Protein AF-0000000084854834 (afdb_homodimer)

Foldseek 3Di:
DVVVVVVVVVVVLQQLLLQLLVLLQVVLVVLQVLLVCLLPPCCVQQQHDQQVVLCVVLVADRDDCVVPVPVSNVVSVVSNVLSVLSNVLSVDSDLLSSLQNLLVLQVLLVVLVVCCVVPRHPRHGSSSNVSSVVSVVSSVSSCVSNVHDPCVSNCVVVVVVVVVVVVVVVVVVVVVVVVVVVVVVVVVVVVVVVVVVD/DVVVVVVVVVVVLQQLLLQLLVLLQVVLVVLQVLLVCLLPPCCVQQQHDQQVVLCVVLVADRDDCVVPVPVSNVVSVVSNVLSVLSNVLSVDSDLLSSLQNLLVLQVLLVVLVVCCVVPRHPRHGSSSNVSSVVSVVSSVSSCVSNVHDPCVSNCVVVVVVVVVVVVVVVVVVVVVVVVVVVVVVVVVVVVVVVVVVD

pLDDT: mean 89.97, std 7.84, range [55.97, 98.62]

Nearest PDB structures (foldseek):
  3ja6-assembly1_I  TM=2.153E-01  e=4.135E+00  Escherichia coli
  3zx6-assembly1_A  TM=1.805E-01  e=6.443E+00  Archaeoglobus fulgidus DSM 4304
  8a1g-assembly2_B  TM=1.766E-01  e=7.848E+00  Homo sapiens
  3ja6-assembly1_I  TM=2.153E-01  e=4.135E+00  Escherichia coli
  3zx6-assembly1_A  TM=1.808E-01  e=6.443E+00  Archaeoglobus fulgidus DSM 4304

Radius of gyration: 28.44 Å; Cα contacts (8 Å, |Δi|>4): 591; chains: 2; bounding box: 117×79×68 Å

Secondary structure (DSSP, 8-state):
-HHHHHHHHHHHHHHHHHHHHHHHHHHHHHHHHHHHHHHH-HHHHTSSHHHHHHHHHH-PBPP-GGG-HHHHHHHHHHHHHHHHHHHHHHT---HHHHHHHHHHHHHHHHHHHHHHHH-TTTT-BHHHHHHHHHHHHHHHHHHHHHT--HHHHTTHHHHHHHHHHHHHHHHHHHHHHHHHHHHHHHHHHHHHHHHTT-/-HHHHHHHHHHHHHHHHHHHHHHHHHHHHHHHHHHHHHHH-HHHHTSSHHHHHHHHHH-PBPP-GGG-HHHHHHHHHHHHHHHHHHHHHHT---HHHHHHHHHHHHHHHHHHHHHHHH-TTTT-BHHHHHHHHHHHHHHHHHHHHHT--HHHHTTHHHHHHHHHHHHHHHHHHHHHHHHHHHHHHHHHHHHHHHHTT-

Structure (mmCIF, N/CA/C/O backbone):
data_AF-0000000084854834-model_v1
#
loop_
_entity.id
_entity.type
_entity.pdbx_description
1 polymer 'Uncharacterized protein'
#
loop_
_atom_site.group_PDB
_atom_site.id
_atom_site.type_symbol
_atom_site.label_atom_id
_atom_site.label_alt_id
_atom_site.label_comp_id
_atom_site.label_asym_id
_atom_site.label_entity_id
_atom_site.label_seq_id
_atom_site.pdbx_PDB_ins_code
_atom_site.Cartn_x
_atom_site.Cartn_y
_atom_site.Cartn_z
_atom_site.occupancy
_atom_site.B_iso_or_equiv
_atom_site.auth_seq_id
_atom_site.auth_comp_id
_atom_site.auth_asym_id
_atom_site.auth_atom_id
_atom_site.pdbx_PDB_model_num
ATOM 1 N N . MET A 1 1 ? 2.871 26.812 34.469 1 68.31 1 MET A N 1
ATOM 2 C CA . MET A 1 1 ? 2.582 25.391 34.562 1 68.31 1 MET A CA 1
ATOM 3 C C . MET A 1 1 ? 1.937 24.859 33.281 1 68.31 1 MET A C 1
ATOM 5 O O . MET A 1 1 ? 2.352 23.844 32.75 1 68.31 1 MET A O 1
ATOM 9 N N . SER A 1 2 ? 1.144 25.641 32.625 1 79.25 2 SER A N 1
ATOM 10 C CA . SER A 1 2 ? 0.414 25.25 31.422 1 79.25 2 SER A CA 1
ATOM 11 C C . SER A 1 2 ? 1.342 25.172 30.219 1 79.25 2 SER A C 1
ATOM 13 O O . SER A 1 2 ? 1.257 24.234 29.422 1 79.25 2 SER A O 1
ATOM 15 N N . ARG A 1 3 ? 2.316 26.078 30.234 1 85.5 3 ARG A N 1
ATOM 16 C CA . ARG A 1 3 ? 3.209 26.078 29.078 1 85.5 3 ARG A CA 1
ATOM 17 C C . ARG A 1 3 ? 4.176 24.906 29.125 1 85.5 3 ARG A C 1
ATOM 19 O O . ARG A 1 3 ? 4.504 24.328 28.078 1 85.5 3 ARG A O 1
ATOM 26 N N . GLN A 1 4 ? 4.621 24.531 30.297 1 83.25 4 GLN A N 1
ATOM 27 C CA . GLN A 1 4 ? 5.531 23.406 30.453 1 83.25 4 GLN A CA 1
ATOM 28 C C . GLN A 1 4 ? 4.844 22.094 30.109 1 83.25 4 GLN A C 1
ATOM 30 O O . GLN A 1 4 ? 5.438 21.219 29.453 1 83.25 4 GLN A O 1
ATOM 35 N N . VAL A 1 5 ? 3.572 21.906 30.531 1 80.25 5 VAL A N 1
ATOM 36 C CA . VAL A 1 5 ? 2.795 20.719 30.219 1 80.25 5 VAL A CA 1
ATOM 37 C C . VAL A 1 5 ? 2.57 20.609 28.719 1 80.25 5 VAL A C 1
ATOM 39 O O . VAL A 1 5 ? 2.697 19.531 28.141 1 80.25 5 VAL A O 1
ATOM 42 N N . SER A 1 6 ? 2.32 21.672 28.109 1 79.62 6 SER A N 1
ATOM 43 C CA . SER A 1 6 ? 2.119 21.703 26.656 1 79.62 6 SER A CA 1
ATOM 44 C C . SER A 1 6 ? 3.395 21.312 25.922 1 79.62 6 SER A C 1
ATOM 46 O O . SER A 1 6 ? 3.346 20.562 24.938 1 79.62 6 SER A O 1
ATOM 48 N N . ARG A 1 7 ? 4.469 21.781 26.391 1 81.69 7 ARG A N 1
ATOM 49 C CA . ARG A 1 7 ? 5.746 21.438 25.781 1 81.69 7 ARG A CA 1
ATOM 50 C C . ARG A 1 7 ? 6.086 19.969 25.984 1 81.69 7 ARG A C 1
ATOM 52 O O . ARG A 1 7 ? 6.625 19.312 25.078 1 81.69 7 ARG A O 1
ATOM 59 N N . MET A 1 8 ? 5.758 19.516 27.109 1 76.56 8 MET A N 1
ATOM 60 C CA . MET A 1 8 ? 5.988 18.109 27.406 1 76.56 8 MET A CA 1
ATOM 61 C C . MET A 1 8 ? 5.125 17.219 26.516 1 76.56 8 MET A C 1
ATOM 63 O O . MET A 1 8 ? 5.594 16.203 26 1 76.56 8 MET A O 1
ATOM 67 N N . PHE A 1 9 ? 3.908 17.594 26.266 1 73.12 9 PHE A N 1
ATOM 68 C CA . PHE A 1 9 ? 2.996 16.859 25.406 1 73.12 9 PHE A CA 1
ATOM 69 C C . PHE A 1 9 ? 3.459 16.906 23.953 1 73.12 9 PHE A C 1
ATOM 71 O O . PHE A 1 9 ? 3.396 15.906 23.25 1 73.12 9 PHE A O 1
ATOM 78 N N . GLU A 1 10 ? 3.928 17.969 23.594 1 75.88 10 GLU A N 1
ATOM 79 C CA . GLU A 1 10 ? 4.434 18.141 22.234 1 75.88 10 GLU A CA 1
ATOM 80 C C . GLU A 1 10 ? 5.691 17.312 22 1 75.88 10 GLU A C 1
ATOM 82 O O . GLU A 1 10 ? 5.844 16.688 20.953 1 75.88 10 GLU A O 1
ATOM 87 N N . ASN A 1 11 ? 6.473 17.328 22.969 1 78.81 11 ASN A N 1
ATOM 88 C CA . ASN A 1 11 ? 7.699 16.547 22.891 1 78.81 11 ASN A CA 1
ATOM 89 C C . ASN A 1 11 ? 7.406 15.047 22.828 1 78.81 11 ASN A C 1
ATOM 91 O O . ASN A 1 11 ? 8.055 14.305 22.078 1 78.81 11 ASN A O 1
ATOM 95 N N . ASN A 1 12 ? 6.453 14.711 23.625 1 79.25 12 ASN A N 1
ATOM 96 C CA . ASN A 1 12 ? 6.055 13.305 23.609 1 79.25 12 ASN A CA 1
ATOM 97 C C . ASN A 1 12 ? 5.441 12.906 22.281 1 79.25 12 ASN A C 1
ATOM 99 O O . ASN A 1 12 ? 5.699 11.812 21.766 1 79.25 12 ASN A O 1
ATOM 103 N N . ASN A 1 13 ? 4.734 13.742 21.734 1 80.5 13 ASN A N 1
ATOM 104 C CA . ASN A 1 13 ? 4.113 13.477 20.438 1 80.5 13 ASN A CA 1
ATOM 105 C C . ASN A 1 13 ? 5.156 13.406 19.328 1 80.5 13 ASN A C 1
ATOM 107 O O . ASN A 1 13 ? 5.055 12.57 18.438 1 80.5 13 ASN A O 1
ATOM 111 N N . GLU A 1 14 ? 6.047 14.219 19.453 1 82.69 14 GLU A N 1
ATOM 112 C CA . GLU A 1 14 ? 7.121 14.211 18.469 1 82.69 14 GLU A CA 1
ATOM 113 C C . GLU A 1 14 ? 7.934 12.922 18.547 1 82.69 14 GLU A C 1
ATOM 115 O O . GLU A 1 14 ? 8.305 12.344 17.516 1 82.69 14 GLU A O 1
ATOM 120 N N . LYS A 1 15 ? 8.172 12.547 19.734 1 84.44 15 LYS A N 1
ATOM 121 C CA . LYS A 1 15 ? 8.898 11.297 19.938 1 84.44 15 LYS A CA 1
ATOM 122 C C . LYS A 1 15 ? 8.117 10.109 19.391 1 84.44 15 LYS A C 1
ATOM 124 O O . LYS A 1 15 ? 8.68 9.227 18.734 1 84.44 15 LYS A O 1
ATOM 129 N N . LYS A 1 16 ? 6.859 10.117 19.609 1 83.69 16 LYS A N 1
ATOM 130 C CA . LYS A 1 16 ? 6 9.055 19.109 1 83.69 16 LYS A CA 1
ATOM 131 C C . LYS A 1 16 ? 5.957 9.062 17.578 1 83.69 16 LYS A C 1
ATOM 133 O O . LYS A 1 16 ? 6.031 8.008 16.953 1 83.69 16 LYS A O 1
ATOM 138 N N . GLN A 1 17 ? 5.883 10.164 17.047 1 85.19 17 GLN A N 1
ATOM 139 C CA . GLN A 1 17 ? 5.852 10.289 15.594 1 85.19 17 GLN A CA 1
ATOM 140 C C . GLN A 1 17 ? 7.168 9.828 14.969 1 85.19 17 GLN A C 1
ATOM 142 O O . GLN A 1 17 ? 7.168 9.164 13.93 1 85.19 17 GLN A O 1
ATOM 147 N N . ASN A 1 18 ? 8.195 10.117 15.625 1 89.12 18 ASN A N 1
ATOM 148 C CA . ASN A 1 18 ? 9.5 9.695 15.141 1 89.12 18 ASN A CA 1
ATOM 149 C C . ASN A 1 18 ? 9.664 8.18 15.234 1 89.12 18 ASN A C 1
ATOM 151 O O . ASN A 1 18 ? 10.281 7.566 14.359 1 89.12 18 ASN A O 1
ATOM 155 N N . ARG A 1 19 ? 9.141 7.672 16.234 1 92.5 19 ARG A N 1
ATOM 156 C CA . ARG A 1 19 ? 9.188 6.223 16.391 1 92.5 19 ARG A CA 1
ATOM 157 C C . ARG A 1 19 ? 8.383 5.531 15.289 1 92.5 19 ARG A C 1
ATOM 159 O O . ARG A 1 19 ? 8.867 4.578 14.672 1 92.5 19 ARG A O 1
ATOM 166 N N . ALA A 1 20 ? 7.203 5.973 15.062 1 95.06 20 ALA A N 1
ATOM 167 C CA . ALA A 1 20 ? 6.387 5.41 13.992 1 95.06 20 ALA A CA 1
ATOM 168 C C . ALA A 1 20 ? 7.094 5.531 12.641 1 95.06 20 ALA A C 1
ATOM 170 O O . ALA A 1 20 ? 7.09 4.594 11.844 1 95.06 20 ALA A O 1
ATOM 171 N N . ARG A 1 21 ? 7.684 6.586 12.477 1 94.62 21 ARG A N 1
ATOM 172 C CA . ARG A 1 21 ? 8.422 6.848 11.242 1 94.62 21 ARG A CA 1
ATOM 173 C C . ARG A 1 21 ? 9.539 5.824 11.039 1 94.62 21 ARG A C 1
ATOM 175 O O . ARG A 1 21 ? 9.695 5.273 9.953 1 94.62 21 ARG A O 1
ATOM 182 N N . ARG A 1 22 ? 10.273 5.574 12.047 1 95.12 22 ARG A N 1
ATOM 183 C CA . ARG A 1 22 ? 11.383 4.625 11.977 1 95.12 22 ARG A CA 1
ATOM 184 C C . ARG A 1 22 ? 10.875 3.209 11.727 1 95.12 22 ARG A C 1
ATOM 186 O O . ARG A 1 22 ? 11.484 2.445 10.977 1 95.12 22 ARG A O 1
ATOM 193 N N . ILE A 1 23 ? 9.82 2.887 12.352 1 97.69 23 ILE A N 1
ATOM 194 C CA . ILE A 1 23 ? 9.234 1.562 12.18 1 97.69 23 ILE A CA 1
ATOM 195 C C . ILE A 1 23 ? 8.758 1.392 10.742 1 97.69 23 ILE A C 1
ATOM 197 O O . ILE A 1 23 ? 8.992 0.354 10.117 1 97.69 23 ILE A O 1
ATOM 201 N N . VAL A 1 24 ? 8.141 2.432 10.211 1 98 24 VAL A N 1
ATOM 202 C CA . VAL A 1 24 ? 7.625 2.389 8.852 1 98 24 VAL A CA 1
ATOM 203 C C . VAL A 1 24 ? 8.781 2.283 7.859 1 98 24 VAL A C 1
ATOM 205 O O . VAL A 1 24 ? 8.703 1.55 6.871 1 98 24 VAL A O 1
ATOM 208 N N . LEU A 1 25 ? 9.883 2.971 8.125 1 96.69 25 LEU A N 1
ATOM 209 C CA . LEU A 1 25 ? 11.07 2.855 7.285 1 96.69 25 LEU A CA 1
ATOM 210 C C . LEU A 1 25 ? 11.625 1.435 7.316 1 96.69 25 LEU A C 1
ATOM 212 O O . LEU A 1 25 ? 12 0.885 6.277 1 96.69 25 LEU A O 1
ATOM 216 N N . ALA A 1 26 ? 11.656 0.915 8.477 1 97.56 26 ALA A N 1
ATOM 217 C CA . ALA A 1 26 ? 12.133 -0.456 8.633 1 97.56 26 ALA A CA 1
ATOM 218 C C . ALA A 1 26 ? 11.234 -1.439 7.887 1 97.56 26 ALA A C 1
ATOM 220 O O . ALA A 1 26 ? 11.727 -2.379 7.254 1 97.56 26 ALA A O 1
ATOM 221 N N . LYS A 1 27 ? 9.984 -1.234 8.008 1 97.88 27 LYS A N 1
ATOM 222 C CA . LYS A 1 27 ? 9.023 -2.066 7.285 1 97.88 27 LYS A CA 1
ATOM 223 C C . LYS A 1 27 ? 9.258 -1.991 5.781 1 97.88 27 LYS A C 1
ATOM 225 O O . LYS A 1 27 ? 9.188 -3.008 5.086 1 97.88 27 LYS A O 1
ATOM 230 N N . GLY A 1 28 ? 9.422 -0.783 5.289 1 98.19 28 GLY A N 1
ATOM 231 C CA . GLY A 1 28 ? 9.711 -0.616 3.873 1 98.19 28 GLY A CA 1
ATOM 232 C C . GLY A 1 28 ? 10.961 -1.349 3.426 1 98.19 28 GLY A C 1
ATOM 233 O O . GLY A 1 28 ? 10.969 -1.994 2.375 1 98.19 28 GLY A O 1
ATOM 234 N N . ALA A 1 29 ? 11.992 -1.251 4.211 1 97.5 29 ALA A N 1
ATOM 235 C CA . ALA A 1 29 ? 13.227 -1.964 3.912 1 97.5 29 ALA A CA 1
ATOM 236 C C . ALA A 1 29 ? 13.008 -3.475 3.924 1 97.5 29 ALA A C 1
ATOM 238 O O . ALA A 1 29 ? 13.508 -4.188 3.053 1 97.5 29 ALA A O 1
ATOM 239 N N . PHE A 1 30 ? 12.32 -3.898 4.883 1 97 30 PHE A N 1
ATOM 240 C CA . PHE A 1 30 ? 12 -5.316 4.984 1 97 30 PHE A CA 1
ATOM 241 C C . PHE A 1 30 ? 11.25 -5.797 3.75 1 97 30 PHE A C 1
ATOM 243 O O . PHE A 1 30 ? 11.609 -6.82 3.16 1 97 30 PHE A O 1
ATOM 250 N N . ASP A 1 31 ? 10.188 -5.086 3.396 1 97.69 31 ASP A N 1
ATOM 251 C CA . ASP A 1 31 ? 9.383 -5.465 2.236 1 97.69 31 ASP A CA 1
ATOM 252 C C . ASP A 1 31 ? 10.219 -5.426 0.958 1 97.69 31 ASP A C 1
ATOM 254 O O . ASP A 1 31 ? 10.023 -6.242 0.057 1 97.69 31 ASP A O 1
ATOM 258 N N . PHE A 1 32 ? 11.07 -4.473 0.876 1 97.5 32 PHE A N 1
ATOM 259 C CA . PHE A 1 32 ? 11.953 -4.375 -0.279 1 97.5 32 PHE A CA 1
ATOM 260 C C . PHE A 1 32 ? 12.805 -5.629 -0.419 1 97.5 32 PHE A C 1
ATOM 262 O O . PHE A 1 32 ? 12.867 -6.227 -1.496 1 97.5 32 PHE A O 1
ATOM 269 N N . LEU A 1 33 ? 13.445 -6.023 0.657 1 95.88 33 LEU A N 1
ATOM 270 C CA . LEU A 1 33 ? 14.289 -7.211 0.654 1 95.88 33 LEU A CA 1
ATOM 271 C C . LEU A 1 33 ? 13.461 -8.469 0.415 1 95.88 33 LEU A C 1
ATOM 273 O O . LEU A 1 33 ? 13.898 -9.383 -0.289 1 95.88 33 LEU A O 1
ATOM 277 N N . PHE A 1 34 ? 12.312 -8.508 1.019 1 94.81 34 PHE A N 1
ATOM 278 C CA . PHE A 1 34 ? 11.422 -9.648 0.847 1 94.81 34 PHE A CA 1
ATOM 279 C C . PHE A 1 34 ? 11.008 -9.797 -0.612 1 94.81 34 PHE A C 1
ATOM 281 O O . PHE A 1 34 ? 11.055 -10.898 -1.167 1 94.81 34 PHE A O 1
ATOM 288 N N . ALA A 1 35 ? 10.617 -8.672 -1.228 1 96.25 35 ALA A N 1
ATOM 289 C CA . ALA A 1 35 ? 10.234 -8.695 -2.639 1 96.25 35 ALA A CA 1
ATOM 290 C C . ALA A 1 35 ? 11.398 -9.156 -3.512 1 96.25 35 ALA A C 1
ATOM 292 O O . ALA A 1 35 ? 11.219 -9.977 -4.414 1 96.25 35 ALA A O 1
ATOM 293 N N . LEU A 1 36 ? 12.547 -8.695 -3.234 1 95.12 36 LEU A N 1
ATOM 294 C CA . LEU A 1 36 ? 13.727 -9.102 -3.982 1 95.12 36 LEU A CA 1
ATOM 295 C C . LEU A 1 36 ? 13.977 -10.602 -3.83 1 95.12 36 LEU A C 1
ATOM 297 O O . LEU A 1 36 ? 14.352 -11.273 -4.793 1 95.12 36 LEU A O 1
ATOM 301 N N . SER A 1 37 ? 13.781 -11.031 -2.627 1 92.81 37 SER A N 1
ATOM 302 C CA . SER A 1 37 ? 13.984 -12.453 -2.363 1 92.81 37 SER A CA 1
ATOM 303 C C . SER A 1 37 ? 13 -13.312 -3.146 1 92.81 37 SER A C 1
ATOM 305 O O . SER A 1 37 ? 13.359 -14.383 -3.643 1 92.81 37 SER A O 1
ATOM 307 N N . ILE A 1 38 ? 11.805 -12.891 -3.258 1 90.94 38 ILE A N 1
ATOM 308 C CA . ILE A 1 38 ? 10.797 -13.625 -4.012 1 90.94 38 ILE A CA 1
ATOM 309 C C . ILE A 1 38 ? 11.148 -13.609 -5.496 1 90.94 38 ILE A C 1
ATOM 311 O O . ILE A 1 38 ? 10.984 -14.617 -6.191 1 90.94 38 ILE A O 1
ATOM 315 N N . MET A 1 39 ? 11.688 -12.523 -5.98 1 89.75 39 MET A N 1
ATOM 316 C CA . MET A 1 39 ? 12.008 -12.359 -7.395 1 89.75 39 MET A CA 1
ATOM 317 C C . MET A 1 39 ? 13.227 -13.195 -7.777 1 89.75 39 MET A C 1
ATOM 319 O O . MET A 1 39 ? 13.227 -13.867 -8.805 1 89.75 39 MET A O 1
ATOM 323 N N . PHE A 1 40 ? 14.172 -13.258 -6.879 1 89.12 40 PHE A N 1
ATOM 324 C CA . PHE A 1 40 ? 15.461 -13.773 -7.336 1 89.12 40 PHE A CA 1
ATOM 325 C C . PHE A 1 40 ? 15.891 -14.969 -6.496 1 89.12 40 PHE A C 1
ATOM 327 O O . PHE A 1 40 ? 16.734 -15.75 -6.914 1 89.12 40 PHE A O 1
ATOM 334 N N . LEU A 1 41 ? 15.367 -15.016 -5.309 1 88.38 41 LEU A N 1
ATOM 335 C CA . LEU A 1 41 ? 15.742 -16.109 -4.426 1 88.38 41 LEU A CA 1
ATOM 336 C C . LEU A 1 41 ? 14.508 -16.75 -3.803 1 88.38 41 LEU A C 1
ATOM 338 O O . LEU A 1 41 ? 14.398 -16.844 -2.576 1 88.38 41 LEU A O 1
ATOM 342 N N . PRO A 1 42 ? 13.711 -17.328 -4.641 1 82 42 PRO A N 1
ATOM 343 C CA . PRO A 1 42 ? 12.445 -17.828 -4.098 1 82 42 PRO A CA 1
ATOM 344 C C . PRO A 1 42 ? 12.633 -18.984 -3.125 1 82 42 PRO A C 1
ATOM 346 O O . PRO A 1 42 ? 11.812 -19.188 -2.225 1 82 42 PRO A O 1
ATOM 349 N N . LYS A 1 43 ? 13.602 -19.734 -3.15 1 83.62 43 LYS A N 1
ATOM 350 C CA . LYS A 1 43 ? 13.867 -20.875 -2.275 1 83.62 43 LYS A CA 1
ATOM 351 C C . LYS A 1 43 ? 14.148 -20.422 -0.847 1 83.62 43 LYS A C 1
ATOM 353 O O . LYS A 1 43 ? 14.117 -21.234 0.086 1 83.62 43 LYS A O 1
ATOM 358 N N . LEU A 1 44 ? 14.297 -19.188 -0.815 1 78.25 44 LEU A N 1
ATOM 359 C CA . LEU A 1 44 ? 14.547 -18.656 0.519 1 78.25 44 LEU A CA 1
ATOM 360 C C . LEU A 1 44 ? 13.25 -18.219 1.187 1 78.25 44 LEU A C 1
ATOM 362 O O . LEU A 1 44 ? 12.977 -18.594 2.328 1 78.25 44 LEU A O 1
ATOM 366 N N . ALA A 1 45 ? 12.445 -17.516 0.471 1 76.06 45 ALA A N 1
ATOM 367 C CA . ALA A 1 45 ? 11.359 -16.812 1.133 1 76.06 45 ALA A CA 1
ATOM 368 C C . ALA A 1 45 ? 10 -17.344 0.69 1 76.06 45 ALA A C 1
ATOM 370 O O . ALA A 1 45 ? 9.016 -17.25 1.421 1 76.06 45 ALA A O 1
ATOM 371 N N . TYR A 1 46 ? 9.938 -17.969 -0.354 1 82.94 46 TYR A N 1
ATOM 372 C CA . TYR A 1 46 ? 8.648 -18.328 -0.922 1 82.94 46 TYR A CA 1
ATOM 373 C C . TYR A 1 46 ? 8.445 -19.844 -0.91 1 82.94 46 TYR A C 1
ATOM 375 O O . TYR A 1 46 ? 7.457 -20.328 -0.359 1 82.94 46 TYR A O 1
ATOM 383 N N . ASP A 1 47 ? 9.312 -20.594 -1.4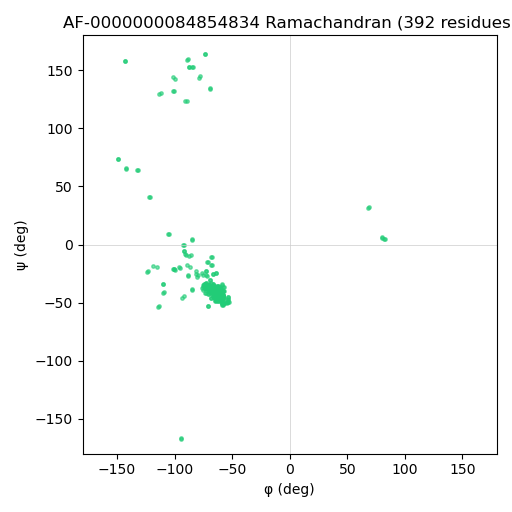2 1 84.12 47 ASP A N 1
ATOM 384 C CA . ASP A 1 47 ? 9.211 -22.047 -1.419 1 84.12 47 ASP A CA 1
ATOM 385 C C . ASP A 1 47 ? 10.414 -22.688 -0.728 1 84.12 47 ASP A C 1
ATOM 387 O O . ASP A 1 47 ? 10.961 -23.672 -1.212 1 84.12 47 ASP A O 1
ATOM 391 N N . GLY A 1 48 ? 10.773 -22.016 0.366 1 88.69 48 GLY A N 1
ATOM 392 C CA . GLY A 1 48 ? 11.922 -22.453 1.141 1 88.69 48 GLY A CA 1
ATOM 393 C C . GLY A 1 48 ? 11.547 -23.359 2.295 1 88.69 48 GLY A C 1
ATOM 394 O O . GLY A 1 48 ? 10.414 -23.859 2.369 1 88.69 48 GLY A O 1
ATOM 395 N N . ILE A 1 49 ? 12.578 -23.547 3.176 1 89.94 49 ILE A N 1
ATOM 396 C CA . ILE A 1 49 ? 12.469 -24.5 4.27 1 89.94 49 ILE A CA 1
ATOM 397 C C . ILE A 1 49 ? 11.43 -24.016 5.277 1 89.94 49 ILE A C 1
ATOM 399 O O . ILE A 1 49 ? 10.648 -24.828 5.805 1 89.94 49 ILE A O 1
ATOM 403 N N . VAL A 1 50 ? 11.367 -22.75 5.477 1 91.38 50 VAL A N 1
ATOM 404 C CA . VAL A 1 50 ? 10.484 -22.219 6.508 1 91.38 50 VAL A CA 1
ATOM 405 C C . VAL A 1 50 ? 9.023 -22.375 6.078 1 91.38 50 VAL A C 1
ATOM 407 O O . VAL A 1 50 ? 8.219 -22.953 6.801 1 91.38 50 VAL A O 1
ATOM 410 N N . PRO A 1 51 ? 8.727 -21.906 4.926 1 92.25 51 PRO A N 1
ATOM 411 C CA . PRO A 1 51 ? 7.355 -22.156 4.48 1 92.25 51 PRO A CA 1
ATOM 412 C C . PRO A 1 51 ? 7.02 -23.641 4.414 1 92.25 51 PRO A C 1
ATOM 414 O O . PRO A 1 51 ? 5.887 -24.047 4.703 1 92.25 51 PRO A O 1
ATOM 417 N N . ALA A 1 52 ? 7.945 -24.484 4.082 1 93.31 52 ALA A N 1
ATOM 418 C CA . ALA A 1 52 ? 7.711 -25.938 4.012 1 93.31 52 ALA A CA 1
ATOM 419 C C . ALA A 1 52 ? 7.379 -26.5 5.391 1 93.31 52 ALA A C 1
ATOM 421 O O . ALA A 1 52 ? 6.465 -27.312 5.527 1 93.31 52 ALA A O 1
ATOM 422 N N . LEU A 1 53 ? 8.094 -26.094 6.359 1 94.12 53 LEU A N 1
ATOM 423 C CA . LEU A 1 53 ? 7.852 -26.531 7.727 1 94.12 53 LEU A CA 1
ATOM 424 C C . LEU A 1 53 ? 6.48 -26.078 8.211 1 94.12 53 LEU A C 1
ATOM 426 O O . LEU A 1 53 ? 5.754 -26.844 8.852 1 94.12 53 LEU A O 1
ATOM 430 N N . VAL A 1 54 ? 6.152 -24.859 7.902 1 94.06 54 VAL A N 1
ATOM 431 C CA . VAL A 1 54 ? 4.863 -24.312 8.312 1 94.06 54 VAL A CA 1
ATOM 432 C C . VAL A 1 54 ? 3.736 -25.078 7.629 1 94.06 54 VAL A C 1
ATOM 434 O O . VAL A 1 54 ? 2.713 -25.375 8.25 1 94.06 54 VAL A O 1
ATOM 437 N N . ALA A 1 55 ? 3.959 -25.328 6.379 1 93.38 55 ALA A N 1
ATOM 438 C CA . ALA A 1 55 ? 2.957 -26.125 5.664 1 93.38 55 ALA A CA 1
ATOM 439 C C . ALA A 1 55 ? 2.762 -27.484 6.312 1 93.38 55 ALA A C 1
ATOM 441 O O . ALA A 1 55 ? 1.629 -27.938 6.48 1 93.38 55 ALA A O 1
ATOM 442 N N . LYS A 1 56 ? 3.814 -28.141 6.711 1 93.56 56 LYS A N 1
ATOM 443 C CA . LYS A 1 56 ? 3.789 -29.469 7.328 1 93.56 56 LYS A CA 1
ATOM 444 C C . LYS A 1 56 ? 3.025 -29.438 8.648 1 93.56 56 LYS A C 1
ATOM 446 O O . LYS A 1 56 ? 2.221 -30.328 8.922 1 93.56 56 LYS A O 1
ATOM 451 N N . TYR A 1 57 ? 3.207 -28.391 9.398 1 94.38 57 TYR A N 1
ATOM 452 C CA . TYR A 1 57 ? 2.643 -28.359 10.742 1 94.38 57 TYR A CA 1
ATOM 453 C C . TYR A 1 57 ? 1.221 -27.812 10.727 1 94.38 57 TYR A C 1
ATOM 455 O O . TYR A 1 57 ? 0.411 -28.141 11.594 1 94.38 57 TYR A O 1
ATOM 463 N N . THR A 1 58 ? 0.88 -26.984 9.773 1 93.31 58 THR A N 1
ATOM 464 C CA . THR A 1 58 ? -0.425 -26.328 9.766 1 93.31 58 THR A CA 1
ATOM 465 C C . THR A 1 58 ? -1.378 -27.031 8.805 1 93.31 58 THR A C 1
ATOM 467 O O . THR A 1 58 ? -2.596 -26.859 8.891 1 93.31 58 THR A O 1
ATOM 470 N N . GLY A 1 59 ? -0.748 -27.812 7.801 1 92.5 59 GLY A N 1
ATOM 471 C CA . GLY A 1 59 ? -1.571 -28.453 6.789 1 92.5 59 GLY A CA 1
ATOM 472 C C . GLY A 1 59 ? -1.957 -27.531 5.652 1 92.5 59 GLY A C 1
ATOM 473 O O . GLY A 1 59 ? -2.729 -27.922 4.77 1 92.5 59 GLY A O 1
ATOM 474 N N . LEU A 1 60 ? -1.419 -26.328 5.684 1 94.31 60 LEU A N 1
ATOM 475 C CA . LEU A 1 60 ? -1.676 -25.375 4.613 1 94.31 60 LEU A CA 1
ATOM 476 C C . LEU A 1 60 ? -0.92 -25.766 3.348 1 94.31 60 LEU A C 1
ATOM 478 O O . LEU A 1 60 ? 0.011 -26.562 3.396 1 94.31 60 LEU A O 1
ATOM 482 N N . GLN A 1 61 ? -1.338 -25.188 2.268 1 91.94 61 GLN A N 1
ATOM 483 C CA . GLN A 1 61 ? -0.703 -25.5 0.992 1 91.94 61 GLN A CA 1
ATOM 484 C C . GLN A 1 61 ? 0.718 -24.953 0.934 1 91.94 61 GLN A C 1
ATOM 486 O O . GLN A 1 61 ? 0.976 -23.844 1.4 1 91.94 61 GLN A O 1
ATOM 491 N N . PHE A 1 62 ? 1.526 -25.844 0.477 1 90.75 62 PHE A N 1
ATOM 492 C CA . PHE A 1 62 ? 2.859 -25.375 0.116 1 90.75 62 PHE A CA 1
ATOM 493 C C . PHE A 1 62 ? 2.9 -24.922 -1.34 1 90.75 62 PHE A C 1
ATOM 495 O O . PHE A 1 62 ? 2.5 -25.672 -2.236 1 90.75 62 PHE A O 1
ATOM 502 N N . VAL A 1 63 ? 3.303 -23.703 -1.546 1 84.56 63 VAL A N 1
ATOM 503 C CA . VAL A 1 63 ? 3.271 -23.156 -2.902 1 84.56 63 VAL A CA 1
ATOM 504 C C . VAL A 1 63 ? 4.672 -23.188 -3.504 1 84.56 63 VAL A C 1
ATOM 506 O O . VAL A 1 63 ? 5.664 -22.984 -2.799 1 84.56 63 VAL A O 1
ATOM 509 N N . PHE A 1 64 ? 4.625 -23.469 -4.84 1 85.44 64 PHE A N 1
ATOM 510 C CA . PHE A 1 64 ? 5.867 -23.516 -5.602 1 85.44 64 PHE A CA 1
ATOM 511 C C . PHE A 1 64 ? 5.918 -22.391 -6.621 1 85.44 64 PHE A C 1
ATOM 513 O O . PHE A 1 64 ? 4.988 -22.203 -7.406 1 85.44 64 PHE A O 1
ATOM 520 N N . ARG A 1 65 ? 7.035 -21.703 -6.555 1 85.25 65 ARG A N 1
ATOM 521 C CA . ARG A 1 65 ? 7.207 -20.594 -7.5 1 85.25 65 ARG A CA 1
ATOM 522 C C . ARG A 1 65 ? 7.082 -21.078 -8.938 1 85.25 65 ARG A C 1
ATOM 524 O O . ARG A 1 65 ? 6.488 -20.406 -9.781 1 85.25 65 ARG A O 1
ATOM 531 N N . ASP A 1 66 ? 7.555 -22.234 -9.242 1 85.19 66 ASP A N 1
ATOM 532 C CA . ASP A 1 66 ? 7.652 -22.734 -10.609 1 85.19 66 ASP A CA 1
ATOM 533 C C . ASP A 1 66 ? 6.27 -23.078 -11.172 1 85.19 66 ASP A C 1
ATOM 535 O O . ASP A 1 66 ? 6.098 -23.188 -12.383 1 85.19 66 ASP A O 1
ATOM 539 N N . ARG A 1 67 ? 5.34 -23.172 -10.312 1 84.12 67 ARG A N 1
ATOM 540 C CA . ARG A 1 67 ? 3.988 -23.469 -10.773 1 84.12 67 ARG A CA 1
ATOM 541 C C . ARG A 1 67 ? 3.355 -22.25 -11.453 1 84.12 67 ARG A C 1
ATOM 543 O O . ARG A 1 67 ? 2.545 -22.406 -12.367 1 84.12 67 ARG A O 1
ATOM 550 N N . ASP A 1 68 ? 3.686 -21.062 -10.977 1 87.06 68 ASP A N 1
ATOM 551 C CA . ASP A 1 68 ? 3.141 -19.844 -11.547 1 87.06 68 ASP A CA 1
ATOM 552 C C . ASP A 1 68 ? 4.137 -18.688 -11.43 1 87.06 68 ASP A C 1
ATOM 554 O O . ASP A 1 68 ? 3.906 -17.734 -10.688 1 87.06 68 ASP A O 1
ATOM 558 N N . PRO A 1 69 ? 5.156 -18.734 -12.234 1 87.31 69 PRO A N 1
ATOM 559 C CA . PRO A 1 69 ? 6.184 -17.703 -12.125 1 87.31 69 PRO A CA 1
ATOM 560 C C . PRO A 1 69 ? 5.641 -16.297 -12.383 1 87.31 69 PRO A C 1
ATOM 562 O O . PRO A 1 69 ? 6.078 -15.336 -11.75 1 87.31 69 PRO A O 1
ATOM 565 N N . GLY A 1 70 ? 4.738 -16.219 -13.297 1 88.25 70 GLY A N 1
ATOM 566 C CA . GLY A 1 70 ? 4.133 -14.922 -13.57 1 88.25 70 GLY A CA 1
ATOM 567 C C . GLY A 1 70 ? 3.355 -14.367 -12.398 1 88.25 70 GLY A C 1
ATOM 568 O O . GLY A 1 70 ? 3.473 -13.18 -12.07 1 88.25 70 GLY A O 1
ATOM 569 N N . GLY A 1 71 ? 2.586 -15.242 -11.766 1 90 71 GLY A N 1
ATOM 570 C CA . GLY A 1 71 ? 1.831 -14.82 -10.594 1 90 71 GLY A CA 1
ATOM 571 C C . GLY A 1 71 ? 2.715 -14.43 -9.422 1 90 71 GLY A C 1
ATOM 572 O O . GLY A 1 71 ? 2.424 -13.461 -8.711 1 90 71 GLY A O 1
ATOM 573 N N . VAL A 1 72 ? 3.775 -15.141 -9.258 1 91.94 72 VAL A N 1
ATOM 574 C CA . VAL A 1 72 ? 4.695 -14.859 -8.164 1 91.94 72 VAL A CA 1
ATOM 575 C C . VAL A 1 72 ? 5.398 -13.523 -8.398 1 91.94 72 VAL A C 1
ATOM 577 O O . VAL A 1 72 ? 5.594 -12.742 -7.469 1 91.94 72 VAL A O 1
ATOM 580 N N . TYR A 1 73 ? 5.777 -13.312 -9.625 1 94.12 73 TYR A N 1
ATOM 581 C CA . TYR A 1 73 ? 6.398 -12.031 -9.945 1 94.12 73 TYR A CA 1
ATOM 582 C C . TYR A 1 73 ? 5.402 -10.891 -9.773 1 94.12 73 TYR A C 1
ATOM 584 O O . TYR A 1 73 ? 5.777 -9.789 -9.352 1 94.12 73 TYR A O 1
ATOM 592 N N . PHE A 1 74 ? 4.168 -11.078 -10.148 1 95.88 74 PHE A N 1
ATOM 593 C CA . PHE A 1 74 ? 3.111 -10.102 -9.891 1 95.88 74 PHE A CA 1
ATOM 594 C C . PHE A 1 74 ? 3.051 -9.742 -8.414 1 95.88 74 PHE A C 1
ATOM 596 O O . PHE A 1 74 ? 3.066 -8.562 -8.055 1 95.88 74 PHE A O 1
ATOM 603 N N . LEU A 1 75 ? 3.076 -10.742 -7.625 1 95.31 75 LEU A N 1
ATOM 604 C CA . LEU A 1 75 ? 3.047 -10.562 -6.176 1 95.31 75 LEU A CA 1
ATOM 605 C C . LEU A 1 75 ? 4.273 -9.797 -5.699 1 95.31 75 LEU A C 1
ATOM 607 O O . LEU A 1 75 ? 4.148 -8.836 -4.938 1 95.31 75 LEU A O 1
ATOM 611 N N . ALA A 1 76 ? 5.402 -10.219 -6.152 1 96.69 76 ALA A N 1
ATOM 612 C CA . ALA A 1 76 ? 6.648 -9.562 -5.766 1 96.69 76 ALA A CA 1
ATOM 613 C C . ALA A 1 76 ? 6.648 -8.094 -6.184 1 96.69 76 ALA A C 1
ATOM 615 O O . ALA A 1 76 ? 7.109 -7.227 -5.438 1 96.69 76 ALA A O 1
ATOM 616 N N . SER A 1 77 ? 6.176 -7.816 -7.336 1 97.88 77 SER A N 1
ATOM 617 C CA . SER A 1 77 ? 6.105 -6.445 -7.82 1 97.88 77 SER A CA 1
ATOM 618 C C . SER A 1 77 ? 5.191 -5.594 -6.945 1 97.88 77 SER A C 1
ATOM 620 O O . SER A 1 77 ? 5.492 -4.434 -6.668 1 97.88 77 SER A O 1
ATOM 622 N N . LEU A 1 78 ? 4.086 -6.172 -6.598 1 98.38 78 LEU A N 1
ATOM 623 C CA . LEU A 1 78 ? 3.166 -5.449 -5.727 1 98.38 78 LEU A CA 1
ATOM 624 C C . LEU A 1 78 ? 3.799 -5.188 -4.363 1 98.38 78 LEU A C 1
ATOM 626 O O . LEU A 1 78 ? 3.656 -4.094 -3.809 1 98.38 78 LEU A O 1
ATOM 630 N N . ILE A 1 79 ? 4.504 -6.18 -3.836 1 98.31 79 ILE A N 1
ATOM 631 C CA . ILE A 1 79 ? 5.203 -6.012 -2.568 1 98.31 79 ILE A CA 1
ATOM 632 C C . ILE A 1 79 ? 6.27 -4.926 -2.705 1 98.31 79 ILE A C 1
ATOM 634 O O . ILE A 1 79 ? 6.496 -4.148 -1.775 1 98.31 79 ILE A O 1
ATOM 638 N N . MET A 1 80 ? 6.879 -4.863 -3.832 1 98 80 MET A N 1
ATOM 639 C CA . MET A 1 80 ? 7.824 -3.785 -4.094 1 98 80 MET A CA 1
ATOM 640 C C . MET A 1 80 ? 7.137 -2.428 -4.031 1 98 80 MET A C 1
ATOM 642 O O . MET A 1 80 ? 7.68 -1.475 -3.469 1 98 80 MET A O 1
ATOM 646 N N . GLY A 1 81 ? 5.98 -2.359 -4.699 1 98.38 81 GLY A N 1
ATOM 647 C CA . GLY A 1 81 ? 5.195 -1.144 -4.566 1 98.38 81 GLY A CA 1
ATOM 648 C C . GLY A 1 81 ? 4.914 -0.767 -3.121 1 98.38 81 GLY A C 1
ATOM 649 O O . GLY A 1 81 ? 5.078 0.393 -2.734 1 98.38 81 GLY A O 1
ATOM 650 N N . CYS A 1 82 ? 4.531 -1.736 -2.314 1 98.44 82 CYS A N 1
ATOM 651 C CA . CYS A 1 82 ? 4.281 -1.518 -0.894 1 98.44 82 CYS A CA 1
ATOM 652 C C . CYS A 1 82 ? 5.551 -1.071 -0.178 1 98.44 82 CYS A C 1
ATOM 654 O O . CYS A 1 82 ? 5.5 -0.212 0.704 1 98.44 82 CYS A O 1
ATOM 656 N N . ALA A 1 83 ? 6.668 -1.672 -0.558 1 98.5 83 ALA A N 1
ATOM 657 C CA . ALA A 1 83 ? 7.957 -1.331 0.039 1 98.5 83 ALA A CA 1
ATOM 658 C C . ALA A 1 83 ? 8.273 0.15 -0.149 1 98.5 83 ALA A C 1
ATOM 660 O O . ALA A 1 83 ? 8.586 0.852 0.816 1 98.5 83 ALA A O 1
ATOM 661 N N . PHE A 1 84 ? 8.148 0.574 -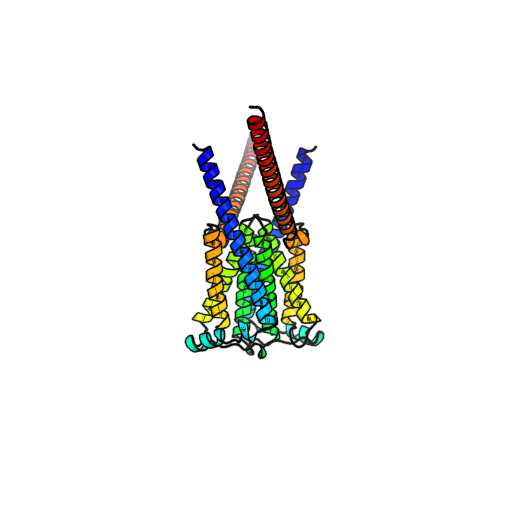1.326 1 97.62 84 PHE A N 1
ATOM 662 C CA . PHE A 1 84 ? 8.508 1.956 -1.621 1 97.62 84 PHE A CA 1
ATOM 663 C C . PHE A 1 84 ? 7.477 2.92 -1.047 1 97.62 84 PHE A C 1
ATOM 665 O O . PHE A 1 84 ? 7.816 4.039 -0.655 1 97.62 84 PHE A O 1
ATOM 672 N N . ALA A 1 85 ? 6.223 2.473 -1.024 1 98.19 85 ALA A N 1
ATOM 673 C CA . ALA A 1 85 ? 5.219 3.27 -0.325 1 98.19 85 ALA A CA 1
ATOM 674 C C . ALA A 1 85 ? 5.602 3.475 1.138 1 98.19 85 ALA A C 1
ATOM 676 O O . ALA A 1 85 ? 5.52 4.59 1.655 1 98.19 85 ALA A O 1
ATOM 677 N N . ALA A 1 86 ? 6.035 2.391 1.764 1 98.25 86 ALA A N 1
ATOM 678 C CA . ALA A 1 86 ? 6.441 2.475 3.164 1 98.25 86 ALA A CA 1
ATOM 679 C C . ALA A 1 86 ? 7.691 3.334 3.322 1 98.25 86 ALA A C 1
ATOM 681 O O . ALA A 1 86 ? 7.793 4.129 4.258 1 98.25 86 ALA A O 1
ATOM 682 N N . LEU A 1 87 ? 8.594 3.227 2.434 1 96.62 87 LEU A N 1
ATOM 683 C CA . LEU A 1 87 ? 9.805 4.035 2.49 1 96.62 87 LEU A CA 1
ATOM 684 C C . LEU A 1 87 ? 9.477 5.516 2.334 1 96.62 87 LEU A C 1
ATOM 686 O O . LEU A 1 87 ? 9.977 6.352 3.09 1 96.62 87 LEU A O 1
ATOM 690 N N . SER A 1 88 ? 8.617 5.836 1.434 1 95.75 88 SER A N 1
ATOM 691 C CA . SER A 1 88 ? 8.211 7.223 1.231 1 95.75 88 SER A CA 1
ATOM 692 C C . SER A 1 88 ? 7.453 7.758 2.443 1 95.75 88 SER A C 1
ATOM 694 O O . SER A 1 88 ? 7.684 8.891 2.875 1 95.75 88 SER A O 1
ATOM 696 N N . ALA A 1 89 ? 6.551 6.934 2.92 1 96.5 89 ALA A N 1
ATOM 697 C CA . ALA A 1 89 ? 5.805 7.316 4.117 1 96.5 89 ALA A CA 1
ATOM 698 C C . ALA A 1 89 ? 6.742 7.531 5.301 1 96.5 89 ALA A C 1
ATOM 700 O O . ALA A 1 89 ? 6.543 8.453 6.098 1 96.5 89 ALA A O 1
ATOM 701 N N . GLY A 1 90 ? 7.754 6.691 5.379 1 95 90 GLY A N 1
ATOM 702 C CA . GLY A 1 90 ? 8.711 6.793 6.473 1 95 90 GLY A CA 1
ATOM 703 C C . GLY A 1 90 ? 9.562 8.047 6.398 1 95 90 GLY A C 1
ATOM 704 O O . GLY A 1 90 ? 10.195 8.438 7.387 1 95 90 GLY A O 1
ATOM 705 N N . MET A 1 91 ? 9.633 8.68 5.316 1 92.31 91 MET A N 1
ATOM 706 C CA . MET A 1 91 ? 10.398 9.914 5.156 1 92.31 91 MET A CA 1
ATOM 707 C C . MET A 1 91 ? 9.516 11.133 5.414 1 92.31 91 MET A C 1
ATOM 709 O O . MET A 1 91 ? 10.008 12.258 5.445 1 92.31 91 MET A O 1
ATOM 713 N N . SER A 1 92 ? 8.273 10.867 5.609 1 91 92 SER A N 1
ATOM 714 C CA . SER A 1 92 ? 7.312 11.938 5.844 1 91 92 SER A CA 1
ATOM 715 C C . SER A 1 92 ? 7.215 12.281 7.324 1 91 92 SER A C 1
ATOM 717 O O . SER A 1 92 ? 7.496 11.438 8.18 1 91 92 SER A O 1
ATOM 719 N N . ASP A 1 93 ? 6.723 13.477 7.582 1 88.88 93 ASP A N 1
ATOM 720 C CA . ASP A 1 93 ? 6.453 13.891 8.961 1 88.88 93 ASP A CA 1
ATOM 721 C C . ASP A 1 93 ? 4.953 13.883 9.25 1 88.88 93 ASP A C 1
ATOM 723 O O . ASP A 1 93 ? 4.523 14.289 10.328 1 88.88 93 ASP A O 1
ATOM 727 N N . GLN A 1 94 ? 4.246 13.352 8.336 1 91.56 94 GLN A N 1
ATOM 728 C CA . GLN A 1 94 ? 2.797 13.344 8.516 1 91.56 94 GLN A CA 1
ATOM 729 C C . GLN A 1 94 ? 2.309 11.984 8.992 1 91.56 94 GLN A C 1
ATOM 731 O O . GLN A 1 94 ? 2.607 10.961 8.367 1 91.56 94 GLN A O 1
ATOM 736 N N . GLU A 1 95 ? 1.518 11.984 9.961 1 93.62 95 GLU A N 1
ATOM 737 C CA . GLU A 1 95 ? 1.114 10.758 10.648 1 93.62 95 GLU A CA 1
ATOM 738 C C . GLU A 1 95 ? 0.228 9.891 9.75 1 93.62 95 GLU A C 1
ATOM 740 O O . GLU A 1 95 ? 0.275 8.664 9.828 1 93.62 95 GLU A O 1
ATOM 745 N N . ASP A 1 96 ? -0.514 10.516 8.898 1 94.38 96 ASP A N 1
ATOM 746 C CA . ASP A 1 96 ? -1.469 9.75 8.109 1 94.38 96 ASP A CA 1
ATOM 747 C C . ASP A 1 96 ? -0.758 8.922 7.039 1 94.38 96 ASP A C 1
ATOM 749 O O . ASP A 1 96 ? -1.307 7.941 6.539 1 94.38 96 ASP A O 1
ATOM 753 N N . ALA A 1 97 ? 0.44 9.398 6.707 1 95.81 97 ALA A N 1
ATOM 754 C CA . ALA A 1 97 ? 1.24 8.555 5.824 1 95.81 97 ALA A CA 1
ATOM 755 C C . ALA A 1 97 ? 1.606 7.238 6.508 1 95.81 97 ALA A C 1
ATOM 757 O O . ALA A 1 97 ? 1.547 6.176 5.887 1 95.81 97 ALA A O 1
ATOM 758 N N . HIS A 1 98 ? 1.899 7.32 7.766 1 97.12 98 HIS A N 1
ATOM 759 C CA . HIS A 1 98 ? 2.252 6.129 8.531 1 97.12 98 HIS A CA 1
ATOM 760 C C . HIS A 1 98 ? 1.034 5.238 8.758 1 97.12 98 HIS A C 1
ATOM 762 O O . HIS A 1 98 ? 1.122 4.016 8.641 1 97.12 98 HIS A O 1
ATOM 768 N N . LYS A 1 99 ? -0.021 5.867 9.062 1 96.56 99 LYS A N 1
ATOM 769 C CA . LYS A 1 99 ? -1.261 5.129 9.297 1 96.56 99 LYS A CA 1
ATOM 770 C C . LYS A 1 99 ? -1.715 4.41 8.031 1 96.56 99 LYS A C 1
ATOM 772 O O . LYS A 1 99 ? -2.289 3.32 8.102 1 96.56 99 LYS A O 1
ATOM 777 N N . THR A 1 100 ? -1.486 5.027 6.918 1 97.38 100 THR A N 1
ATOM 778 C CA . THR A 1 100 ? -1.81 4.398 5.641 1 97.38 100 THR A CA 1
ATOM 779 C C . THR A 1 100 ? -1.065 3.076 5.484 1 97.38 100 THR A C 1
ATOM 781 O O . THR A 1 100 ? -1.656 2.068 5.094 1 97.38 100 THR A O 1
ATOM 784 N N . VAL A 1 101 ? 0.189 3.074 5.805 1 98.38 101 VAL A N 1
ATOM 785 C CA . VAL A 1 101 ? 1.006 1.868 5.727 1 98.38 101 VAL A CA 1
ATOM 786 C C . VAL A 1 101 ? 0.52 0.846 6.754 1 98.38 101 VAL A C 1
ATOM 788 O O . VAL A 1 101 ? 0.424 -0.346 6.453 1 98.38 101 VAL A O 1
ATOM 791 N N . ALA A 1 102 ? 0.204 1.32 7.934 1 98.38 102 ALA A N 1
ATOM 792 C CA . ALA A 1 102 ? -0.328 0.424 8.953 1 98.38 102 ALA A CA 1
ATOM 793 C C . ALA A 1 102 ? -1.633 -0.221 8.492 1 98.38 102 ALA A C 1
ATOM 795 O O . ALA A 1 102 ? -1.842 -1.42 8.688 1 98.38 102 ALA A O 1
ATOM 796 N N . THR A 1 103 ? -2.49 0.553 7.926 1 98 103 THR A N 1
ATOM 797 C CA . THR A 1 103 ? -3.762 0.046 7.422 1 98 103 THR A CA 1
ATOM 798 C C . THR A 1 103 ? -3.537 -1.028 6.363 1 98 103 THR A C 1
ATOM 800 O O . THR A 1 103 ? -4.215 -2.059 6.363 1 98 103 THR A O 1
ATOM 803 N N . LEU A 1 104 ? -2.627 -0.777 5.449 1 98.5 104 LEU A N 1
ATOM 804 C CA . LEU A 1 104 ? -2.266 -1.769 4.441 1 98.5 104 LEU A CA 1
ATOM 805 C C . LEU A 1 104 ? -1.889 -3.094 5.094 1 98.5 104 LEU A C 1
ATOM 807 O O . LEU A 1 104 ? -2.438 -4.141 4.742 1 98.5 104 LEU A O 1
ATOM 811 N N . ASN A 1 105 ? -1.012 -3.012 6.074 1 98.5 105 ASN A N 1
ATOM 812 C CA . ASN A 1 105 ? -0.545 -4.211 6.766 1 98.5 105 ASN A CA 1
ATOM 813 C C . ASN A 1 105 ? -1.681 -4.906 7.512 1 98.5 105 ASN A C 1
ATOM 815 O O . ASN A 1 105 ? -1.827 -6.125 7.43 1 98.5 105 ASN A O 1
ATOM 819 N N . GLY A 1 106 ? -2.418 -4.145 8.234 1 98.19 106 GLY A N 1
ATOM 820 C CA . GLY A 1 106 ? -3.496 -4.715 9.031 1 98.19 106 GLY A CA 1
ATOM 821 C C . GLY A 1 106 ? -4.551 -5.41 8.188 1 98.19 106 GLY A C 1
ATOM 822 O O . GLY A 1 106 ? -4.988 -6.512 8.516 1 98.19 106 GLY A O 1
ATOM 823 N N . MET A 1 107 ? -4.941 -4.781 7.16 1 98.06 107 MET A N 1
ATOM 824 C CA . MET A 1 107 ? -6.023 -5.32 6.344 1 98.06 107 MET A CA 1
ATOM 825 C C . MET A 1 107 ? -5.531 -6.484 5.488 1 98.06 107 MET A C 1
ATOM 827 O O . MET A 1 107 ? -6.262 -7.453 5.277 1 98.06 107 MET A O 1
ATOM 831 N N . PHE A 1 108 ? -4.348 -6.395 4.961 1 98.5 108 PHE A N 1
ATOM 832 C CA . PHE A 1 108 ? -3.766 -7.562 4.312 1 98.5 108 PHE A CA 1
ATOM 833 C C . PHE A 1 108 ? -3.748 -8.758 5.262 1 98.5 108 PHE A C 1
ATOM 835 O O . PHE A 1 108 ? -4.16 -9.859 4.891 1 98.5 108 PHE A O 1
ATOM 842 N N . ALA A 1 109 ? -3.191 -8.477 6.5 1 98.56 109 ALA A N 1
ATOM 843 C CA . ALA A 1 109 ? -3.115 -9.547 7.492 1 98.56 109 ALA A CA 1
ATOM 844 C C . ALA A 1 109 ? -4.5 -10.109 7.789 1 98.56 109 ALA A C 1
ATOM 846 O O . ALA A 1 109 ? -4.668 -11.328 7.883 1 98.56 109 ALA A O 1
ATOM 847 N N . TYR A 1 110 ? -5.449 -9.242 7.945 1 97.81 110 TYR A N 1
ATOM 848 C CA . TYR A 1 110 ? -6.812 -9.656 8.25 1 97.81 110 TYR A CA 1
ATOM 849 C C . TYR A 1 110 ? -7.352 -10.594 7.176 1 97.81 110 TYR A C 1
ATOM 851 O O . TYR A 1 110 ? -7.789 -11.711 7.473 1 97.81 110 TYR A O 1
ATOM 859 N N . PHE A 1 111 ? -7.277 -10.242 5.949 1 97.38 111 PHE A N 1
ATOM 860 C CA . PHE A 1 111 ? -7.836 -11.047 4.871 1 97.38 111 PHE A CA 1
ATOM 861 C C . PHE A 1 111 ? -6.98 -12.281 4.617 1 97.38 111 PHE A C 1
ATOM 863 O O . PHE A 1 111 ? -7.5 -13.344 4.266 1 97.38 111 PHE A O 1
ATOM 870 N N . GLY A 1 112 ? -5.648 -12.078 4.723 1 97.88 112 GLY A N 1
ATOM 871 C CA . GLY A 1 112 ? -4.789 -13.242 4.609 1 97.88 112 GLY A CA 1
ATOM 872 C C . GLY A 1 112 ? -5.113 -14.328 5.625 1 97.88 112 GLY A C 1
ATOM 873 O O . GLY A 1 112 ? -5.246 -15.5 5.27 1 97.88 112 GLY A O 1
ATOM 874 N N . LEU A 1 113 ? -5.281 -13.953 6.848 1 97.88 113 LEU A N 1
ATOM 875 C CA . LEU A 1 113 ? -5.586 -14.914 7.906 1 97.88 113 LEU A CA 1
ATOM 876 C C . LEU A 1 113 ? -6.973 -15.516 7.715 1 97.88 113 LEU A C 1
ATOM 878 O O . LEU A 1 113 ? -7.191 -16.688 8.016 1 97.88 113 LEU A O 1
ATOM 882 N N . LEU A 1 114 ? -7.891 -14.727 7.242 1 97 114 LEU A N 1
ATOM 883 C CA . LEU A 1 114 ? -9.219 -15.25 6.953 1 97 114 LEU A CA 1
ATOM 884 C C . LEU A 1 114 ? -9.148 -16.391 5.949 1 97 114 LEU A C 1
ATOM 886 O O . LEU A 1 114 ? -9.812 -17.422 6.129 1 97 114 LEU A O 1
ATOM 890 N N . GLY A 1 115 ? -8.352 -16.219 4.895 1 95.12 115 GLY A N 1
ATOM 891 C CA . GLY A 1 115 ? -8.18 -17.281 3.914 1 95.12 115 GLY A CA 1
ATOM 892 C C . GLY A 1 115 ? -7.516 -18.516 4.484 1 95.12 115 GLY A C 1
ATOM 893 O O . GLY A 1 115 ? -7.91 -19.641 4.16 1 95.12 115 GLY A O 1
ATOM 894 N N . CYS A 1 116 ? -6.57 -18.312 5.336 1 95.81 116 CYS A N 1
ATOM 895 C CA . CYS A 1 116 ? -5.859 -19.422 5.938 1 95.81 116 CYS A CA 1
ATOM 896 C C . CYS A 1 116 ? -6.762 -20.203 6.895 1 95.81 116 CYS A C 1
ATOM 898 O O . CYS A 1 116 ? -6.668 -21.422 6.996 1 95.81 116 CYS A O 1
ATOM 900 N N . ILE A 1 117 ? -7.633 -19.578 7.609 1 94.75 117 ILE A N 1
ATOM 901 C CA . ILE A 1 117 ? -8.453 -20.188 8.648 1 94.75 117 ILE A CA 1
ATOM 902 C C . ILE A 1 117 ? -9.695 -20.812 8.023 1 94.75 117 ILE A C 1
ATOM 904 O O . ILE A 1 117 ? -10.039 -21.969 8.32 1 94.75 117 ILE A O 1
ATOM 908 N N . PHE A 1 118 ? -10.289 -20.172 7.035 1 93.69 118 PHE A N 1
ATOM 909 C CA . PHE A 1 118 ? -11.602 -20.609 6.574 1 93.69 118 PHE A CA 1
ATOM 910 C C . PHE A 1 118 ? -11.477 -21.453 5.309 1 93.69 118 PHE A C 1
ATOM 912 O O . PHE A 1 118 ? -12.383 -22.219 4.977 1 93.69 118 PHE A O 1
ATOM 919 N N . SER A 1 119 ? -10.422 -21.328 4.594 1 93.44 119 SER A N 1
ATOM 920 C CA . SER A 1 119 ? -10.211 -22.109 3.383 1 93.44 119 SER A CA 1
ATOM 921 C C . SER A 1 119 ? -8.742 -22.516 3.246 1 93.44 119 SER A C 1
ATOM 923 O O . SER A 1 119 ? -8.078 -22.141 2.281 1 93.44 119 SER A O 1
ATOM 925 N N . PRO A 1 120 ? -8.312 -23.328 4.164 1 90.94 120 PRO A N 1
ATOM 926 C CA . PRO A 1 120 ? -6.891 -23.688 4.199 1 90.94 120 PRO A CA 1
ATOM 927 C C . PRO A 1 120 ? -6.445 -24.453 2.961 1 90.94 120 PRO A C 1
ATOM 929 O O . PRO A 1 120 ? -5.277 -24.391 2.574 1 90.94 120 PRO A O 1
ATOM 932 N N . LYS A 1 121 ? -7.301 -25.188 2.186 1 89.31 121 LYS A N 1
ATOM 933 C CA . LYS A 1 121 ? -6.922 -26.031 1.059 1 89.31 121 LYS A CA 1
ATOM 934 C C . LYS A 1 121 ? -7.066 -25.281 -0.263 1 89.31 121 LYS A C 1
ATOM 936 O O . LYS A 1 121 ? -6.414 -25.625 -1.251 1 89.31 121 LYS A O 1
ATOM 941 N N . SER A 1 122 ? -7.895 -24.203 -0.21 1 88 122 SER A N 1
ATOM 942 C CA . SER A 1 122 ? -8.148 -23.5 -1.465 1 88 122 SER A CA 1
ATOM 943 C C . SER A 1 122 ? -7.473 -22.141 -1.485 1 88 122 SER A C 1
ATOM 945 O O . SER A 1 122 ? -6.898 -21.734 -2.502 1 88 122 SER A O 1
ATOM 947 N N . PHE A 1 123 ? -7.535 -21.438 -0.306 1 90.94 123 PHE A N 1
ATOM 948 C CA . PHE A 1 123 ? -7.047 -20.062 -0.272 1 90.94 123 PHE A CA 1
ATOM 949 C C . PHE A 1 123 ? -5.766 -19.969 0.549 1 90.94 123 PHE A C 1
ATOM 951 O O . PHE A 1 123 ? -4.844 -19.234 0.187 1 90.94 123 PHE A O 1
ATOM 958 N N . GLY A 1 124 ? -5.73 -20.781 1.523 1 93.56 124 GLY A N 1
ATOM 959 C CA . GLY A 1 124 ? -4.629 -20.672 2.465 1 93.56 124 GLY A CA 1
ATOM 960 C C . GLY A 1 124 ? -3.344 -21.297 1.951 1 93.56 124 GLY A C 1
ATOM 961 O O . GLY A 1 124 ? -3.375 -22.328 1.262 1 93.56 124 GLY A O 1
ATOM 962 N N . SER A 1 125 ? -2.223 -20.656 2.291 1 94.38 125 SER A N 1
ATOM 963 C CA . SER A 1 125 ? -0.89 -21.203 2.043 1 94.38 125 SER A CA 1
ATOM 964 C C . SER A 1 125 ? 0.066 -20.859 3.182 1 94.38 125 SER A C 1
ATOM 966 O O . SER A 1 125 ? -0.193 -19.953 3.965 1 94.38 125 SER A O 1
ATOM 968 N N . SER A 1 126 ? 1.095 -21.641 3.281 1 94.31 126 SER A N 1
ATOM 969 C CA . SER A 1 126 ? 2.07 -21.438 4.344 1 94.31 126 SER A CA 1
ATOM 970 C C . SER A 1 126 ? 2.738 -20.062 4.215 1 94.31 126 SER A C 1
ATOM 972 O O . SER A 1 126 ? 2.957 -19.391 5.215 1 94.31 126 SER A O 1
ATOM 974 N N . VAL A 1 127 ? 2.994 -19.656 3.025 1 93.94 127 VAL A N 1
ATOM 975 C CA . VAL A 1 127 ? 3.641 -18.359 2.807 1 93.94 127 VAL A CA 1
ATOM 976 C C . VAL A 1 127 ? 2.668 -17.234 3.145 1 93.94 127 VAL A C 1
ATOM 978 O O . VAL A 1 127 ? 3.064 -16.219 3.705 1 93.94 127 VAL A O 1
ATOM 981 N N . LEU A 1 128 ? 1.438 -17.422 2.799 1 96.5 128 LEU A N 1
ATOM 982 C CA . LEU A 1 128 ? 0.422 -16.438 3.141 1 96.5 128 LEU A CA 1
ATOM 983 C C . LEU A 1 128 ? 0.293 -16.281 4.652 1 96.5 128 LEU A C 1
ATOM 985 O O . LEU A 1 128 ? 0.169 -15.172 5.164 1 96.5 128 LEU A O 1
ATOM 989 N N . LEU A 1 129 ? 0.283 -17.391 5.32 1 96.62 129 LEU A N 1
ATOM 990 C CA . LEU A 1 129 ? 0.196 -17.359 6.777 1 96.62 129 LEU A CA 1
ATOM 991 C C . LEU A 1 129 ? 1.37 -16.578 7.371 1 96.62 129 LEU A C 1
ATOM 993 O O . LEU A 1 129 ? 1.178 -15.703 8.211 1 96.62 129 LEU A O 1
ATOM 997 N N . LEU A 1 130 ? 2.521 -16.906 6.965 1 95.94 130 LEU A N 1
ATOM 998 C CA . LEU A 1 130 ? 3.727 -16.266 7.477 1 95.94 130 LEU A CA 1
ATOM 999 C C . LEU A 1 130 ? 3.701 -14.766 7.188 1 95.94 130 LEU A C 1
ATOM 1001 O O . LEU A 1 130 ? 3.99 -13.953 8.07 1 95.94 130 LEU A O 1
ATOM 1005 N N . ALA A 1 131 ? 3.342 -14.43 5.977 1 96.62 131 ALA A N 1
ATOM 1006 C CA . ALA A 1 131 ? 3.273 -13.023 5.578 1 96.62 131 ALA A CA 1
ATOM 1007 C C . ALA A 1 131 ? 2.217 -12.273 6.387 1 96.62 131 ALA A C 1
ATOM 1009 O O . ALA A 1 131 ? 2.441 -11.141 6.809 1 96.62 131 ALA A O 1
ATOM 1010 N N . SER A 1 132 ? 1.108 -12.922 6.594 1 98.06 132 SER A N 1
ATOM 1011 C CA . SER A 1 132 ? 0.028 -12.305 7.352 1 98.06 132 SER A CA 1
ATOM 1012 C C . SER A 1 132 ? 0.429 -12.078 8.805 1 98.06 132 SER A C 1
ATOM 1014 O O . SER A 1 132 ? 0.172 -11.008 9.367 1 98.06 132 SER A O 1
ATOM 1016 N N . LEU A 1 133 ? 1.026 -13.0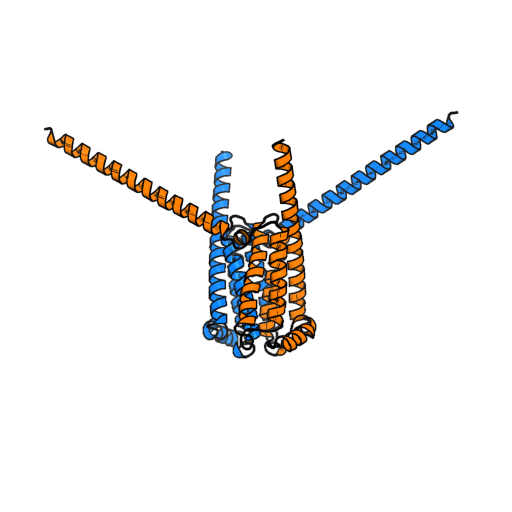39 9.406 1 97.19 133 LEU A N 1
ATOM 1017 C CA . LEU A 1 133 ? 1.447 -12.914 10.797 1 97.19 133 LEU A CA 1
ATOM 1018 C C . LEU A 1 133 ? 2.477 -11.805 10.953 1 97.19 133 LEU A C 1
ATOM 1020 O O . LEU A 1 133 ? 2.416 -11.023 11.914 1 97.19 133 LEU A O 1
ATOM 1024 N N . GLN A 1 134 ? 3.396 -11.812 10.109 1 97 134 GLN A N 1
ATOM 1025 C CA . GLN A 1 134 ? 4.391 -10.75 10.156 1 97 134 GLN A CA 1
ATOM 1026 C C . GLN A 1 134 ? 3.736 -9.375 10.016 1 97 134 GLN A C 1
ATOM 1028 O O . GLN A 1 134 ? 4.137 -8.422 10.68 1 97 134 GLN A O 1
ATOM 1033 N N . ASP A 1 135 ? 2.73 -9.227 9.148 1 98.44 135 ASP A N 1
ATOM 1034 C CA . ASP A 1 135 ? 2.082 -7.938 8.938 1 98.44 135 ASP A CA 1
ATOM 1035 C C . ASP A 1 135 ? 1.212 -7.559 10.133 1 98.44 135 ASP A C 1
ATOM 1037 O O . ASP A 1 135 ? 0.973 -6.375 10.383 1 98.44 135 ASP A O 1
ATOM 1041 N N . VAL A 1 136 ? 0.715 -8.555 10.859 1 97.75 136 VAL A N 1
ATOM 1042 C CA . VAL A 1 136 ? 0.075 -8.25 12.141 1 97.75 136 VAL A CA 1
ATOM 1043 C C . VAL A 1 136 ? 1.068 -7.555 13.062 1 97.75 136 VAL A C 1
ATOM 1045 O O . VAL A 1 136 ? 0.744 -6.535 13.672 1 97.75 136 VAL A O 1
ATOM 1048 N N . ALA A 1 137 ? 2.238 -8.078 13.156 1 98.19 137 ALA A N 1
ATOM 1049 C CA . ALA A 1 137 ? 3.275 -7.504 14 1 98.19 137 ALA A CA 1
ATOM 1050 C C . ALA A 1 137 ? 3.609 -6.078 13.57 1 98.19 137 ALA A C 1
ATOM 1052 O O . ALA A 1 137 ? 3.682 -5.172 14.406 1 98.19 137 ALA A O 1
ATOM 1053 N N . TRP A 1 138 ? 3.793 -5.879 12.289 1 98.19 138 TRP A N 1
ATOM 1054 C CA . TRP A 1 138 ? 4.113 -4.547 11.781 1 98.19 138 TRP A CA 1
ATOM 1055 C C . TRP A 1 138 ? 2.982 -3.568 12.078 1 98.19 138 TRP A C 1
ATOM 1057 O O . TRP A 1 138 ? 3.229 -2.42 12.453 1 98.19 138 TRP A O 1
ATOM 1067 N N . PHE A 1 139 ? 1.718 -4.047 11.852 1 98.12 139 PHE A N 1
ATOM 1068 C CA . PHE A 1 139 ? 0.563 -3.201 12.133 1 98.12 139 PHE A CA 1
ATOM 1069 C C . PHE A 1 139 ? 0.603 -2.697 13.57 1 98.12 139 PHE A C 1
ATOM 1071 O O . PHE A 1 139 ? 0.541 -1.49 13.812 1 98.12 139 PHE A O 1
ATOM 1078 N N . PHE A 1 140 ? 0.802 -3.559 14.445 1 97.62 140 PHE A N 1
ATOM 1079 C CA . PHE A 1 140 ? 0.747 -3.186 15.859 1 97.62 140 PHE A CA 1
ATOM 1080 C C . PHE A 1 140 ? 1.989 -2.398 16.266 1 97.62 140 PHE A C 1
ATOM 1082 O O . PHE A 1 140 ? 1.919 -1.506 17.109 1 97.62 140 PHE A O 1
ATOM 1089 N N . MET A 1 141 ? 3.129 -2.697 15.703 1 98.06 141 MET A N 1
ATOM 1090 C CA . MET A 1 141 ? 4.332 -1.927 15.992 1 98.06 141 MET A CA 1
ATOM 1091 C C . MET A 1 141 ? 4.164 -0.473 15.562 1 98.06 141 MET A C 1
ATOM 1093 O O . MET A 1 141 ? 4.574 0.441 16.281 1 98.06 141 MET A O 1
ATOM 1097 N N . ILE A 1 142 ? 3.562 -0.239 14.406 1 97.62 142 ILE A N 1
ATOM 1098 C CA . ILE A 1 142 ? 3.357 1.121 13.922 1 97.62 142 ILE A CA 1
ATOM 1099 C C . ILE A 1 142 ? 2.338 1.837 14.805 1 97.62 142 ILE A C 1
ATOM 1101 O O . ILE A 1 142 ? 2.568 2.969 15.234 1 97.62 142 ILE A O 1
ATOM 1105 N N . VAL A 1 143 ? 1.215 1.149 15.102 1 96.56 143 VAL A N 1
ATOM 1106 C CA . VAL A 1 143 ? 0.128 1.739 15.875 1 96.56 143 VAL A CA 1
ATOM 1107 C C . VAL A 1 143 ? 0.62 2.072 17.281 1 96.56 143 VAL A C 1
ATOM 1109 O O . VAL A 1 143 ? 0.396 3.18 17.781 1 96.56 143 VAL A O 1
ATOM 1112 N N . LEU A 1 144 ? 1.313 1.184 17.875 1 96 144 LEU A N 1
ATOM 1113 C CA . LEU A 1 144 ? 1.826 1.395 19.234 1 96 144 LEU A CA 1
ATOM 1114 C C . LEU A 1 144 ? 2.98 2.393 19.219 1 96 144 LEU A C 1
ATOM 1116 O O . LEU A 1 144 ? 3.076 3.244 20.109 1 96 144 LEU A O 1
ATOM 1120 N N . GLY A 1 145 ? 3.801 2.244 18.25 1 95.06 145 GLY A N 1
ATOM 1121 C CA . GLY A 1 145 ? 4.926 3.162 18.141 1 95.06 145 GLY A CA 1
ATOM 1122 C C . GLY A 1 145 ? 4.5 4.605 17.953 1 95.06 145 GLY A C 1
ATOM 1123 O O . GLY A 1 145 ? 5.129 5.516 18.5 1 95.06 145 GLY A O 1
ATOM 1124 N N . GLY A 1 146 ? 3.438 4.844 17.188 1 95.06 146 GLY A N 1
ATOM 1125 C CA . GLY A 1 146 ? 2.943 6.188 16.922 1 95.06 146 GLY A CA 1
ATOM 1126 C C . GLY A 1 146 ? 1.914 6.648 17.938 1 95.06 146 GLY A C 1
ATOM 1127 O O . GLY A 1 146 ? 1.533 7.824 17.953 1 95.06 146 GLY A O 1
ATOM 1128 N N . GLY A 1 147 ? 1.473 5.734 18.797 1 94.06 147 GLY A N 1
ATOM 1129 C CA . GLY A 1 147 ? 0.421 6.066 19.75 1 94.06 147 GLY A CA 1
ATOM 1130 C C . GLY A 1 147 ? -0.924 6.301 19.078 1 94.06 147 GLY A C 1
ATOM 1131 O O . GLY A 1 147 ? -1.682 7.18 19.5 1 94.06 147 GLY A O 1
ATOM 1132 N N . TYR A 1 148 ? -1.135 5.617 18.031 1 92.75 148 TYR A N 1
ATOM 1133 C CA . TYR A 1 148 ? -2.389 5.77 17.297 1 92.75 148 TYR A CA 1
ATOM 1134 C C . TYR A 1 148 ? -3.457 4.832 17.859 1 92.75 148 TYR A C 1
ATOM 1136 O O . TYR A 1 148 ? -3.141 3.812 18.469 1 92.75 148 TYR A O 1
ATOM 1144 N N . SER A 1 149 ? -4.688 5.227 17.703 1 92.75 149 SER A N 1
ATOM 1145 C CA . SER A 1 149 ? -5.762 4.266 17.922 1 92.75 149 SER A CA 1
ATOM 1146 C C . SER A 1 149 ? -6.039 3.447 16.672 1 92.75 149 SER A C 1
ATOM 1148 O O . SER A 1 149 ? -5.816 3.922 15.555 1 92.75 149 SER A O 1
ATOM 1150 N N . VAL A 1 150 ? -6.539 2.246 16.844 1 92.19 150 VAL A N 1
ATOM 1151 C CA . VAL A 1 150 ? -6.852 1.362 15.719 1 92.19 150 VAL A CA 1
ATOM 1152 C C . VAL A 1 150 ? -7.906 2.016 14.828 1 92.19 150 VAL A C 1
ATOM 1154 O O . VAL A 1 150 ? -7.777 2.014 13.602 1 92.19 150 VAL A O 1
ATOM 1157 N N . ALA A 1 151 ? -8.867 2.613 15.391 1 88.94 151 ALA A N 1
ATOM 1158 C CA . ALA A 1 151 ? -9.938 3.271 14.648 1 88.94 151 ALA A CA 1
ATOM 1159 C C . ALA A 1 151 ? -9.398 4.441 13.828 1 88.94 151 ALA A C 1
ATOM 1161 O O . ALA A 1 151 ? -9.781 4.625 12.672 1 88.94 151 ALA A O 1
ATOM 1162 N N . ASP A 1 152 ? -8.516 5.164 14.438 1 89 152 ASP A N 1
ATOM 1163 C CA . ASP A 1 152 ? -7.895 6.293 13.75 1 89 152 ASP A CA 1
ATOM 1164 C C . ASP A 1 152 ? -7.004 5.816 12.602 1 89 152 ASP A C 1
ATOM 1166 O O . ASP A 1 152 ? -6.945 6.457 11.547 1 89 152 ASP A O 1
ATOM 1170 N N . THR A 1 153 ? -6.355 4.773 12.828 1 90.94 153 THR A N 1
ATOM 1171 C CA . THR A 1 153 ? -5.445 4.215 11.828 1 90.94 153 THR A CA 1
ATOM 1172 C C . THR A 1 153 ? -6.219 3.721 10.609 1 90.94 153 THR A C 1
ATOM 1174 O O . THR A 1 153 ? -5.793 3.932 9.477 1 90.94 153 THR A O 1
ATOM 1177 N N . LEU A 1 154 ? -7.371 3.213 10.828 1 89.38 154 LEU A N 1
ATOM 1178 C CA . LEU A 1 154 ? -8.172 2.67 9.734 1 89.38 154 LEU A CA 1
ATOM 1179 C C . LEU A 1 154 ? -8.969 3.771 9.047 1 89.38 154 LEU A C 1
ATOM 1181 O O . LEU A 1 154 ? -9.711 3.504 8.102 1 89.38 154 LEU A O 1
ATOM 1185 N N . GLY A 1 155 ? -8.773 4.988 9.453 1 83.75 155 GLY A N 1
ATOM 1186 C CA . GLY A 1 155 ? -9.422 6.133 8.836 1 83.75 155 GLY A CA 1
ATOM 1187 C C . GLY A 1 155 ? -10.852 6.34 9.305 1 83.75 155 GLY A C 1
ATOM 1188 O O . GLY A 1 155 ? -11.586 7.16 8.75 1 83.75 155 GLY A O 1
ATOM 1189 N N . LEU A 1 156 ? -11.258 5.582 10.242 1 81 156 LEU A N 1
ATOM 1190 C CA . LEU A 1 156 ? -12.648 5.641 10.703 1 81 156 LEU A CA 1
ATOM 1191 C C . LEU A 1 156 ? -12.938 6.98 11.367 1 81 156 LEU A C 1
ATOM 1193 O O . LEU A 1 156 ? -14.031 7.539 11.195 1 81 156 LEU A O 1
ATOM 1197 N N . LYS A 1 157 ? -12 7.539 12.031 1 74.44 157 LYS A N 1
ATOM 1198 C CA . LYS A 1 157 ? -12.195 8.844 12.664 1 74.44 157 LYS A CA 1
ATOM 1199 C C . LYS A 1 157 ? -12.383 9.938 11.617 1 74.44 157 LYS A C 1
ATOM 1201 O O . LYS A 1 157 ? -13.289 10.766 11.734 1 74.44 157 LYS A O 1
ATOM 1206 N N . ASN A 1 158 ? -11.555 9.852 10.672 1 75.44 158 ASN A N 1
ATOM 1207 C CA . ASN A 1 158 ? -11.672 10.828 9.602 1 75.44 158 ASN A CA 1
ATOM 1208 C C . ASN A 1 158 ? -12.977 10.672 8.828 1 75.44 158 ASN A C 1
ATOM 1210 O O . ASN A 1 158 ? -13.617 11.656 8.469 1 75.44 158 ASN A O 1
ATOM 1214 N N . ALA A 1 159 ? -13.344 9.469 8.633 1 76.81 159 ALA A N 1
ATOM 1215 C CA . ALA A 1 159 ? -14.594 9.195 7.938 1 76.81 159 ALA A CA 1
ATOM 1216 C C . ALA A 1 159 ? -15.789 9.727 8.719 1 76.81 159 ALA A C 1
ATOM 1218 O O . ALA A 1 159 ? -16.672 10.383 8.156 1 76.81 159 ALA A O 1
ATOM 1219 N N . LEU A 1 160 ? -15.75 9.398 9.969 1 74.5 160 LEU A N 1
ATOM 1220 C CA . LEU A 1 160 ? -16.828 9.844 10.844 1 74.5 160 LEU A CA 1
ATOM 1221 C C . LEU A 1 160 ? -16.875 11.359 10.914 1 74.5 160 LEU A C 1
ATOM 1223 O O . LEU A 1 160 ? -17.953 11.953 10.914 1 74.5 160 LEU A O 1
ATOM 1227 N N . GLY A 1 161 ? -15.742 11.953 11.031 1 73.62 161 GLY A N 1
ATOM 1228 C CA . GLY A 1 161 ? -15.672 13.406 11.039 1 73.62 161 GLY A CA 1
ATOM 1229 C C . GLY A 1 161 ? -16.234 14.031 9.773 1 73.62 161 GLY A C 1
ATOM 1230 O O . GLY A 1 161 ? -17.031 14.977 9.844 1 73.62 161 GLY A O 1
ATOM 1231 N N . LYS A 1 162 ? -15.938 13.492 8.719 1 75.88 162 LYS A N 1
ATOM 1232 C CA . LYS A 1 162 ? -16.422 14.031 7.445 1 75.88 162 LYS A CA 1
ATOM 1233 C C . LYS A 1 162 ? -17.922 13.812 7.293 1 75.88 162 LYS A C 1
ATOM 1235 O O . LYS A 1 162 ? -18.625 14.672 6.754 1 75.88 162 LYS A O 1
ATOM 1240 N N . LEU A 1 163 ? -18.297 12.656 7.723 1 76.81 163 LEU A N 1
ATOM 1241 C CA . LEU A 1 163 ? -19.734 12.375 7.695 1 76.81 163 LEU A CA 1
ATOM 1242 C C . LEU A 1 163 ? -20.5 13.375 8.562 1 76.81 163 LEU A C 1
ATOM 1244 O O . LEU A 1 163 ? -21.562 13.867 8.164 1 76.81 163 LEU A O 1
ATOM 1248 N N . LYS A 1 164 ? -19.953 13.68 9.672 1 80 164 LYS A N 1
ATOM 1249 C CA . LYS A 1 164 ? -20.578 14.648 10.578 1 80 164 LYS A CA 1
ATOM 1250 C C . LYS A 1 164 ? -20.609 16.047 9.953 1 80 164 LYS A C 1
ATOM 1252 O O . LYS A 1 164 ? -21.609 16.75 10.062 1 80 164 LYS A O 1
ATOM 1257 N N . GLU A 1 165 ? -19.516 16.344 9.328 1 80.19 165 GLU A N 1
ATOM 1258 C CA . GLU A 1 165 ? -19.453 17.641 8.656 1 80.19 165 GLU A CA 1
ATOM 1259 C C . GLU A 1 165 ? -20.484 17.719 7.531 1 80.19 165 GLU A C 1
ATOM 1261 O O . GLU A 1 165 ? -21.172 18.734 7.387 1 80.19 165 GLU A O 1
ATOM 1266 N N . LYS A 1 166 ? -20.594 16.703 6.809 1 79.88 166 LYS A N 1
ATOM 1267 C CA . LYS A 1 166 ? -21.562 16.688 5.719 1 79.88 166 LYS A CA 1
ATOM 1268 C C . LYS A 1 166 ? -22.984 16.781 6.25 1 79.88 166 LYS A C 1
ATOM 1270 O O . LYS A 1 166 ? -23.828 17.469 5.672 1 79.88 166 LYS A O 1
ATOM 1275 N N . LYS A 1 167 ? -23.156 16.109 7.305 1 81.75 167 LYS A N 1
ATOM 1276 C CA . LYS A 1 167 ? -24.469 16.188 7.93 1 81.75 167 LYS A CA 1
ATOM 1277 C C . LYS A 1 167 ? -24.781 17.594 8.398 1 81.75 167 LYS A C 1
ATOM 1279 O O . LYS A 1 167 ? -25.891 18.094 8.219 1 81.75 167 LYS A O 1
ATOM 1284 N N . ARG A 1 168 ? -23.781 18.172 8.961 1 85.75 168 ARG A N 1
ATOM 1285 C CA . ARG A 1 168 ? -23.938 19.547 9.422 1 85.75 168 ARG A CA 1
ATOM 1286 C C . ARG A 1 168 ? -24.219 20.484 8.242 1 85.75 168 ARG A C 1
ATOM 1288 O O . ARG A 1 168 ? -25.078 21.375 8.344 1 85.75 168 ARG A O 1
ATOM 1295 N N . GLU A 1 169 ? -23.547 20.266 7.164 1 85.62 169 GLU A N 1
ATOM 1296 C CA . GLU A 1 169 ? -23.75 21.062 5.961 1 85.62 169 GLU A CA 1
ATOM 1297 C C . GLU A 1 169 ? -25.156 20.859 5.398 1 85.62 169 GLU A C 1
ATOM 1299 O O . GLU A 1 169 ? -25.828 21.828 5.016 1 85.62 169 GLU A O 1
ATOM 1304 N N . ILE A 1 170 ? -25.562 19.641 5.316 1 85.88 170 ILE A N 1
ATOM 1305 C CA . ILE A 1 170 ? -26.891 19.312 4.805 1 85.88 170 ILE A CA 1
ATOM 1306 C C . ILE A 1 170 ? -27.953 19.938 5.695 1 85.88 170 ILE A C 1
ATOM 1308 O O . ILE A 1 170 ? -28.922 20.516 5.199 1 85.88 170 ILE A O 1
ATOM 1312 N N . ASN A 1 171 ? -27.688 19.859 6.992 1 87.38 171 ASN A N 1
ATOM 1313 C CA . ASN A 1 171 ? -28.641 20.438 7.938 1 87.38 171 ASN A CA 1
ATOM 1314 C C . ASN A 1 171 ? -28.672 21.969 7.816 1 87.38 171 ASN A C 1
ATOM 1316 O O . ASN A 1 171 ? -29.75 22.578 7.875 1 87.38 171 ASN A O 1
ATOM 1320 N N . ALA A 1 172 ? -27.578 22.5 7.656 1 89.06 172 ALA A N 1
ATOM 1321 C CA . ALA A 1 172 ? -27.5 23.953 7.488 1 89.06 172 ALA A CA 1
ATOM 1322 C C . ALA A 1 172 ? -28.203 24.391 6.211 1 89.06 172 ALA A C 1
ATOM 1324 O O . ALA A 1 172 ? -28.922 25.406 6.203 1 89.06 172 ALA A O 1
ATOM 1325 N N . GLU A 1 173 ? -27.984 23.656 5.152 1 87.56 173 GLU A N 1
ATOM 1326 C CA . GLU A 1 173 ? -28.656 23.953 3.889 1 87.56 173 GLU A CA 1
ATOM 1327 C C . GLU A 1 173 ? -30.172 23.812 4.02 1 87.56 173 GLU A C 1
ATOM 1329 O O . GLU A 1 173 ? -30.922 24.609 3.457 1 87.56 173 GLU A O 1
ATOM 1334 N N . ARG A 1 174 ? -30.594 22.797 4.711 1 86.31 174 ARG A N 1
ATOM 1335 C CA . ARG A 1 174 ? -32.031 22.578 4.953 1 86.31 174 ARG A CA 1
ATOM 1336 C C . ARG A 1 174 ? -32.625 23.75 5.727 1 86.31 174 ARG A C 1
ATOM 1338 O O . ARG A 1 174 ? -33.719 24.203 5.414 1 86.31 174 ARG A O 1
ATOM 1345 N N . GLU A 1 175 ? -31.953 24.234 6.715 1 88.5 175 GLU A N 1
ATOM 1346 C CA . GLU A 1 175 ? -32.406 25.359 7.523 1 88.5 175 GLU A CA 1
ATOM 1347 C C . GLU A 1 175 ? -32.469 26.641 6.691 1 88.5 175 GLU A C 1
ATOM 1349 O O . GLU A 1 175 ? -33.406 27.422 6.824 1 88.5 175 GLU A O 1
ATOM 1354 N N . ARG A 1 176 ? -31.453 26.844 5.871 1 88.44 176 ARG A N 1
ATOM 1355 C CA . ARG A 1 176 ? -31.453 28.016 4.988 1 88.44 176 ARG A CA 1
ATOM 1356 C C . ARG A 1 176 ? -32.656 27.984 4.035 1 88.44 176 ARG A C 1
ATOM 1358 O O . ARG A 1 176 ? -33.281 29 3.799 1 88.44 176 ARG A O 1
ATOM 1365 N N . ARG A 1 177 ? -32.906 26.859 3.514 1 88.5 177 ARG A N 1
ATOM 1366 C CA . ARG A 1 177 ? -34.062 26.703 2.605 1 88.5 177 ARG A CA 1
ATOM 1367 C C . ARG A 1 177 ? -35.375 26.953 3.324 1 88.5 177 ARG A C 1
ATOM 1369 O O . ARG A 1 177 ? -36.281 27.594 2.773 1 88.5 177 ARG A O 1
ATOM 1376 N N . LYS A 1 178 ? -35.5 26.406 4.52 1 87.81 178 LYS A N 1
ATOM 1377 C CA . LYS A 1 178 ? -36.688 26.625 5.32 1 87.81 178 LYS A CA 1
ATOM 1378 C C . LYS A 1 178 ? -36.906 28.109 5.613 1 87.81 178 LYS A C 1
ATOM 1380 O O . LYS A 1 178 ? -38 28.625 5.496 1 87.81 178 LYS A O 1
ATOM 1385 N N . THR A 1 179 ? -35.906 28.797 5.969 1 88.75 179 THR A N 1
ATOM 1386 C CA . THR A 1 179 ? -35.969 30.234 6.277 1 88.75 179 THR A CA 1
ATOM 1387 C C . THR A 1 179 ? -36.344 31.031 5.039 1 88.75 179 THR A C 1
ATOM 1389 O O . THR A 1 179 ? -37.156 31.953 5.125 1 88.75 179 THR A O 1
ATOM 1392 N N . LYS A 1 180 ? -35.812 30.688 3.914 1 88.69 180 LYS A N 1
ATOM 1393 C CA . LYS A 1 180 ? -36.156 31.359 2.662 1 88.69 180 LYS A CA 1
ATOM 1394 C C . LYS A 1 180 ? -37.625 31.141 2.299 1 88.69 180 LYS A C 1
ATOM 1396 O O . LYS A 1 180 ? -38.281 32.062 1.843 1 88.69 180 LYS A O 1
ATOM 1401 N N . LYS A 1 181 ? -38.125 29.969 2.443 1 87.56 181 LYS A N 1
ATOM 1402 C CA . LYS A 1 181 ? -39.5 29.672 2.166 1 87.56 181 LYS A CA 1
ATOM 1403 C C . LYS A 1 181 ? -40.438 30.469 3.088 1 87.56 181 LYS A C 1
ATOM 1405 O O . LYS A 1 181 ? -41.469 30.969 2.654 1 87.56 181 LYS A O 1
ATOM 1410 N N . GLN A 1 182 ? -40.062 30.594 4.348 1 87.38 182 GLN A N 1
ATOM 1411 C CA . GLN A 1 182 ? -40.875 31.359 5.312 1 87.38 182 GLN A CA 1
ATOM 1412 C C . GLN A 1 182 ? -40.906 32.844 4.945 1 87.38 182 GLN A C 1
ATOM 1414 O O . GLN A 1 182 ? -41.938 33.469 5.051 1 87.38 182 GLN A O 1
ATOM 1419 N N . GLN A 1 183 ? -39.781 33.344 4.488 1 87.69 183 GLN A N 1
ATOM 1420 C CA . GLN A 1 183 ? -39.688 34.75 4.078 1 87.69 183 GLN A CA 1
ATOM 1421 C C . GLN A 1 183 ? -40.531 35 2.828 1 87.69 183 GLN A C 1
ATOM 1423 O O . GLN A 1 183 ? -41.219 36 2.736 1 87.69 183 GLN A O 1
ATOM 1428 N N . GLU A 1 184 ? -40.531 34.125 1.912 1 86.56 184 GLU A N 1
ATOM 1429 C CA . GLU A 1 184 ? -41.344 34.25 0.695 1 86.56 184 GLU A CA 1
ATOM 1430 C C . GLU A 1 184 ? -42.812 34.188 1.006 1 86.56 184 GLU A C 1
ATOM 1432 O O . GLU A 1 184 ? -43.625 34.906 0.429 1 86.56 184 GLU A O 1
ATOM 1437 N N . GLN A 1 185 ? -43.25 33.312 1.892 1 85.25 185 GLN A N 1
ATOM 1438 C CA . GLN A 1 185 ? -44.625 33.188 2.305 1 85.25 185 GLN A CA 1
ATOM 1439 C C . GLN A 1 185 ? -45.094 34.438 3.062 1 85.25 185 GLN A C 1
ATOM 1441 O O . GLN A 1 185 ? -46.219 34.875 2.908 1 85.25 185 GLN A O 1
ATOM 1446 N N . GLY A 1 186 ? -44.156 34.906 3.85 1 82.38 186 GLY A N 1
ATOM 1447 C CA . GLY A 1 186 ? -44.469 36.156 4.555 1 82.38 186 GLY A CA 1
ATOM 1448 C C . GLY A 1 186 ? -44.656 37.344 3.623 1 82.38 186 GLY A C 1
ATOM 1449 O O . GLY A 1 186 ? -45.562 38.125 3.818 1 82.38 186 GLY A O 1
ATOM 1450 N N . GLN A 1 187 ? -43.938 37.438 2.566 1 85.25 187 GLN A N 1
ATOM 1451 C CA . GLN A 1 187 ? -44.031 38.531 1.589 1 85.25 187 GLN A CA 1
ATOM 1452 C C . GLN A 1 187 ? -45.312 38.406 0.766 1 85.25 187 GLN A C 1
ATOM 1454 O O . GLN A 1 187 ? -45.969 39.406 0.465 1 85.25 187 GLN A O 1
ATOM 1459 N N . GLN A 1 188 ? -45.719 37.219 0.452 1 82.06 188 GLN A N 1
ATOM 1460 C CA . GLN A 1 188 ? -46.938 37 -0.299 1 82.06 188 GLN A CA 1
ATOM 1461 C C . GLN A 1 188 ? -48.156 37.281 0.555 1 82.06 188 GLN A C 1
ATOM 1463 O O . GLN A 1 188 ? -49.156 37.844 0.06 1 82.06 188 GLN A O 1
ATOM 1468 N N . GLY A 1 189 ? -48.094 36.938 1.753 1 77.06 189 GLY A N 1
ATOM 1469 C CA . GLY A 1 189 ? -49.156 37.25 2.676 1 77.06 189 GLY A CA 1
ATOM 1470 C C . GLY A 1 189 ? -49.344 38.75 2.877 1 77.06 189 GLY A C 1
ATOM 1471 O O . GLY A 1 189 ? -50.5 39.219 2.941 1 77.06 189 GLY A O 1
ATOM 1472 N N . GLU A 1 190 ? -48.406 39.594 2.93 1 78.12 190 GLU A N 1
ATOM 1473 C CA . GLU A 1 190 ? -48.469 41.031 3.078 1 78.12 190 GLU A CA 1
ATOM 1474 C C . GLU A 1 190 ? -49.031 41.688 1.816 1 78.12 190 GLU A C 1
ATOM 1476 O O . GLU A 1 190 ? -49.75 42.688 1.896 1 78.12 190 GLU A O 1
ATOM 1481 N N . LYS A 1 191 ? -48.812 41.25 0.666 1 83.38 191 LYS A N 1
ATOM 1482 C CA . LYS A 1 191 ? -49.312 41.781 -0.588 1 83.38 191 LYS A CA 1
ATOM 1483 C C . LYS A 1 191 ? -50.812 41.531 -0.716 1 83.38 191 LYS A C 1
ATOM 1485 O O . LYS A 1 191 ? -51.531 42.406 -1.184 1 83.38 191 LYS A O 1
ATOM 1490 N N . HIS A 1 192 ? -51.188 40.5 -0.224 1 79.44 192 HIS A N 1
ATOM 1491 C CA . HIS A 1 192 ? -52.625 40.188 -0.297 1 79.44 192 HIS A CA 1
ATOM 1492 C C . HIS A 1 192 ? -53.406 41 0.7 1 79.44 192 HIS A C 1
ATOM 1494 O O . HIS A 1 192 ? -54.562 41.344 0.438 1 79.44 192 HIS A O 1
ATOM 1500 N N . SER A 1 193 ? -52.875 41.406 1.648 1 81.62 193 SER A N 1
ATOM 1501 C CA . SER A 1 193 ? -53.531 42.219 2.65 1 81.62 193 SER A CA 1
ATOM 1502 C C . SER A 1 193 ? -53.625 43.688 2.209 1 81.62 193 SER A C 1
ATOM 1504 O O . SER A 1 193 ? -54.562 44.406 2.596 1 81.62 193 SER A O 1
ATOM 1506 N N . SER A 1 194 ? -52.812 44.125 1.462 1 81.12 194 SER A N 1
ATOM 1507 C CA . SER A 1 194 ? -52.781 45.5 0.99 1 81.12 194 SER A CA 1
ATOM 1508 C C . SER A 1 194 ? -53.75 45.719 -0.174 1 81.12 194 SER A C 1
ATOM 1510 O O . SER A 1 194 ? -54.312 46.781 -0.342 1 81.12 194 SER A O 1
ATOM 1512 N N . GLU A 1 195 ? -54.094 44.812 -0.893 1 72.62 195 GLU A N 1
ATOM 1513 C CA . GLU A 1 195 ? -55 44.938 -2.027 1 72.62 195 GLU A CA 1
ATOM 1514 C C . GLU A 1 195 ? -56.438 44.812 -1.587 1 72.62 195 GLU A C 1
ATOM 1516 O O . GLU A 1 195 ? -57.375 45.156 -2.332 1 72.62 195 GLU A O 1
ATOM 1521 N N . GLY A 1 196 ? -56.625 44.281 -0.522 1 69.06 196 GLY A N 1
ATOM 1522 C CA . GLY A 1 196 ? -58 44.125 -0.037 1 69.06 196 GLY A CA 1
ATOM 1523 C C . GLY A 1 196 ? -58.5 45.344 0.713 1 69.06 196 GLY A C 1
ATOM 1524 O O . GLY A 1 196 ? -59.656 45.344 1.178 1 69.06 196 GLY A O 1
ATOM 1525 N N . GLY A 1 197 ? -57.656 46.219 0.971 1 64.19 197 GLY A N 1
ATOM 1526 C CA . GLY A 1 197 ? -58.062 47.406 1.691 1 64.19 197 GLY A CA 1
ATOM 1527 C C . GLY A 1 197 ? -58.469 48.531 0.774 1 64.19 197 GLY A C 1
ATOM 1528 O O . GLY A 1 197 ? -58.688 49.656 1.232 1 64.19 197 GLY A O 1
ATOM 1529 N N . THR A 1 198 ? -58.438 48.438 -0.567 1 55.97 198 THR A N 1
ATOM 1530 C CA . THR A 1 198 ? -59.156 49.469 -1.312 1 55.97 198 THR A CA 1
ATOM 1531 C C . THR A 1 198 ? -60.562 49 -1.635 1 55.97 198 THR A C 1
ATOM 1533 O O . THR A 1 198 ? -60.781 47.812 -1.92 1 55.97 198 THR A O 1
ATOM 1536 N N . MET B 1 1 ? -3.42 43.625 -1.728 1 67.62 1 MET B N 1
ATOM 1537 C CA . MET B 1 1 ? -3.115 42.781 -2.887 1 67.62 1 MET B CA 1
ATOM 1538 C C . MET B 1 1 ? -2.436 41.5 -2.463 1 67.62 1 MET B C 1
ATOM 1540 O O . MET B 1 1 ? -2.824 40.406 -2.904 1 67.62 1 MET B O 1
ATOM 1544 N N . SER B 1 2 ? -1.662 41.5 -1.43 1 78.75 2 SER B N 1
ATOM 1545 C CA . SER B 1 2 ? -0.903 40.375 -0.948 1 78.75 2 SER B CA 1
ATOM 1546 C C . SER B 1 2 ? -1.808 39.375 -0.235 1 78.75 2 SER B C 1
ATOM 1548 O O . SER B 1 2 ? -1.689 38.156 -0.441 1 78.75 2 SER B O 1
ATOM 1550 N N . ARG B 1 3 ? -2.803 39.906 0.434 1 85.38 3 ARG B N 1
ATOM 1551 C CA . ARG B 1 3 ? -3.674 39 1.184 1 85.38 3 ARG B CA 1
ATOM 1552 C C . ARG B 1 3 ? -4.617 38.25 0.25 1 85.38 3 ARG B C 1
ATOM 1554 O O . ARG B 1 3 ? -4.918 37.094 0.479 1 85.38 3 ARG B O 1
ATOM 1561 N N . GLN B 1 4 ? -5.086 38.906 -0.802 1 83.06 4 GLN B N 1
ATOM 1562 C CA . GLN B 1 4 ? -5.977 38.281 -1.772 1 83.06 4 GLN B CA 1
ATOM 1563 C C . GLN B 1 4 ? -5.254 37.188 -2.549 1 83.06 4 GLN B C 1
ATOM 1565 O O . GLN B 1 4 ? -5.816 36.125 -2.795 1 83.06 4 GLN B O 1
ATOM 1570 N N . VAL B 1 5 ? -3.982 37.406 -2.922 1 80.19 5 VAL B N 1
ATOM 1571 C CA . VAL B 1 5 ? -3.17 36.438 -3.639 1 80.19 5 VAL B CA 1
ATOM 1572 C C . VAL B 1 5 ? -2.92 35.219 -2.748 1 80.19 5 VAL B C 1
ATOM 1574 O O . VAL B 1 5 ? -3.014 34.062 -3.203 1 80.19 5 VAL B O 1
ATOM 1577 N N . SER B 1 6 ? -2.684 35.469 -1.546 1 79.06 6 SER B N 1
ATOM 1578 C CA . SER B 1 6 ? -2.461 34.375 -0.595 1 79.06 6 SER B CA 1
ATOM 1579 C C . SER B 1 6 ? -3.715 33.531 -0.423 1 79.06 6 SER B C 1
ATOM 1581 O O . SER B 1 6 ? -3.633 32.281 -0.367 1 79.06 6 SER B O 1
ATOM 1583 N N . ARG B 1 7 ? -4.816 34.156 -0.37 1 81.25 7 ARG B N 1
ATOM 1584 C CA . ARG B 1 7 ? -6.082 33.469 -0.235 1 81.25 7 ARG B CA 1
ATOM 1585 C C . ARG B 1 7 ? -6.395 32.656 -1.495 1 81.25 7 ARG B C 1
ATOM 1587 O O . ARG B 1 7 ? -6.906 31.531 -1.415 1 81.25 7 ARG B O 1
ATOM 1594 N N . MET B 1 8 ? -6.062 33.219 -2.566 1 75.19 8 MET B N 1
ATOM 1595 C CA . MET B 1 8 ? -6.27 32.531 -3.836 1 75.19 8 MET B CA 1
ATOM 1596 C C . MET B 1 8 ? -5.375 31.297 -3.932 1 75.19 8 MET B C 1
ATOM 1598 O O . MET B 1 8 ? -5.82 30.234 -4.379 1 75.19 8 MET B O 1
ATOM 1602 N N . PHE B 1 9 ? -4.16 31.391 -3.482 1 72.62 9 PHE B N 1
ATOM 1603 C CA . PHE B 1 9 ? -3.223 30.281 -3.486 1 72.62 9 PHE B CA 1
ATOM 1604 C C . PHE B 1 9 ? -3.67 29.188 -2.514 1 72.62 9 PHE B C 1
ATOM 1606 O O . PHE B 1 9 ? -3.578 28 -2.818 1 72.62 9 PHE B O 1
ATOM 1613 N N . GLU B 1 10 ? -4.176 29.578 -1.47 1 75.31 10 GLU B N 1
ATOM 1614 C CA . GLU B 1 10 ? -4.66 28.641 -0.463 1 75.31 10 GLU B CA 1
ATOM 1615 C C . GLU B 1 10 ? -5.898 27.891 -0.953 1 75.31 10 GLU B C 1
ATOM 1617 O O . GLU B 1 10 ? -6.023 26.688 -0.751 1 75.31 10 GLU B O 1
ATOM 1622 N N . ASN B 1 11 ? -6.699 28.625 -1.578 1 78.56 11 ASN B N 1
ATOM 1623 C CA . ASN B 1 11 ? -7.91 28.016 -2.125 1 78.56 11 ASN B CA 1
ATOM 1624 C C . ASN B 1 11 ? -7.586 27.016 -3.236 1 78.56 11 ASN B C 1
ATOM 1626 O O . ASN B 1 11 ? -8.203 25.953 -3.322 1 78.56 11 ASN B O 1
ATOM 1630 N N . ASN B 1 12 ? -6.629 27.438 -3.996 1 78.94 12 ASN B N 1
ATOM 1631 C CA . ASN B 1 12 ? -6.203 26.547 -5.062 1 78.94 12 ASN B CA 1
ATOM 1632 C C . ASN B 1 12 ? -5.566 25.266 -4.504 1 78.94 12 ASN B C 1
ATOM 1634 O O . ASN B 1 12 ? -5.797 24.172 -5.02 1 78.94 12 ASN B O 1
ATOM 1638 N N . ASN B 1 13 ? -4.871 25.406 -3.51 1 80.12 13 ASN B N 1
ATOM 1639 C CA . ASN B 1 13 ? -4.23 24.25 -2.877 1 80.12 13 ASN B CA 1
ATOM 1640 C C . ASN B 1 13 ? -5.258 23.328 -2.225 1 80.12 13 ASN B C 1
ATOM 1642 O O . ASN B 1 13 ? -5.129 22.109 -2.289 1 80.12 13 ASN B O 1
ATOM 1646 N N . GLU B 1 14 ? -6.172 23.938 -1.689 1 82.62 14 GLU B N 1
ATOM 1647 C CA . GLU B 1 14 ? -7.234 23.141 -1.068 1 82.62 14 GLU B CA 1
ATOM 1648 C C . GLU B 1 14 ? -8.023 22.359 -2.113 1 82.62 14 GLU B C 1
ATOM 1650 O O . GLU B 1 14 ? -8.367 21.203 -1.895 1 82.62 14 GLU B O 1
ATOM 1655 N N . LYS B 1 15 ? -8.266 23.047 -3.166 1 83.25 15 LYS B N 1
ATOM 1656 C CA . LYS B 1 15 ? -8.969 22.375 -4.254 1 83.25 15 LYS B CA 1
ATOM 1657 C C . LYS B 1 15 ? -8.148 21.203 -4.805 1 83.25 15 LYS B C 1
ATOM 1659 O O . LYS B 1 15 ? -8.688 20.125 -5.066 1 83.25 15 LYS B O 1
ATOM 1664 N N . LYS B 1 16 ? -6.902 21.422 -4.926 1 83.31 16 LYS B N 1
ATOM 1665 C CA . LYS B 1 16 ? -6.016 20.359 -5.418 1 83.31 16 LYS B CA 1
ATOM 1666 C C . LYS B 1 16 ? -5.953 19.203 -4.434 1 83.31 16 LYS B C 1
ATOM 1668 O O . LYS B 1 16 ? -5.996 18.031 -4.836 1 83.31 16 LYS B O 1
ATOM 1673 N N . GLN B 1 17 ? -5.91 19.484 -3.26 1 85 17 GLN B N 1
ATOM 1674 C CA . GLN B 1 17 ? -5.863 18.453 -2.229 1 85 17 GLN B CA 1
ATOM 1675 C C . GLN B 1 17 ? -7.156 17.656 -2.195 1 85 17 GLN B C 1
ATOM 1677 O O . GLN B 1 17 ? -7.129 16.422 -2.043 1 85 17 GLN B O 1
ATOM 1682 N N . ASN B 1 18 ? -8.188 18.328 -2.416 1 89 18 ASN B N 1
ATOM 1683 C CA . ASN B 1 18 ? -9.484 17.656 -2.449 1 89 18 ASN B CA 1
ATOM 1684 C C . ASN B 1 18 ? -9.609 16.734 -3.668 1 89 18 ASN B C 1
ATOM 1686 O O . ASN B 1 18 ? -10.203 15.664 -3.586 1 89 18 ASN B O 1
ATOM 1690 N N . ARG B 1 19 ? -9.086 17.219 -4.688 1 92.56 19 ARG B N 1
ATOM 1691 C CA . ARG B 1 19 ? -9.102 16.406 -5.898 1 92.56 19 ARG B CA 1
ATOM 1692 C C . ARG B 1 19 ? -8.273 15.133 -5.715 1 92.56 19 ARG B C 1
ATOM 1694 O O . ARG B 1 19 ? -8.719 14.039 -6.051 1 92.56 19 ARG B O 1
ATOM 1701 N N . ALA B 1 20 ? -7.086 15.258 -5.219 1 95 20 ALA B N 1
ATOM 1702 C CA . ALA B 1 20 ? -6.242 14.094 -4.949 1 95 20 ALA B CA 1
ATOM 1703 C C . ALA B 1 20 ? -6.938 13.117 -4 1 95 20 ALA B C 1
ATOM 1705 O O . ALA B 1 20 ? -6.898 11.906 -4.207 1 95 20 ALA B O 1
ATOM 1706 N N . ARG B 1 21 ? -7.559 13.648 -3.092 1 94.56 21 ARG B N 1
ATOM 1707 C CA . ARG B 1 21 ? -8.289 12.852 -2.113 1 94.56 21 ARG B CA 1
ATOM 1708 C C . ARG B 1 21 ? -9.375 12.016 -2.785 1 94.56 21 ARG B C 1
ATOM 1710 O O . ARG B 1 21 ? -9.5 10.82 -2.512 1 94.56 21 ARG B O 1
ATOM 1717 N N . ARG B 1 22 ? -10.125 12.617 -3.625 1 95.19 22 ARG B N 1
A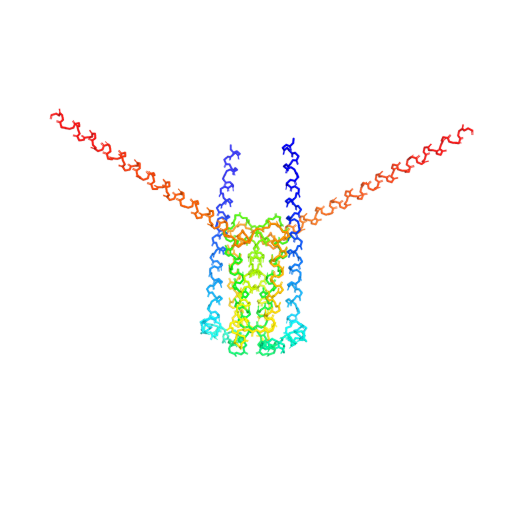TOM 1718 C CA . ARG B 1 22 ? -11.203 11.922 -4.32 1 95.19 22 ARG B CA 1
ATOM 1719 C C . ARG B 1 22 ? -10.664 10.844 -5.242 1 95.19 22 ARG B C 1
ATOM 1721 O O . ARG B 1 22 ? -11.25 9.758 -5.355 1 95.19 22 ARG B O 1
ATOM 1728 N N . ILE B 1 23 ? -9.609 11.133 -5.883 1 97.62 23 ILE B N 1
ATOM 1729 C CA . ILE B 1 23 ? -8.992 10.172 -6.789 1 97.62 23 ILE B CA 1
ATOM 1730 C C . ILE B 1 23 ? -8.492 8.969 -5.992 1 97.62 23 ILE B C 1
ATOM 1732 O O . ILE B 1 23 ? -8.695 7.82 -6.395 1 97.62 23 ILE B O 1
ATOM 1736 N N . VAL B 1 24 ? -7.887 9.25 -4.848 1 98 24 VAL B N 1
ATOM 1737 C CA . VAL B 1 24 ? -7.352 8.188 -4.004 1 98 24 VAL B CA 1
ATOM 1738 C C . VAL B 1 24 ? -8.492 7.332 -3.465 1 98 24 VAL B C 1
ATOM 1740 O O . VAL B 1 24 ? -8.383 6.105 -3.402 1 98 24 VAL B O 1
ATOM 1743 N N . LEU B 1 25 ? -9.617 7.949 -3.123 1 96.62 25 LEU B N 1
ATOM 1744 C CA . LEU B 1 25 ? -10.789 7.203 -2.688 1 96.62 25 LEU B CA 1
ATOM 1745 C C . LEU B 1 25 ? -11.312 6.309 -3.807 1 96.62 25 LEU B C 1
ATOM 1747 O O . LEU B 1 25 ? -11.656 5.148 -3.566 1 96.62 25 LEU B O 1
ATOM 1751 N N . ALA B 1 26 ? -11.344 6.863 -4.949 1 97.56 26 ALA B N 1
ATOM 1752 C CA . ALA B 1 26 ? -11.789 6.098 -6.109 1 97.56 26 ALA B CA 1
ATOM 1753 C C . ALA B 1 26 ? -10.859 4.914 -6.375 1 97.56 26 ALA B C 1
ATOM 1755 O O . ALA B 1 26 ? -11.32 3.816 -6.699 1 97.56 26 ALA B O 1
ATOM 1756 N N . LYS B 1 27 ? -9.625 5.164 -6.277 1 97.88 27 LYS B N 1
ATOM 1757 C CA . LYS B 1 27 ? -8.633 4.102 -6.441 1 97.88 27 LYS B CA 1
ATOM 1758 C C . LYS B 1 27 ? -8.844 2.988 -5.422 1 97.88 27 LYS B C 1
ATOM 1760 O O . LYS B 1 27 ? -8.742 1.805 -5.75 1 97.88 27 LYS B O 1
ATOM 1765 N N . GLY B 1 28 ? -9.039 3.377 -4.18 1 98.12 28 GLY B N 1
ATOM 1766 C CA . GLY B 1 28 ? -9.312 2.391 -3.148 1 98.12 28 GLY B CA 1
ATOM 1767 C C . GLY B 1 28 ? -10.539 1.548 -3.443 1 98.12 28 GLY B C 1
ATOM 1768 O O . GLY B 1 28 ? -10.523 0.328 -3.262 1 98.12 28 GLY B O 1
ATOM 1769 N N . ALA B 1 29 ? -11.586 2.199 -3.889 1 97.5 29 ALA B N 1
ATOM 1770 C CA . ALA B 1 29 ? -12.797 1.483 -4.262 1 97.5 29 ALA B CA 1
ATOM 1771 C C . ALA B 1 29 ? -12.547 0.532 -5.426 1 97.5 29 ALA B C 1
ATOM 1773 O O . ALA B 1 29 ? -13.023 -0.604 -5.426 1 97.5 29 ALA B O 1
ATOM 1774 N N . PHE B 1 30 ? -11.852 1.015 -6.348 1 96.94 30 PHE B N 1
ATOM 1775 C CA . PHE B 1 30 ? -11.5 0.193 -7.5 1 96.94 30 PHE B CA 1
ATOM 1776 C C . PHE B 1 30 ? -10.727 -1.047 -7.066 1 96.94 30 PHE B C 1
ATOM 1778 O O . PHE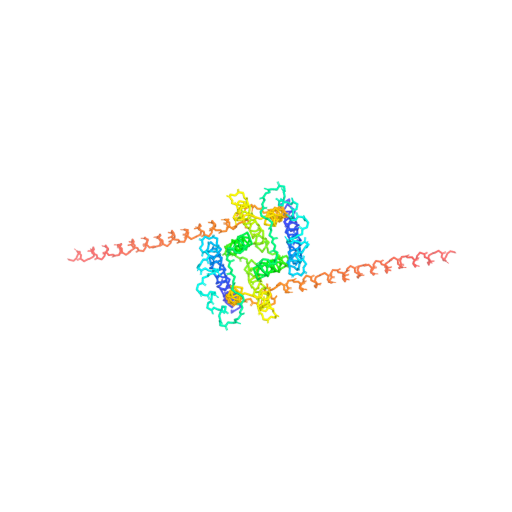 B 1 30 ? -11.055 -2.164 -7.477 1 96.94 30 PHE B O 1
ATOM 1785 N N . ASP B 1 31 ? -9.672 -0.844 -6.281 1 97.81 31 ASP B N 1
ATOM 1786 C CA . ASP B 1 31 ? -8.852 -1.96 -5.82 1 97.81 31 ASP B CA 1
ATOM 1787 C C . ASP B 1 31 ? -9.672 -2.938 -4.984 1 97.81 31 ASP B C 1
ATOM 1789 O O . ASP B 1 31 ? -9.445 -4.148 -5.035 1 97.81 31 ASP B O 1
ATOM 1793 N N . PHE B 1 32 ? -10.555 -2.4 -4.211 1 97.5 32 PHE B N 1
ATOM 1794 C CA . PHE B 1 32 ? -11.43 -3.244 -3.406 1 97.5 32 PHE B CA 1
ATOM 1795 C C . PHE B 1 32 ? -12.242 -4.176 -4.293 1 97.5 32 PHE B C 1
ATOM 1797 O O . PHE B 1 32 ? -12.281 -5.387 -4.062 1 97.5 32 PHE B O 1
ATOM 1804 N N . LEU B 1 33 ? -12.891 -3.629 -5.281 1 95.88 33 LEU B N 1
ATOM 1805 C CA . LEU B 1 33 ? -13.703 -4.414 -6.203 1 95.88 33 LEU B CA 1
ATOM 1806 C C . LEU B 1 33 ? -12.844 -5.383 -7.004 1 95.88 33 LEU B C 1
ATOM 1808 O O . LEU B 1 33 ? -13.25 -6.52 -7.258 1 95.88 33 LEU B O 1
ATOM 1812 N N . PHE B 1 34 ? -11.703 -4.914 -7.406 1 94.94 34 PHE B N 1
ATOM 1813 C CA . PHE B 1 34 ? -10.781 -5.754 -8.164 1 94.94 34 PHE B CA 1
ATOM 1814 C C . PHE B 1 34 ? -10.344 -6.961 -7.34 1 94.94 34 PHE B C 1
ATOM 1816 O O . PHE B 1 34 ? -10.367 -8.094 -7.828 1 94.94 34 PHE B O 1
ATOM 1823 N N . ALA B 1 35 ? -9.977 -6.703 -6.086 1 96.31 35 ALA B N 1
ATOM 1824 C CA . ALA B 1 35 ? -9.578 -7.793 -5.191 1 96.31 35 ALA B CA 1
ATOM 1825 C C . ALA B 1 35 ? -10.719 -8.789 -5 1 96.31 35 ALA B C 1
ATOM 1827 O O . ALA B 1 35 ? -10.508 -10 -5.055 1 96.31 35 ALA B O 1
ATOM 1828 N N . LEU B 1 36 ? -11.891 -8.312 -4.848 1 95.19 36 LEU B N 1
ATOM 1829 C CA . LEU B 1 36 ? -13.055 -9.18 -4.695 1 95.19 36 LEU B CA 1
ATOM 1830 C C . LEU B 1 36 ? -13.266 -10.023 -5.949 1 95.19 36 LEU B C 1
ATOM 1832 O O . LEU B 1 36 ? -13.609 -11.203 -5.855 1 95.19 36 LEU B O 1
ATOM 1836 N N . SER B 1 37 ? -13.07 -9.367 -7.043 1 92.75 37 SER B N 1
ATOM 1837 C CA . SER B 1 37 ? -13.234 -10.078 -8.305 1 92.75 37 SER B CA 1
ATOM 1838 C C . SER B 1 37 ? -12.219 -11.211 -8.445 1 92.75 37 SER B C 1
ATOM 1840 O O . SER B 1 37 ? -12.547 -12.281 -8.953 1 92.75 37 SER B O 1
ATOM 1842 N N . ILE B 1 38 ? -11.031 -10.992 -8.039 1 91.06 38 ILE B N 1
ATOM 1843 C CA . ILE B 1 38 ? -10 -12.023 -8.109 1 91.06 38 ILE B CA 1
ATOM 1844 C C . ILE B 1 38 ? -10.336 -13.156 -7.148 1 91.06 38 ILE B C 1
ATOM 1846 O O . ILE B 1 38 ? -10.133 -14.328 -7.473 1 91.06 38 ILE B O 1
ATOM 1850 N N . MET B 1 39 ? -10.914 -12.828 -6.008 1 89.94 39 MET B N 1
ATOM 1851 C CA . MET B 1 39 ? -11.219 -13.82 -4.98 1 89.94 39 MET B CA 1
ATOM 1852 C C . MET B 1 39 ? -12.414 -14.68 -5.391 1 89.94 39 MET B C 1
ATOM 1854 O O . MET B 1 39 ? -12.383 -15.906 -5.25 1 89.94 39 MET B O 1
ATOM 1858 N N . PHE B 1 40 ? -13.375 -14.062 -6.02 1 89.19 40 PHE B N 1
ATOM 1859 C CA . PHE B 1 40 ? -14.633 -14.773 -6.141 1 89.19 40 PHE B CA 1
ATOM 1860 C C . PHE B 1 40 ? -15.047 -14.906 -7.605 1 89.19 40 PHE B C 1
ATOM 1862 O O . PHE B 1 40 ? -15.867 -15.758 -7.949 1 89.19 40 PHE B O 1
ATOM 1869 N N . LEU B 1 41 ? -14.523 -14.016 -8.391 1 88.62 41 LEU B N 1
ATOM 1870 C CA . LEU B 1 41 ? -14.883 -14.047 -9.805 1 88.62 41 LEU B CA 1
ATOM 1871 C C . LEU B 1 41 ? -13.641 -13.93 -10.688 1 88.62 41 LEU B C 1
ATOM 1873 O O . LEU B 1 41 ? -13.547 -13.039 -11.531 1 88.62 41 LEU B O 1
ATOM 1877 N N . PRO B 1 42 ? -12.812 -14.906 -10.594 1 82.75 42 PRO B N 1
ATOM 1878 C CA . PRO B 1 42 ? -11.539 -14.766 -11.305 1 82.75 42 PRO B CA 1
ATOM 1879 C C . PRO B 1 42 ? -11.711 -14.75 -12.82 1 82.75 42 PRO B C 1
ATOM 1881 O O . PRO B 1 42 ? -10.906 -14.148 -13.539 1 82.75 42 PRO B O 1
ATOM 1884 N N . LYS B 1 43 ? -12.656 -15.273 -13.406 1 84.19 43 LYS B N 1
ATOM 1885 C CA . LYS B 1 43 ? -12.898 -15.32 -14.844 1 84.19 43 LYS B CA 1
ATOM 1886 C C . LYS B 1 43 ? -13.211 -13.93 -15.391 1 84.19 43 LYS B C 1
ATOM 1888 O O . LYS B 1 43 ? -13.164 -13.711 -16.609 1 84.19 43 LYS B O 1
ATOM 1893 N N . LEU B 1 44 ? -13.406 -13.125 -14.461 1 78.75 44 LEU B N 1
ATOM 1894 C CA . LEU B 1 44 ? -13.695 -11.766 -14.891 1 78.75 44 LEU B CA 1
ATOM 1895 C C . LEU B 1 44 ? -12.414 -10.938 -14.984 1 78.75 44 LEU B C 1
ATOM 1897 O O . LEU B 1 44 ? -12.18 -10.266 -15.984 1 78.75 44 LEU B O 1
ATOM 1901 N N . ALA B 1 45 ? -11.586 -11.07 -13.992 1 76.38 45 ALA B N 1
ATOM 1902 C CA . ALA B 1 45 ? -10.523 -10.078 -13.875 1 76.38 45 ALA B CA 1
ATOM 1903 C C . ALA B 1 45 ? -9.148 -10.742 -13.984 1 76.38 45 ALA B C 1
ATOM 1905 O O . ALA B 1 45 ? -8.164 -10.086 -14.344 1 76.38 45 ALA B O 1
ATOM 1906 N N . TYR B 1 46 ? -9.094 -11.938 -13.797 1 83.31 46 TYR B N 1
ATOM 1907 C CA . TYR B 1 46 ? -7.785 -12.57 -13.68 1 83.31 46 TYR B CA 1
ATOM 1908 C C . TYR B 1 46 ? -7.543 -13.531 -14.836 1 83.31 46 TYR B C 1
ATOM 1910 O O . TYR B 1 46 ? -6.566 -13.391 -15.578 1 83.31 46 TYR B O 1
ATOM 1918 N N . ASP B 1 47 ? -8.375 -14.438 -15.086 1 84.62 47 ASP B N 1
ATOM 1919 C CA . ASP B 1 47 ? -8.234 -15.375 -16.188 1 84.62 47 ASP B CA 1
ATOM 1920 C C . ASP B 1 47 ? -9.43 -15.289 -17.141 1 84.62 47 ASP B C 1
ATOM 1922 O O . ASP B 1 47 ? -9.953 -16.328 -17.578 1 84.62 47 ASP B O 1
ATOM 1926 N N . GLY B 1 48 ? -9.812 -14.047 -17.344 1 88.94 48 GLY B N 1
ATOM 1927 C CA . GLY B 1 48 ? -10.953 -13.773 -18.203 1 88.94 48 GLY B CA 1
ATOM 1928 C C . GLY B 1 48 ? -10.57 -13.461 -19.641 1 88.94 48 GLY B C 1
ATOM 1929 O O . GLY B 1 48 ? -9.43 -13.688 -20.047 1 88.94 48 GLY B O 1
ATOM 1930 N N . ILE B 1 49 ? -11.609 -12.922 -20.344 1 89.88 49 ILE B N 1
ATOM 1931 C CA . ILE B 1 49 ? -11.492 -12.703 -21.781 1 89.88 49 ILE B CA 1
ATOM 1932 C C . ILE B 1 49 ? -10.477 -11.594 -22.047 1 89.88 49 ILE B C 1
ATOM 1934 O O . ILE B 1 49 ? -9.68 -11.68 -22.984 1 89.88 49 ILE B O 1
ATOM 1938 N N . VAL B 1 50 ? -10.445 -10.609 -21.203 1 91.44 50 VAL B N 1
ATOM 1939 C CA . VAL B 1 50 ? -9.594 -9.453 -21.453 1 91.44 50 VAL B CA 1
ATOM 1940 C C . VAL B 1 50 ? -8.125 -9.852 -21.281 1 91.44 50 VAL B C 1
ATOM 1942 O O . VAL B 1 50 ? -7.312 -9.648 -22.188 1 91.44 50 VAL B O 1
ATOM 1945 N N . PRO B 1 51 ? -7.832 -10.422 -20.172 1 92.38 51 PRO B N 1
ATOM 1946 C CA . PRO B 1 51 ? -6.445 -10.883 -20.062 1 92.38 51 PRO B CA 1
ATOM 1947 C C . PRO B 1 51 ? -6.07 -11.883 -21.156 1 92.38 51 PRO B C 1
ATOM 1949 O O . PRO B 1 51 ? -4.934 -11.883 -21.625 1 92.38 51 PRO B O 1
ATOM 1952 N N . ALA B 1 52 ? -6.961 -12.703 -21.578 1 93.19 52 ALA B N 1
ATOM 1953 C CA . ALA B 1 52 ? -6.688 -13.672 -22.641 1 93.19 52 ALA B CA 1
ATOM 1954 C C . ALA B 1 52 ? -6.359 -12.977 -23.953 1 93.19 52 ALA B C 1
ATOM 1956 O O . ALA B 1 52 ? -5.422 -13.367 -24.656 1 93.19 52 ALA B O 1
ATOM 1957 N N . LEU B 1 53 ? -7.109 -11.984 -24.281 1 94.12 53 LEU B N 1
ATOM 1958 C CA . LEU B 1 53 ? -6.875 -11.219 -25.5 1 94.12 53 LEU B CA 1
ATOM 1959 C C . LEU B 1 53 ? -5.523 -10.516 -25.453 1 94.12 53 LEU B C 1
ATOM 1961 O O . LEU B 1 53 ? -4.785 -10.5 -26.438 1 94.12 53 LEU B O 1
ATOM 1965 N N . VAL B 1 54 ? -5.219 -9.961 -24.297 1 93.88 54 VAL B N 1
ATOM 1966 C CA . VAL B 1 54 ? -3.953 -9.258 -24.125 1 93.88 54 VAL B CA 1
ATOM 1967 C C . VAL B 1 54 ? -2.793 -10.242 -24.266 1 93.88 54 VAL B C 1
ATOM 1969 O O . VAL B 1 54 ? -1.771 -9.93 -24.875 1 93.88 54 VAL B O 1
ATOM 1972 N N . ALA B 1 55 ? -2.994 -11.367 -23.656 1 93.31 55 ALA B N 1
ATOM 1973 C CA . ALA B 1 55 ? -1.96 -12.391 -23.797 1 93.31 55 ALA B CA 1
ATOM 1974 C C . ALA B 1 55 ? -1.741 -12.766 -25.25 1 93.31 55 ALA B C 1
ATOM 1976 O O . ALA B 1 55 ? -0.601 -12.906 -25.703 1 93.31 55 ALA B O 1
ATOM 1977 N N . LYS B 1 56 ? -2.775 -12.914 -26.031 1 93.56 56 LYS B N 1
ATOM 1978 C CA . LYS B 1 56 ? -2.729 -13.289 -27.438 1 93.56 56 LYS B CA 1
ATOM 1979 C C . LYS B 1 56 ? -1.98 -12.242 -28.266 1 93.56 56 LYS B C 1
ATOM 1981 O O . LYS B 1 56 ? -1.16 -12.594 -29.109 1 93.56 56 LYS B O 1
ATOM 1986 N N . TYR B 1 57 ? -2.205 -11 -27.922 1 94.38 57 TYR B N 1
ATOM 1987 C CA . TYR B 1 57 ? -1.657 -9.938 -28.766 1 94.38 57 TYR B CA 1
ATOM 1988 C C . TYR B 1 57 ? -0.247 -9.57 -28.312 1 94.38 57 TYR B C 1
ATOM 1990 O O . TYR B 1 57 ? 0.561 -9.102 -29.125 1 94.38 57 TYR B O 1
ATOM 1998 N N . THR B 1 58 ? 0.1 -9.766 -27.062 1 93.25 58 THR B N 1
ATOM 1999 C CA . THR B 1 58 ? 1.389 -9.312 -26.547 1 93.25 58 THR B CA 1
ATOM 2000 C C . THR B 1 58 ? 2.371 -10.477 -26.453 1 93.25 58 THR B C 1
ATOM 2002 O O . THR B 1 58 ? 3.584 -10.266 -26.375 1 93.25 58 THR B O 1
ATOM 2005 N N . GLY B 1 59 ? 1.772 -11.75 -26.406 1 92.5 59 GLY B N 1
ATOM 2006 C CA . GLY B 1 59 ? 2.627 -12.914 -26.25 1 92.5 59 GLY B CA 1
ATOM 2007 C C . GLY B 1 59 ? 3.004 -13.188 -24.797 1 92.5 59 GLY B C 1
ATOM 2008 O O . GLY B 1 59 ? 3.797 -14.086 -24.516 1 92.5 59 GLY B O 1
ATOM 2009 N N . LEU B 1 60 ? 2.424 -12.406 -23.906 1 94.38 60 LEU B N 1
ATOM 2010 C CA . LEU B 1 60 ? 2.668 -12.609 -22.484 1 94.38 60 LEU B CA 1
ATOM 2011 C C . LEU B 1 60 ? 1.943 -13.84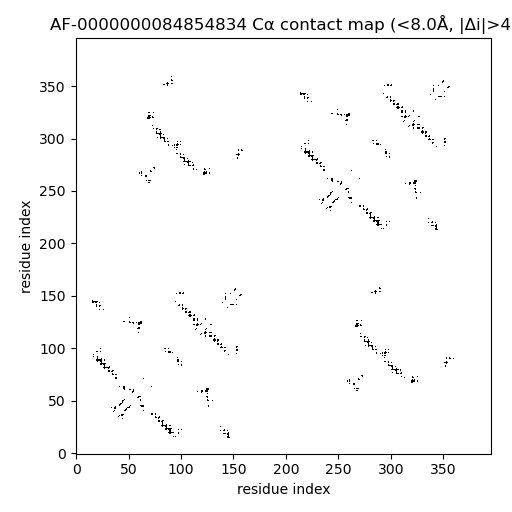4 -21.969 1 94.38 60 LEU B C 1
ATOM 2013 O O . LEU B 1 60 ? 1.047 -14.367 -22.641 1 94.38 60 LEU B O 1
ATOM 2017 N N . GLN B 1 61 ? 2.363 -14.281 -20.828 1 92 61 GLN B N 1
ATOM 2018 C CA . GLN B 1 61 ? 1.75 -15.477 -20.25 1 92 61 GLN B CA 1
ATOM 2019 C C . GLN B 1 61 ? 0.314 -15.203 -19.812 1 92 61 GLN B C 1
ATOM 2021 O O . GLN B 1 61 ? 0.017 -14.133 -19.266 1 92 61 GLN B O 1
ATOM 2026 N N . PHE B 1 62 ? -0.458 -16.156 -20.203 1 90.94 62 PHE B N 1
ATOM 2027 C CA . PHE B 1 62 ? -1.8 -16.156 -19.625 1 90.94 62 PHE B CA 1
ATOM 2028 C C . PHE B 1 62 ? -1.84 -16.984 -18.344 1 90.94 62 PHE B C 1
ATOM 2030 O O . PHE B 1 62 ? -1.434 -18.141 -18.344 1 90.94 62 PHE B O 1
ATOM 2037 N N . VAL B 1 63 ? -2.258 -16.344 -17.281 1 84.88 63 VAL B N 1
ATOM 2038 C CA . VAL B 1 63 ? -2.229 -17.031 -16 1 84.88 63 VAL B CA 1
ATOM 2039 C C . VAL B 1 63 ? -3.625 -17.547 -15.664 1 84.88 63 VAL B C 1
ATOM 2041 O O . VAL B 1 63 ? -4.625 -16.891 -15.961 1 84.88 63 VAL B O 1
ATOM 2044 N N . PHE B 1 64 ? -3.549 -18.781 -15.047 1 85.81 64 PHE B N 1
ATOM 2045 C CA . PHE B 1 64 ? -4.781 -19.438 -14.609 1 85.81 64 PHE B CA 1
ATOM 2046 C C . PHE B 1 64 ? -4.848 -19.5 -13.086 1 85.81 64 PHE B C 1
ATOM 2048 O O . PHE B 1 64 ? -3.908 -19.953 -12.438 1 85.81 64 PHE B O 1
ATOM 2055 N N . ARG B 1 65 ? -5.988 -19.062 -12.625 1 85.81 65 ARG B N 1
ATOM 2056 C CA . ARG B 1 65 ? -6.18 -19.078 -11.18 1 85.81 65 ARG B CA 1
ATOM 2057 C C . ARG B 1 65 ? -6.016 -20.5 -10.625 1 85.81 65 ARG B C 1
ATOM 2059 O O . ARG B 1 65 ? -5.43 -20.688 -9.562 1 85.81 65 ARG B O 1
ATOM 2066 N N . ASP B 1 66 ? -6.445 -21.469 -11.328 1 85.31 66 ASP B N 1
ATOM 2067 C CA . ASP B 1 66 ? -6.5 -22.844 -10.844 1 85.31 66 ASP B CA 1
ATOM 2068 C C . ASP B 1 66 ? -5.102 -23.453 -10.727 1 85.31 66 ASP B C 1
ATOM 2070 O O . ASP B 1 66 ? -4.906 -24.453 -10.039 1 85.31 66 ASP B O 1
ATOM 2074 N N . ARG B 1 67 ? -4.184 -22.812 -11.328 1 83.94 67 ARG B N 1
ATOM 2075 C CA . ARG B 1 67 ? -2.818 -23.312 -11.25 1 83.94 67 ARG B CA 1
ATOM 2076 C C . ARG B 1 67 ? -2.215 -23.047 -9.875 1 83.94 67 ARG B C 1
ATOM 2078 O O . ARG B 1 67 ? -1.391 -23.828 -9.391 1 83.94 67 ARG B O 1
ATOM 2085 N N . ASP B 1 68 ? -2.584 -21.938 -9.266 1 86.75 68 ASP B N 1
ATOM 2086 C CA . ASP B 1 68 ? -2.072 -21.578 -7.949 1 86.75 68 ASP B CA 1
ATOM 2087 C C . ASP B 1 68 ? -3.105 -20.781 -7.156 1 86.75 68 ASP B C 1
ATOM 2089 O O . ASP B 1 68 ? -2.912 -19.578 -6.898 1 86.75 68 ASP B O 1
ATOM 2093 N N . PRO B 1 69 ? -4.105 -21.469 -6.695 1 87.19 69 PRO B N 1
ATOM 2094 C CA . PRO B 1 69 ? -5.168 -20.75 -5.984 1 87.19 69 PRO B CA 1
ATOM 2095 C C . PRO B 1 69 ? -4.664 -20.031 -4.734 1 87.19 69 PRO B C 1
ATOM 2097 O O . PRO B 1 69 ? -5.133 -18.938 -4.418 1 87.19 69 PRO B O 1
ATOM 2100 N N . GLY B 1 70 ? -3.76 -20.656 -4.07 1 88 70 GLY B N 1
ATOM 2101 C CA . GLY B 1 70 ? -3.188 -20.031 -2.895 1 88 70 GLY B CA 1
ATOM 2102 C C . GLY B 1 70 ? -2.441 -18.734 -3.211 1 88 70 GLY B C 1
ATOM 2103 O O . GLY B 1 70 ? -2.594 -17.734 -2.51 1 88 70 GLY B O 1
ATOM 2104 N N . GLY B 1 71 ? -1.659 -18.797 -4.277 1 89.75 71 GLY B N 1
ATOM 2105 C CA . GLY B 1 71 ? -0.931 -17.609 -4.699 1 89.75 71 GLY B CA 1
ATOM 2106 C C . GLY B 1 71 ? -1.839 -16.484 -5.16 1 89.75 71 GLY B C 1
ATOM 2107 O O . GLY B 1 71 ? -1.582 -15.312 -4.871 1 89.75 71 GLY B O 1
ATOM 2108 N N . VAL B 1 72 ? -2.879 -16.844 -5.82 1 91.81 72 VAL B N 1
ATOM 2109 C CA . VAL B 1 72 ? -3.818 -15.844 -6.32 1 91.81 72 VAL B CA 1
ATOM 2110 C C . VAL B 1 72 ? -4.555 -15.195 -5.152 1 91.81 72 VAL B C 1
ATOM 2112 O O . VAL B 1 72 ? -4.785 -13.984 -5.152 1 91.81 72 VAL B O 1
ATOM 2115 N N . TYR B 1 73 ? -4.93 -16.016 -4.215 1 94.12 73 TYR B N 1
ATOM 2116 C CA . TYR B 1 73 ? -5.578 -15.453 -3.031 1 94.12 73 TYR B CA 1
ATOM 2117 C C . TYR B 1 73 ? -4.613 -14.562 -2.252 1 94.12 73 TYR B C 1
ATOM 2119 O O . TYR B 1 73 ? -5.02 -13.547 -1.68 1 94.12 73 TYR B O 1
ATOM 2127 N N . PHE B 1 74 ? -3.371 -14.93 -2.148 1 95.75 74 PHE B N 1
ATOM 2128 C CA . PHE B 1 74 ? -2.342 -14.086 -1.554 1 95.75 74 PHE B CA 1
ATOM 2129 C C . PHE B 1 74 ? -2.311 -12.719 -2.223 1 95.75 74 PHE B C 1
ATOM 2131 O O . PHE B 1 74 ? -2.361 -11.688 -1.546 1 95.75 74 PHE B O 1
ATOM 2138 N N . LEU B 1 75 ? -2.322 -12.75 -3.486 1 95.38 75 LEU B N 1
ATOM 2139 C CA . LEU B 1 75 ? -2.318 -11.523 -4.277 1 95.38 75 LEU B CA 1
ATOM 2140 C C . LEU B 1 75 ? -3.57 -10.695 -4.008 1 95.38 75 LEU B C 1
ATOM 2142 O O . LEU B 1 75 ? -3.48 -9.492 -3.76 1 95.38 75 LEU B O 1
ATOM 2146 N N . ALA B 1 76 ? -4.676 -11.344 -4.062 1 96.69 76 ALA B N 1
ATOM 2147 C CA . ALA B 1 76 ? -5.941 -10.656 -3.818 1 96.69 76 ALA B CA 1
ATOM 2148 C C . ALA B 1 76 ? -5.969 -10.039 -2.426 1 96.69 76 ALA B C 1
ATOM 2150 O O . ALA B 1 76 ? -6.461 -8.922 -2.246 1 96.69 76 ALA B O 1
ATOM 2151 N N . SER B 1 77 ? -5.496 -10.734 -1.469 1 97.88 77 SER B N 1
ATOM 2152 C CA . SER B 1 77 ? -5.449 -10.219 -0.103 1 97.88 77 SER B CA 1
ATOM 2153 C C . SER B 1 77 ? -4.559 -8.984 -0.007 1 97.88 77 SER B C 1
ATOM 2155 O O . SER B 1 77 ? -4.891 -8.031 0.7 1 97.88 77 SER B O 1
ATOM 2157 N N . LEU B 1 78 ? -3.451 -9.062 -0.658 1 98.38 78 LEU B N 1
ATOM 2158 C CA . LEU B 1 78 ? -2.553 -7.91 -0.658 1 98.38 78 LEU B CA 1
ATOM 2159 C C . LEU B 1 78 ? -3.207 -6.711 -1.336 1 98.38 78 LEU B C 1
ATOM 2161 O O . LEU B 1 78 ? -3.096 -5.582 -0.854 1 98.38 78 LEU B O 1
ATOM 2165 N N . ILE B 1 79 ? -3.891 -6.957 -2.438 1 98.31 79 ILE B N 1
ATOM 2166 C CA . ILE B 1 79 ? -4.609 -5.891 -3.129 1 98.31 79 ILE B CA 1
ATOM 2167 C C . ILE B 1 79 ? -5.699 -5.328 -2.217 1 98.31 79 ILE B C 1
ATOM 2169 O O . ILE B 1 79 ? -5.953 -4.121 -2.219 1 98.31 79 ILE B O 1
ATOM 2173 N N . MET B 1 80 ? -6.297 -6.176 -1.459 1 98 80 MET B N 1
ATOM 2174 C CA . MET B 1 80 ? -7.266 -5.707 -0.472 1 98 80 MET B CA 1
ATOM 2175 C C . MET B 1 80 ? -6.605 -4.773 0.537 1 98 80 MET B C 1
ATOM 2177 O O . MET B 1 80 ? -7.18 -3.746 0.904 1 98 80 MET B O 1
ATOM 2181 N N . GLY B 1 81 ? -5.453 -5.199 1.03 1 98.38 81 GLY B N 1
ATOM 2182 C CA . GLY B 1 81 ? -4.695 -4.305 1.887 1 98.38 81 GLY B CA 1
ATOM 2183 C C . GLY B 1 81 ? -4.441 -2.947 1.255 1 98.38 81 GLY B C 1
ATOM 2184 O O . GLY B 1 81 ? -4.633 -1.912 1.898 1 98.38 81 GLY B O 1
ATOM 2185 N N . CYS B 1 82 ? -4.035 -2.939 0.001 1 98.5 82 CYS B N 1
ATOM 2186 C CA . CYS B 1 82 ? -3.807 -1.703 -0.737 1 98.5 82 CYS B CA 1
ATOM 2187 C C . CYS B 1 82 ? -5.094 -0.896 -0.866 1 98.5 82 CYS B C 1
ATOM 2189 O O . CYS B 1 82 ? -5.074 0.332 -0.77 1 98.5 82 CYS B O 1
ATOM 2191 N N . ALA B 1 83 ? -6.188 -1.604 -1.099 1 98.56 83 ALA B N 1
ATOM 2192 C CA . ALA B 1 83 ? -7.488 -0.958 -1.234 1 98.56 83 ALA B CA 1
ATOM 2193 C C . ALA B 1 83 ? -7.84 -0.163 0.021 1 98.56 83 ALA B C 1
ATOM 2195 O O . ALA B 1 83 ? -8.18 1.02 -0.061 1 98.56 83 ALA B O 1
ATOM 2196 N N . PHE B 1 84 ? -7.711 -0.785 1.105 1 97.75 84 PHE B N 1
ATOM 2197 C CA . PHE B 1 84 ? -8.102 -0.135 2.352 1 97.75 84 PHE B CA 1
ATOM 2198 C C . PHE B 1 84 ? -7.098 0.95 2.732 1 97.75 84 PHE B C 1
ATOM 2200 O O . PHE B 1 84 ? -7.465 1.959 3.336 1 97.75 84 PHE B O 1
ATOM 2207 N N . ALA B 1 85 ? -5.832 0.711 2.387 1 98.25 85 ALA B N 1
ATOM 2208 C CA . ALA B 1 85 ? -4.855 1.783 2.561 1 98.25 85 ALA B CA 1
ATOM 2209 C C . ALA B 1 85 ? -5.262 3.029 1.778 1 98.25 85 ALA B C 1
ATOM 2211 O O . ALA B 1 85 ? -5.215 4.145 2.305 1 98.25 85 ALA B O 1
ATOM 2212 N N . ALA B 1 86 ? -5.684 2.805 0.545 1 98.31 86 ALA B N 1
ATOM 2213 C CA . ALA B 1 86 ? -6.109 3.924 -0.291 1 98.31 86 ALA B CA 1
ATOM 2214 C C . ALA B 1 86 ? -7.383 4.562 0.256 1 98.31 86 ALA B C 1
ATOM 2216 O O . ALA B 1 86 ? -7.512 5.789 0.267 1 98.31 86 ALA B O 1
ATOM 2217 N N . LEU B 1 87 ? -8.266 3.799 0.735 1 96.69 87 LEU B N 1
ATOM 2218 C CA . LEU B 1 87 ? -9.492 4.332 1.312 1 96.69 87 LEU B CA 1
ATOM 2219 C C . LEU B 1 87 ? -9.195 5.164 2.553 1 96.69 87 LEU B C 1
ATOM 2221 O O . LEU B 1 87 ? -9.719 6.27 2.705 1 96.69 87 LEU B O 1
ATOM 2225 N N . SER B 1 88 ? -8.336 4.691 3.377 1 95.75 88 SER B N 1
ATOM 2226 C CA . SER B 1 88 ? -7.953 5.434 4.574 1 95.75 88 SER B CA 1
ATOM 2227 C C . SER B 1 88 ? -7.223 6.727 4.219 1 95.75 88 SER B C 1
ATOM 2229 O O . SER B 1 88 ? -7.484 7.773 4.809 1 95.75 88 SER B O 1
ATOM 2231 N N . ALA B 1 89 ? -6.312 6.598 3.301 1 96.56 89 ALA B N 1
ATOM 2232 C CA . ALA B 1 89 ? -5.59 7.781 2.838 1 96.56 89 ALA B CA 1
ATOM 2233 C C . ALA B 1 89 ? -6.547 8.805 2.24 1 96.56 89 ALA B C 1
ATOM 2235 O O . ALA B 1 89 ? -6.383 10.008 2.445 1 96.56 89 ALA B O 1
ATOM 2236 N N . GLY B 1 90 ? -7.539 8.297 1.521 1 95.06 90 GLY B N 1
ATOM 2237 C CA . GLY B 1 90 ? -8.516 9.18 0.896 1 95.06 90 GLY B CA 1
ATOM 2238 C C . GLY B 1 90 ? -9.391 9.898 1.897 1 95.06 90 GLY B C 1
ATOM 2239 O O . GLY B 1 90 ? -10.039 10.898 1.562 1 95.06 90 GLY B O 1
ATOM 2240 N N . MET B 1 91 ? -9.461 9.469 3.07 1 92.38 91 MET B N 1
ATOM 2241 C CA . MET B 1 91 ? -10.242 10.109 4.117 1 92.38 91 MET B CA 1
ATOM 2242 C C . MET B 1 91 ? -9.398 11.109 4.898 1 92.38 91 MET B C 1
ATOM 2244 O O . MET B 1 91 ? -9.914 11.836 5.746 1 92.38 91 MET B O 1
ATOM 2248 N N . SER B 1 92 ? -8.156 11.125 4.578 1 91.19 92 SER B N 1
ATOM 2249 C CA . SER B 1 92 ? -7.227 12.023 5.262 1 91.19 92 SER B CA 1
ATOM 2250 C C . SER B 1 92 ? -7.148 13.375 4.562 1 91.19 92 SER B C 1
ATOM 2252 O O . SER B 1 92 ? -7.406 13.477 3.359 1 91.19 92 SER B O 1
ATOM 2254 N N . ASP B 1 93 ? -6.699 14.367 5.316 1 89 93 ASP B N 1
ATOM 2255 C CA . ASP B 1 93 ? -6.445 15.68 4.746 1 89 93 ASP B CA 1
ATOM 2256 C C . ASP B 1 93 ? -4.949 15.93 4.566 1 89 93 ASP B C 1
ATOM 2258 O O . ASP B 1 93 ? -4.535 17.016 4.176 1 89 93 ASP B O 1
ATOM 2262 N N . GLN B 1 94 ? -4.219 14.898 4.773 1 91.69 94 GLN B N 1
ATOM 2263 C CA . GLN B 1 94 ? -2.773 15.062 4.668 1 91.69 94 GLN B CA 1
ATOM 2264 C C . GLN B 1 94 ? -2.262 14.562 3.318 1 91.69 94 GLN B C 1
ATOM 2266 O O . GLN B 1 94 ? -2.537 13.43 2.926 1 91.69 94 GLN B O 1
ATOM 2271 N N . GLU B 1 95 ? -1.478 15.336 2.703 1 93.56 95 GLU B N 1
ATOM 2272 C CA . GLU B 1 95 ? -1.053 15.078 1.33 1 93.56 95 GLU B CA 1
ATOM 2273 C C . GLU B 1 95 ? -0.135 13.859 1.252 1 93.56 95 GLU B C 1
ATOM 2275 O O . GLU B 1 95 ? -0.157 13.125 0.266 1 93.56 95 GLU B O 1
ATOM 2280 N N . ASP B 1 96 ? 0.604 13.625 2.287 1 94.31 96 ASP B N 1
ATOM 2281 C CA . ASP B 1 96 ? 1.583 12.547 2.215 1 94.31 96 ASP B CA 1
ATOM 2282 C C . ASP B 1 96 ? 0.9 11.18 2.262 1 94.31 96 ASP B C 1
ATOM 2284 O O . ASP B 1 96 ? 1.474 10.18 1.83 1 94.31 96 ASP B O 1
ATOM 2288 N N . ALA B 1 97 ? -0.308 11.203 2.826 1 95.88 97 ALA B N 1
ATOM 2289 C CA . ALA B 1 97 ? -1.08 9.969 2.736 1 95.88 97 ALA B CA 1
ATOM 2290 C C . ALA B 1 97 ? -1.422 9.641 1.285 1 95.88 97 ALA B C 1
ATOM 2292 O O . ALA B 1 97 ? -1.328 8.484 0.865 1 95.88 97 ALA B O 1
ATOM 2293 N N . HIS B 1 98 ? -1.742 10.648 0.545 1 97.19 98 HIS B N 1
ATOM 2294 C CA . HIS B 1 98 ? -2.074 10.461 -0.863 1 97.19 98 HIS B CA 1
ATOM 2295 C C . HIS B 1 98 ? -0.838 10.094 -1.678 1 97.19 98 HIS B C 1
ATOM 2297 O O . HIS B 1 98 ? -0.896 9.219 -2.545 1 97.19 98 HIS B O 1
ATOM 2303 N N . LYS B 1 99 ? 0.202 10.766 -1.391 1 96.62 99 LYS B N 1
ATOM 2304 C CA . LYS B 1 99 ? 1.456 10.5 -2.09 1 96.62 99 LYS B CA 1
ATOM 2305 C C . LYS B 1 99 ? 1.94 9.078 -1.83 1 96.62 99 LYS B C 1
ATOM 2307 O O . LYS B 1 99 ? 2.539 8.453 -2.707 1 96.62 99 LYS B O 1
ATOM 2312 N N . THR B 1 100 ? 1.706 8.609 -0.646 1 97.44 100 THR B N 1
ATOM 2313 C CA . THR B 1 100 ? 2.059 7.234 -0.309 1 97.44 100 THR B CA 1
ATOM 2314 C C . THR B 1 100 ? 1.349 6.25 -1.233 1 97.44 100 THR B C 1
ATOM 2316 O O . THR B 1 100 ? 1.968 5.32 -1.752 1 97.44 100 THR B O 1
ATOM 2319 N N . VAL B 1 101 ? 0.095 6.477 -1.463 1 98.31 101 VAL B N 1
ATOM 2320 C CA . VAL B 1 101 ? -0.69 5.621 -2.35 1 98.31 101 VAL B CA 1
ATOM 2321 C C . VAL B 1 101 ? -0.187 5.766 -3.785 1 98.31 101 VAL B C 1
ATOM 2323 O O . VAL B 1 101 ? -0.064 4.777 -4.508 1 98.31 101 VAL B O 1
ATOM 2326 N N . ALA B 1 102 ? 0.095 6.984 -4.168 1 98.31 102 ALA B N 1
ATOM 2327 C CA . ALA B 1 102 ? 0.637 7.211 -5.508 1 98.31 102 ALA B CA 1
ATOM 2328 C C . ALA B 1 102 ? 1.963 6.48 -5.691 1 98.31 102 ALA B C 1
ATOM 2330 O O . ALA B 1 102 ? 2.201 5.867 -6.734 1 98.31 102 ALA B O 1
ATOM 2331 N N . THR B 1 103 ? 2.811 6.543 -4.719 1 97.94 103 THR B N 1
ATOM 2332 C CA . THR B 1 103 ? 4.098 5.863 -4.773 1 97.94 103 THR B CA 1
ATOM 2333 C C . THR B 1 103 ? 3.91 4.355 -4.922 1 97.94 103 THR B C 1
ATOM 2335 O O . THR B 1 103 ? 4.605 3.715 -5.711 1 97.94 103 THR B O 1
ATOM 2338 N N . LEU B 1 104 ? 2.994 3.797 -4.16 1 98.5 104 LEU B N 1
ATOM 2339 C CA . LEU B 1 104 ? 2.666 2.381 -4.277 1 98.5 104 LEU B CA 1
ATOM 2340 C C . LEU B 1 104 ? 2.314 2.021 -5.715 1 98.5 104 LEU B C 1
ATOM 2342 O O . LEU B 1 104 ? 2.895 1.098 -6.289 1 98.5 104 LEU B O 1
ATOM 2346 N N . ASN B 1 105 ? 1.437 2.814 -6.285 1 98.5 105 ASN B N 1
ATOM 2347 C CA . ASN B 1 105 ? 0.99 2.561 -7.652 1 98.5 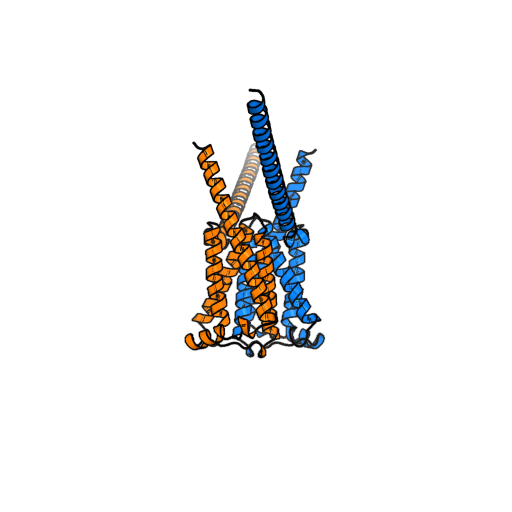105 ASN B CA 1
ATOM 2348 C C . ASN B 1 105 ? 2.131 2.723 -8.656 1 98.5 105 ASN B C 1
ATOM 2350 O O . ASN B 1 105 ? 2.307 1.885 -9.539 1 98.5 105 ASN B O 1
ATOM 2354 N N . GLY B 1 106 ? 2.846 3.785 -8.531 1 98.25 106 GLY B N 1
ATOM 2355 C CA . GLY B 1 106 ? 3.932 4.055 -9.461 1 98.25 106 GLY B CA 1
ATOM 2356 C C . GLY B 1 106 ? 5.008 2.986 -9.445 1 98.25 106 GLY B C 1
ATOM 2357 O O . GLY B 1 106 ? 5.465 2.543 -10.5 1 98.25 106 GLY B O 1
ATOM 2358 N N . MET B 1 107 ? 5.391 2.609 -8.297 1 98.06 107 MET B N 1
ATOM 2359 C CA . MET B 1 107 ? 6.496 1.662 -8.18 1 98.06 107 MET B CA 1
ATOM 2360 C C . MET B 1 107 ? 6.043 0.248 -8.523 1 98.06 107 MET B C 1
ATOM 2362 O O . MET B 1 107 ? 6.797 -0.521 -9.125 1 98.06 107 MET B O 1
ATOM 2366 N N . PHE B 1 108 ? 4.852 -0.114 -8.148 1 98.5 108 PHE B N 1
ATOM 2367 C CA . PHE B 1 108 ? 4.305 -1.373 -8.633 1 98.5 108 PHE B CA 1
ATOM 2368 C C . PHE B 1 108 ? 4.305 -1.408 -10.156 1 98.5 108 PHE B C 1
ATOM 2370 O O . PHE B 1 108 ? 4.75 -2.387 -10.766 1 98.5 108 PHE B O 1
ATOM 2377 N N . ALA B 1 109 ? 3.742 -0.296 -10.734 1 98.62 109 ALA B N 1
ATOM 2378 C CA . ALA B 1 109 ? 3.682 -0.217 -12.195 1 98.62 109 ALA B CA 1
ATOM 2379 C C . ALA B 1 109 ? 5.074 -0.322 -12.805 1 98.62 109 ALA B C 1
ATOM 2381 O O . ALA B 1 109 ? 5.273 -1.025 -13.805 1 98.62 109 ALA B O 1
ATOM 2382 N N . TYR B 1 110 ? 5.996 0.373 -12.227 1 97.81 110 TYR B N 1
ATOM 2383 C CA . TYR B 1 110 ? 7.363 0.37 -12.727 1 97.81 110 TYR B CA 1
ATOM 2384 C C . TYR B 1 110 ? 7.938 -1.043 -12.75 1 97.81 110 TYR B C 1
ATOM 2386 O O . TYR B 1 110 ? 8.398 -1.519 -13.789 1 97.81 110 TYR B O 1
ATOM 2394 N N . PHE B 1 111 ? 7.875 -1.757 -11.68 1 97.5 111 PHE B N 1
ATOM 2395 C CA . PHE B 1 111 ? 8.461 -3.09 -11.602 1 97.5 111 PHE B CA 1
ATOM 2396 C C . PHE B 1 111 ? 7.633 -4.094 -12.398 1 97.5 111 PHE B C 1
ATOM 2398 O O . PHE B 1 111 ? 8.18 -5.035 -12.977 1 97.5 111 PHE B O 1
ATOM 2405 N N . GLY B 1 112 ? 6.301 -3.912 -12.336 1 98 112 GLY B N 1
ATOM 2406 C CA . GLY B 1 112 ? 5.469 -4.766 -13.172 1 98 112 GLY B CA 1
ATOM 2407 C C . GLY B 1 112 ? 5.805 -4.672 -14.648 1 98 112 GLY B C 1
ATOM 2408 O O . GLY B 1 112 ? 5.961 -5.691 -15.32 1 98 112 GLY B O 1
ATOM 2409 N N . LEU B 1 113 ? 5.957 -3.48 -15.148 1 97.94 113 LEU B N 1
ATOM 2410 C CA . LEU B 1 113 ? 6.266 -3.275 -16.562 1 97.94 113 LEU B CA 1
ATOM 2411 C C . LEU B 1 113 ? 7.672 -3.775 -16.891 1 97.94 113 LEU B C 1
ATOM 2413 O O . LEU B 1 113 ? 7.91 -4.297 -17.969 1 97.94 113 LEU B O 1
ATOM 2417 N N . LEU B 1 114 ? 8.578 -3.611 -15.969 1 97.12 114 LEU B N 1
ATOM 2418 C CA . LEU B 1 114 ? 9.922 -4.133 -16.172 1 97.12 114 LEU B CA 1
ATOM 2419 C C . LEU B 1 114 ? 9.891 -5.641 -16.406 1 97.12 114 LEU B C 1
ATOM 2421 O O . LEU B 1 114 ? 10.57 -6.145 -17.297 1 97.12 114 LEU B O 1
ATOM 2425 N N . GLY B 1 115 ? 9.086 -6.352 -15.602 1 95.25 115 GLY B N 1
ATOM 2426 C CA . GLY B 1 115 ? 8.953 -7.789 -15.781 1 95.25 115 GLY B CA 1
ATOM 2427 C C . GLY B 1 115 ? 8.312 -8.164 -17.109 1 95.25 115 GLY B C 1
ATOM 2428 O O . GLY B 1 115 ? 8.742 -9.117 -17.766 1 95.25 115 GLY B O 1
ATOM 2429 N N . CYS B 1 116 ? 7.355 -7.406 -17.516 1 95.88 116 CYS B N 1
ATOM 2430 C CA . CYS B 1 116 ? 6.664 -7.684 -18.766 1 95.88 116 CYS B CA 1
ATOM 2431 C C . CYS B 1 116 ? 7.57 -7.418 -19.953 1 95.88 116 CYS B C 1
ATOM 2433 O O . CYS B 1 116 ? 7.504 -8.125 -20.969 1 95.88 116 CYS B O 1
ATOM 2435 N N . ILE B 1 117 ? 8.43 -6.445 -19.922 1 95 117 ILE B N 1
ATOM 2436 C CA . ILE B 1 117 ? 9.25 -6.02 -21.047 1 95 117 ILE B CA 1
ATOM 2437 C C . ILE B 1 117 ? 10.516 -6.875 -21.109 1 95 117 ILE B C 1
ATOM 2439 O O . ILE B 1 117 ? 10.875 -7.379 -22.188 1 95 117 ILE B O 1
ATOM 2443 N N . PHE B 1 118 ? 11.094 -7.211 -19.984 1 93.81 118 PHE B N 1
ATOM 2444 C CA . PHE B 1 118 ? 12.422 -7.82 -20.016 1 93.81 118 PHE B CA 1
ATOM 2445 C C . PHE B 1 118 ? 12.32 -9.336 -19.844 1 93.81 118 PHE B C 1
ATOM 2447 O O . PHE B 1 118 ? 13.242 -10.062 -20.219 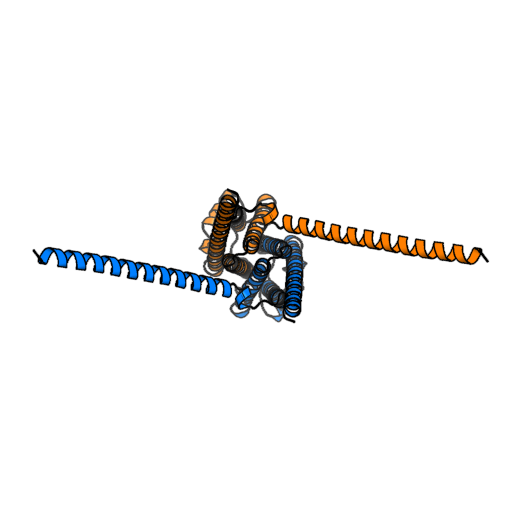1 93.81 118 PHE B O 1
ATOM 2454 N N . SER B 1 119 ? 11.281 -9.828 -19.312 1 93.62 119 SER B N 1
ATOM 2455 C CA . SER B 1 119 ? 11.086 -11.266 -19.141 1 93.62 119 SER B CA 1
ATOM 2456 C C . SER B 1 119 ? 9.633 -11.664 -19.375 1 93.62 119 SER B C 1
ATOM 2458 O O . SER B 1 119 ? 8.969 -12.172 -18.469 1 93.62 119 SER B O 1
ATOM 2460 N N . PRO B 1 120 ? 9.227 -11.484 -20.594 1 91.38 120 PRO B N 1
ATOM 2461 C CA . PRO B 1 120 ? 7.809 -11.711 -20.906 1 91.38 120 PRO B CA 1
ATOM 2462 C C . PRO B 1 120 ? 7.391 -13.172 -20.703 1 91.38 120 PRO B C 1
ATOM 2464 O O . PRO B 1 120 ? 6.223 -13.445 -20.438 1 91.38 120 PRO B O 1
ATOM 2467 N N . LYS B 1 121 ? 8.273 -14.219 -20.766 1 89.75 121 LYS B N 1
ATOM 2468 C CA . LYS B 1 121 ? 7.918 -15.633 -20.703 1 89.75 121 LYS B CA 1
ATOM 2469 C C . LYS B 1 121 ? 8.062 -16.172 -19.281 1 89.75 121 LYS B C 1
ATOM 2471 O O . LYS B 1 121 ? 7.461 -17.188 -18.922 1 89.75 121 LYS B O 1
ATOM 2476 N N . SER B 1 122 ? 8.844 -15.414 -18.469 1 88.12 122 SER B N 1
ATOM 2477 C CA . SER B 1 122 ? 9.102 -15.922 -17.125 1 88.12 122 SER B CA 1
ATOM 2478 C C . SER B 1 122 ? 8.398 -15.086 -16.078 1 88.12 122 SER B C 1
ATOM 2480 O O . SER B 1 122 ? 7.82 -15.625 -15.125 1 88.12 122 SER B O 1
ATOM 2482 N N . PHE B 1 123 ? 8.453 -13.727 -16.281 1 91 123 PHE B N 1
ATOM 2483 C CA . PHE B 1 123 ? 7.938 -12.836 -15.242 1 91 123 PHE B CA 1
ATOM 2484 C C . PHE B 1 123 ? 6.648 -12.164 -15.703 1 91 123 PHE B C 1
ATOM 2486 O O . PHE B 1 123 ? 5.711 -12 -14.914 1 91 123 PHE B O 1
ATOM 2493 N N . GLY B 1 124 ? 6.633 -11.914 -16.953 1 93.69 124 GLY B N 1
ATOM 2494 C CA . GLY B 1 124 ? 5.516 -11.148 -17.469 1 93.69 124 GLY B CA 1
ATOM 2495 C C . GLY B 1 124 ? 4.254 -11.977 -17.641 1 93.69 124 GLY B C 1
ATOM 2496 O O . GLY B 1 124 ? 4.32 -13.156 -18 1 93.69 124 GLY B O 1
ATOM 2497 N N . SER B 1 125 ? 3.111 -11.336 -17.391 1 94.44 125 SER B N 1
ATOM 2498 C CA . SER B 1 125 ? 1.798 -11.906 -17.656 1 94.44 125 SER B CA 1
ATOM 2499 C C . SER B 1 125 ? 0.818 -10.844 -18.141 1 94.44 125 SER B C 1
ATOM 2501 O O . SER B 1 125 ? 1.043 -9.648 -17.938 1 94.44 125 SER B O 1
ATOM 2503 N N . SER B 1 126 ? -0.195 -11.305 -18.812 1 94.38 126 SER B N 1
ATOM 2504 C CA . SER B 1 126 ? -1.188 -10.375 -19.344 1 94.38 126 SER B CA 1
ATOM 2505 C C . SER B 1 126 ? -1.887 -9.617 -18.219 1 94.38 126 SER B C 1
ATOM 2507 O O . SER B 1 126 ? -2.131 -8.414 -18.344 1 94.38 126 SER B O 1
ATOM 2509 N N . VAL B 1 127 ? -2.137 -10.273 -17.141 1 94 127 VAL B N 1
ATOM 2510 C CA . VAL B 1 127 ? -2.812 -9.625 -16.031 1 94 127 VAL B CA 1
ATOM 2511 C C . VAL B 1 127 ? -1.871 -8.625 -15.359 1 94 127 VAL B C 1
ATOM 2513 O O . VAL B 1 127 ? -2.299 -7.547 -14.938 1 94 127 VAL B O 1
ATOM 2516 N N . LEU B 1 128 ? -0.639 -8.977 -15.273 1 96.56 128 LEU B N 1
ATOM 2517 C CA . LEU B 1 128 ? 0.348 -8.055 -14.719 1 96.56 128 LEU B CA 1
ATOM 2518 C C . LEU B 1 128 ? 0.456 -6.793 -15.57 1 96.56 128 LEU B C 1
ATOM 2520 O O . LEU B 1 128 ? 0.545 -5.684 -15.047 1 96.56 128 LEU B O 1
ATOM 2524 N N . LEU B 1 129 ? 0.484 -6.988 -16.844 1 96.69 129 LEU B N 1
ATOM 2525 C CA . LEU B 1 129 ? 0.555 -5.844 -17.75 1 96.69 129 LEU B CA 1
ATOM 2526 C C . LEU B 1 129 ? -0.644 -4.922 -17.562 1 96.69 129 LEU B C 1
ATOM 2528 O O . LEU B 1 129 ? -0.481 -3.707 -17.422 1 96.69 129 LEU B O 1
ATOM 2532 N N . LEU B 1 130 ? -1.776 -5.488 -17.562 1 96.06 130 LEU B N 1
ATOM 2533 C CA . LEU B 1 130 ? -3 -4.707 -17.406 1 96.06 130 LEU B CA 1
ATOM 2534 C C . LEU B 1 130 ? -3.006 -3.971 -16.078 1 96.06 130 LEU B C 1
ATOM 2536 O O . LEU B 1 130 ? -3.328 -2.781 -16.016 1 96.06 130 LEU B O 1
ATOM 2540 N N . ALA B 1 131 ? -2.641 -4.676 -15.031 1 96.62 131 ALA B N 1
ATOM 2541 C CA . ALA B 1 131 ? -2.598 -4.082 -13.695 1 96.62 131 ALA B CA 1
ATOM 2542 C C . ALA B 1 131 ? -1.57 -2.955 -13.633 1 96.62 131 ALA B C 1
ATOM 2544 O O . ALA B 1 131 ? -1.824 -1.909 -13.031 1 96.62 131 ALA B O 1
ATOM 2545 N N . SER B 1 132 ? -0.457 -3.172 -14.258 1 98.12 132 SER B N 1
ATOM 2546 C CA . SER B 1 132 ? 0.603 -2.168 -14.25 1 98.12 132 SER B CA 1
ATOM 2547 C C . SER B 1 132 ? 0.181 -0.917 -15.016 1 98.12 132 SER B C 1
ATOM 2549 O O . SER B 1 132 ? 0.41 0.203 -14.555 1 98.12 132 SER B O 1
ATOM 2551 N N . LEU B 1 133 ? -0.396 -1.101 -16.141 1 97.19 133 LEU B N 1
ATOM 2552 C CA . LEU B 1 133 ? -0.836 0.038 -16.938 1 97.19 133 LEU B CA 1
ATOM 2553 C C . LEU B 1 133 ? -1.895 0.846 -16.203 1 97.19 133 LEU B C 1
ATOM 2555 O O . LEU B 1 133 ? -1.866 2.078 -16.219 1 97.19 133 LEU B O 1
ATOM 2559 N N . GLN B 1 134 ? -2.803 0.158 -15.672 1 97.06 134 GLN B N 1
ATOM 2560 C CA . GLN B 1 134 ? -3.826 0.848 -14.891 1 97.06 134 GLN B CA 1
ATOM 2561 C C . GLN B 1 134 ? -3.205 1.641 -13.75 1 97.06 134 GLN B C 1
ATOM 2563 O O . GLN B 1 134 ? -3.637 2.758 -13.453 1 97.06 134 GLN B O 1
ATOM 2568 N N . ASP B 1 135 ? -2.193 1.118 -13.062 1 98.44 135 ASP B N 1
ATOM 2569 C CA . ASP B 1 135 ? -1.579 1.804 -11.93 1 98.44 135 ASP B CA 1
ATOM 2570 C C . ASP B 1 135 ? -0.726 2.98 -12.398 1 98.44 135 ASP B C 1
ATOM 2572 O O . ASP B 1 135 ? -0.501 3.93 -11.641 1 98.44 135 ASP B O 1
ATOM 2576 N N . VAL B 1 136 ? -0.217 2.912 -13.633 1 97.81 136 VAL B N 1
ATOM 2577 C CA . VAL B 1 136 ? 0.4 4.102 -14.211 1 97.81 136 VAL B CA 1
ATOM 2578 C C . VAL B 1 136 ? -0.621 5.238 -14.273 1 97.81 136 VAL B C 1
ATOM 2580 O O . VAL B 1 136 ? -0.326 6.367 -13.875 1 97.81 136 VAL B O 1
ATOM 2583 N N . ALA B 1 137 ? -1.777 4.934 -14.758 1 98.19 137 ALA B N 1
ATOM 2584 C CA . ALA B 1 137 ? -2.836 5.934 -14.867 1 98.19 137 ALA B CA 1
ATOM 2585 C C . ALA B 1 137 ? -3.199 6.504 -13.5 1 98.19 137 ALA B C 1
ATOM 2587 O O . ALA B 1 137 ? -3.303 7.719 -13.336 1 98.19 137 ALA B O 1
ATOM 2588 N N . TRP B 1 138 ? -3.373 5.633 -12.523 1 98.19 138 TRP B N 1
ATOM 2589 C CA . TRP B 1 138 ? -3.717 6.09 -11.18 1 98.19 138 TRP B CA 1
ATOM 2590 C C . TRP B 1 138 ? -2.611 6.969 -10.602 1 98.19 138 TRP B C 1
ATOM 2592 O O . TRP B 1 138 ? -2.889 7.984 -9.961 1 98.19 138 TRP B O 1
ATOM 2602 N N . PHE B 1 139 ? -1.34 6.516 -10.812 1 98.19 139 PHE B N 1
ATOM 2603 C CA . PHE B 1 139 ? -0.209 7.301 -10.336 1 98.19 139 PHE B CA 1
ATOM 2604 C C . PHE B 1 139 ? -0.279 8.727 -10.867 1 98.19 139 PHE B C 1
ATOM 2606 O O . PHE B 1 139 ? -0.244 9.688 -10.086 1 98.19 139 PHE B O 1
ATOM 2613 N N . PHE B 1 140 ? -0.472 8.844 -12.102 1 97.69 140 PHE B N 1
ATOM 2614 C CA . PHE B 1 140 ? -0.444 10.164 -12.711 1 97.69 140 PHE B CA 1
ATOM 2615 C C . PHE B 1 140 ? -1.709 10.945 -12.367 1 97.69 140 PHE B C 1
ATOM 2617 O O . PHE B 1 140 ? -1.67 12.172 -12.227 1 97.69 140 PHE B O 1
ATOM 2624 N N . MET B 1 141 ? -2.832 10.289 -12.258 1 98 141 MET B N 1
ATOM 2625 C CA . MET B 1 141 ? -4.059 10.984 -11.859 1 98 141 MET B CA 1
ATOM 2626 C C . MET B 1 141 ? -3.914 11.586 -10.469 1 98 141 MET B C 1
ATOM 2628 O O . MET B 1 141 ? -4.352 12.719 -10.227 1 98 141 MET B O 1
ATOM 2632 N N . ILE B 1 142 ? -3.297 10.867 -9.539 1 97.62 142 ILE B N 1
ATOM 2633 C CA . ILE B 1 142 ? -3.117 11.367 -8.18 1 97.62 142 ILE B CA 1
ATOM 2634 C C . ILE B 1 142 ? -2.123 12.531 -8.188 1 97.62 142 ILE B C 1
ATOM 2636 O O . ILE B 1 142 ? -2.385 13.578 -7.598 1 97.62 142 ILE B O 1
ATOM 2640 N N . VAL B 1 143 ? -0.993 12.352 -8.898 1 96.62 143 VAL B N 1
ATOM 2641 C CA . VAL B 1 143 ? 0.069 13.352 -8.93 1 96.62 143 VAL B CA 1
ATOM 2642 C C . VAL B 1 143 ? -0.451 14.633 -9.57 1 96.62 143 VAL B C 1
ATOM 2644 O O . VAL B 1 143 ? -0.259 15.727 -9.031 1 96.62 143 VAL B O 1
ATOM 2647 N N . LEU B 1 144 ? -1.139 14.492 -10.641 1 96.12 144 LEU B N 1
ATOM 2648 C CA . LEU B 1 144 ? -1.678 15.656 -11.344 1 96.12 144 LEU B CA 1
ATOM 2649 C C . LEU B 1 144 ? -2.855 16.25 -10.578 1 96.12 144 LEU B C 1
ATOM 2651 O O . LEU B 1 144 ? -2.988 17.469 -10.492 1 96.12 144 LEU B O 1
ATOM 2655 N N . GLY B 1 145 ? -3.668 15.391 -10.078 1 95.12 145 GLY B N 1
ATOM 2656 C CA . GLY B 1 145 ? -4.809 15.859 -9.312 1 95.12 145 GLY B CA 1
ATOM 2657 C C . GLY B 1 145 ? -4.418 16.656 -8.078 1 95.12 145 GLY B C 1
ATOM 2658 O O . GLY B 1 145 ? -5.082 17.641 -7.734 1 95.12 145 GLY B O 1
ATOM 2659 N N . GLY B 1 146 ? -3.332 16.25 -7.398 1 95.12 146 GLY B N 1
ATOM 2660 C CA . GLY B 1 146 ? -2.865 16.922 -6.195 1 95.12 146 GLY B CA 1
ATOM 2661 C C . GLY B 1 146 ? -1.858 18.016 -6.48 1 95.12 146 GLY B C 1
ATOM 2662 O O . GLY B 1 146 ? -1.509 18.797 -5.586 1 95.12 146 GLY B O 1
ATOM 2663 N N . GLY B 1 147 ? -1.414 18.094 -7.723 1 94.12 147 GLY B N 1
ATOM 2664 C CA . GLY B 1 147 ? -0.382 19.062 -8.062 1 94.12 147 GLY B CA 1
ATOM 2665 C C . GLY B 1 147 ? 0.964 18.75 -7.441 1 94.12 147 GLY B C 1
ATOM 2666 O O . GLY B 1 147 ? 1.691 19.641 -7.02 1 94.12 147 GLY B O 1
ATOM 2667 N N . TYR B 1 148 ? 1.196 17.5 -7.293 1 92.75 148 TYR B N 1
ATOM 2668 C CA . TYR B 1 148 ? 2.455 17.078 -6.695 1 92.75 148 TYR B CA 1
ATOM 2669 C C . TYR B 1 148 ? 3.541 16.938 -7.754 1 92.75 148 TYR B C 1
ATOM 2671 O O . TYR B 1 148 ? 3.246 16.75 -8.938 1 92.75 148 TYR B O 1
ATOM 2679 N N . SER B 1 149 ? 4.766 17.109 -7.348 1 92.69 149 SER B N 1
ATOM 2680 C CA . SER B 1 149 ? 5.863 16.703 -8.211 1 92.69 149 SER B CA 1
ATOM 2681 C C . SER B 1 149 ? 6.168 15.219 -8.047 1 92.69 149 SER B C 1
ATOM 2683 O O . SER B 1 149 ? 5.945 14.648 -6.977 1 92.69 149 SER B O 1
ATOM 2685 N N . VAL B 1 150 ? 6.699 14.602 -9.078 1 92.31 150 VAL B N 1
ATOM 2686 C CA . VAL B 1 150 ? 7.047 13.18 -9.047 1 92.31 150 VAL B CA 1
ATOM 2687 C C . VAL B 1 150 ? 8.094 12.93 -7.969 1 92.31 150 VAL B C 1
ATOM 2689 O O . VAL B 1 150 ? 7.98 11.977 -7.191 1 92.31 150 VAL B O 1
ATOM 2692 N N . ALA B 1 151 ? 9.023 13.758 -7.863 1 88.88 151 ALA B N 1
ATOM 2693 C CA . ALA B 1 151 ? 10.094 13.617 -6.875 1 88.88 151 ALA B CA 1
ATOM 2694 C C . ALA B 1 151 ? 9.547 13.719 -5.453 1 88.88 151 ALA B C 1
ATOM 2696 O O . ALA B 1 151 ? 9.938 12.945 -4.578 1 88.88 151 ALA B O 1
ATOM 2697 N N . ASP B 1 152 ? 8.641 14.633 -5.285 1 89 152 ASP B N 1
ATOM 2698 C CA . ASP B 1 152 ? 8.008 14.797 -3.982 1 89 152 ASP B CA 1
ATOM 2699 C C . ASP B 1 152 ? 7.137 13.594 -3.631 1 89 152 ASP B C 1
ATOM 2701 O O . ASP B 1 152 ? 7.074 13.18 -2.471 1 89 152 ASP B O 1
ATOM 2705 N N . THR B 1 153 ? 6.512 13.094 -4.578 1 90.5 153 THR B N 1
ATOM 2706 C CA . THR B 1 153 ? 5.625 11.953 -4.391 1 90.5 153 THR B CA 1
ATOM 2707 C C . THR B 1 153 ? 6.422 10.711 -3.99 1 90.5 153 THR B C 1
ATOM 2709 O O . THR B 1 153 ? 6.004 9.953 -3.113 1 90.5 153 THR B O 1
ATOM 2712 N N . LEU B 1 154 ? 7.594 10.602 -4.512 1 89.12 154 LEU B N 1
ATOM 2713 C CA . LEU B 1 154 ? 8.422 9.43 -4.23 1 89.12 154 LEU B CA 1
ATOM 2714 C C . LEU B 1 154 ? 9.203 9.617 -2.938 1 89.12 154 LEU B C 1
ATOM 2716 O O . LEU B 1 154 ? 9.984 8.742 -2.547 1 89.12 154 LEU B O 1
ATOM 2720 N N . GLY B 1 155 ? 8.961 10.688 -2.246 1 83.75 155 GLY B N 1
ATOM 2721 C CA . GLY B 1 155 ? 9.586 10.953 -0.961 1 83.75 155 GLY B CA 1
ATOM 2722 C C . GLY B 1 155 ? 11 11.5 -1.085 1 83.75 155 GLY B C 1
ATOM 2723 O O . GLY B 1 155 ? 11.711 11.625 -0.088 1 83.75 155 GLY B O 1
ATOM 2724 N N . LEU B 1 156 ? 11.398 11.766 -2.246 1 80.81 156 LEU B N 1
ATOM 2725 C CA . LEU B 1 156 ? 12.773 12.211 -2.475 1 80.81 156 LEU B CA 1
ATOM 2726 C C . LEU B 1 156 ? 13.008 13.586 -1.855 1 80.81 156 LEU B C 1
ATOM 2728 O O . LEU B 1 156 ? 14.086 13.844 -1.312 1 80.81 156 LEU B O 1
ATOM 2732 N N . LYS B 1 157 ? 12.039 14.406 -1.854 1 74.69 157 LYS B N 1
ATOM 2733 C CA . LYS B 1 157 ? 12.18 15.727 -1.237 1 74.69 157 LYS B CA 1
ATOM 2734 C C . LYS B 1 157 ? 12.367 15.609 0.272 1 74.69 157 LYS B C 1
ATOM 2736 O O . LYS B 1 157 ? 13.242 16.266 0.845 1 74.69 157 LYS B O 1
ATOM 2741 N N . ASN B 1 158 ? 11.562 14.773 0.798 1 75.88 158 ASN B N 1
ATOM 2742 C CA . ASN B 1 158 ? 11.68 14.57 2.238 1 75.88 158 ASN B CA 1
ATOM 2743 C C . ASN B 1 158 ? 13.008 13.922 2.605 1 75.88 158 ASN B C 1
ATOM 2745 O O . ASN B 1 158 ? 13.633 14.289 3.602 1 75.88 158 ASN B O 1
ATOM 2749 N N . ALA B 1 159 ? 13.414 13.047 1.797 1 77.12 159 ALA B N 1
ATOM 2750 C CA . ALA B 1 159 ? 14.695 12.383 2.029 1 77.12 159 ALA B CA 1
ATOM 2751 C C . ALA B 1 159 ? 15.852 13.367 1.957 1 77.12 159 ALA B C 1
ATOM 2753 O O . ALA B 1 159 ? 16.719 13.375 2.828 1 77.12 159 ALA B O 1
ATOM 2754 N N . LEU B 1 160 ? 15.781 14.125 0.897 1 74.75 160 LEU B N 1
ATOM 2755 C CA . LEU B 1 160 ? 16.828 15.125 0.706 1 74.75 160 LEU B CA 1
ATOM 2756 C C . LEU B 1 160 ? 16.828 16.141 1.843 1 74.75 160 LEU B C 1
ATOM 2758 O O . LEU B 1 160 ? 17.891 16.562 2.312 1 74.75 160 LEU B O 1
ATOM 2762 N N . GLY B 1 161 ? 15.672 16.547 2.232 1 74.38 161 GLY B N 1
ATOM 2763 C CA . GLY B 1 161 ? 15.562 17.453 3.361 1 74.38 161 GLY B CA 1
ATOM 2764 C C . GLY B 1 161 ? 16.156 16.891 4.641 1 74.38 161 GLY B C 1
ATOM 2765 O O . GLY B 1 161 ? 16.906 17.578 5.34 1 74.38 161 GLY B O 1
ATOM 2766 N N . LYS B 1 162 ? 15.906 15.711 4.879 1 76.56 162 LYS B N 1
ATOM 2767 C CA . LYS B 1 162 ? 16.406 15.078 6.094 1 76.56 162 LYS B CA 1
ATOM 2768 C C . LYS B 1 162 ? 17.922 14.891 6.023 1 76.56 162 LYS B C 1
ATOM 2770 O O . LYS B 1 162 ? 18.625 15.039 7.031 1 76.56 162 LYS B O 1
ATOM 2775 N N . LEU B 1 163 ? 18.328 14.523 4.852 1 77.25 163 LEU B N 1
ATOM 2776 C CA . LEU B 1 163 ? 19.766 14.398 4.656 1 77.25 163 LEU B CA 1
ATOM 2777 C C . LEU B 1 163 ? 20.469 15.727 4.891 1 77.25 163 LEU B C 1
ATOM 2779 O O . LEU B 1 163 ? 21.531 15.773 5.52 1 77.25 163 LEU B O 1
ATOM 2783 N N . LYS B 1 164 ? 19.875 16.766 4.453 1 81.06 164 LYS B N 1
ATOM 2784 C CA . LYS B 1 164 ? 20.438 18.094 4.645 1 81.06 164 LYS B CA 1
ATOM 2785 C C . LYS B 1 164 ? 20.453 18.469 6.121 1 81.06 164 LYS B C 1
ATOM 2787 O O . LYS B 1 164 ? 21.438 19.047 6.613 1 81.06 164 LYS B O 1
ATOM 2792 N N . GLU B 1 165 ? 19.391 18.125 6.73 1 80.88 165 GLU B N 1
ATOM 2793 C CA . GLU B 1 165 ? 19.312 18.406 8.156 1 80.88 165 GLU B CA 1
ATOM 2794 C C . GLU B 1 165 ? 20.375 17.625 8.93 1 80.88 165 GLU B C 1
ATOM 2796 O O . GLU B 1 165 ? 21.031 18.172 9.82 1 80.88 165 GLU B O 1
ATOM 2801 N N . LYS B 1 166 ? 20.531 16.438 8.602 1 80.38 166 LYS B N 1
ATOM 2802 C CA . LYS B 1 166 ? 21.547 15.625 9.258 1 80.38 166 LYS B CA 1
ATOM 2803 C C . LYS B 1 166 ? 22.938 16.172 9 1 80.38 166 LYS B C 1
ATOM 2805 O O . LYS B 1 166 ? 23.781 16.188 9.898 1 80.38 166 LYS B O 1
ATOM 2810 N N . LYS B 1 167 ? 23.094 16.578 7.82 1 82.88 167 LYS B N 1
ATOM 2811 C CA . LYS B 1 167 ? 24.391 17.172 7.488 1 82.88 167 LYS B CA 1
ATOM 2812 C C . LYS B 1 167 ? 24.625 18.438 8.305 1 82.88 167 LYS B C 1
ATOM 2814 O O . LYS B 1 167 ? 25.734 18.656 8.797 1 82.88 167 LYS B O 1
ATOM 2819 N N . ARG B 1 168 ? 23.594 19.188 8.391 1 86.12 168 ARG B N 1
ATOM 2820 C CA . ARG B 1 168 ? 23.703 20.406 9.188 1 86.12 168 ARG B CA 1
ATOM 2821 C C . ARG B 1 168 ? 24 20.078 10.648 1 86.12 168 ARG B C 1
ATOM 2823 O O . ARG B 1 168 ? 24.828 20.75 11.281 1 86.12 168 ARG B O 1
ATOM 2830 N N . GLU B 1 169 ? 23.359 19.094 11.156 1 85.75 169 GLU B N 1
ATOM 2831 C CA . GLU B 1 169 ? 23.594 18.672 12.531 1 85.75 169 GLU B CA 1
ATOM 2832 C C . GLU B 1 169 ? 25.016 18.172 12.719 1 85.75 169 GLU B C 1
ATOM 2834 O O . GLU B 1 169 ? 25.672 18.516 13.703 1 85.75 169 GLU B O 1
ATOM 2839 N N . ILE B 1 170 ? 25.469 17.375 11.82 1 86.44 170 ILE B N 1
ATOM 2840 C CA . ILE B 1 170 ? 26.828 16.844 11.875 1 86.44 170 ILE B CA 1
ATOM 2841 C C . ILE B 1 170 ? 27.844 17.984 11.812 1 86.44 170 ILE B C 1
ATOM 2843 O O . ILE B 1 170 ? 28.812 18 12.578 1 86.44 170 ILE B O 1
ATOM 2847 N N . ASN B 1 171 ? 27.531 18.906 10.93 1 87.88 171 ASN B N 1
ATOM 2848 C CA . ASN B 1 171 ? 28.422 20.062 10.797 1 87.88 171 ASN B CA 1
ATOM 2849 C C . ASN B 1 171 ? 28.406 20.922 12.062 1 87.88 171 ASN B C 1
ATOM 2851 O O . ASN B 1 171 ? 29.453 21.391 12.5 1 87.88 171 ASN B O 1
ATOM 2855 N N . ALA B 1 172 ? 27.297 21.078 12.578 1 89.19 172 ALA B N 1
ATOM 2856 C CA . ALA B 1 172 ? 27.188 21.844 13.812 1 89.19 172 ALA B CA 1
ATOM 2857 C C . ALA B 1 172 ? 27.922 21.172 14.953 1 89.19 172 ALA B C 1
ATOM 2859 O O . ALA B 1 172 ? 28.594 21.828 15.758 1 89.19 172 ALA B O 1
ATOM 2860 N N . GLU B 1 173 ? 27.781 19.875 15.062 1 87.88 173 GLU B N 1
ATOM 2861 C CA . GLU B 1 173 ? 28.484 19.109 16.078 1 87.88 173 GLU B CA 1
ATOM 2862 C C . GLU B 1 173 ? 30 19.219 15.891 1 87.88 173 GLU B C 1
ATOM 2864 O O . GLU B 1 173 ? 30.75 19.312 16.859 1 87.88 173 GLU B O 1
ATOM 2869 N N . ARG B 1 174 ? 30.422 19.141 14.656 1 86.88 174 ARG B N 1
ATOM 2870 C CA . ARG B 1 174 ? 31.844 19.266 14.336 1 86.88 174 ARG B CA 1
ATOM 2871 C C . ARG B 1 174 ? 32.375 20.641 14.766 1 86.88 174 ARG B C 1
ATOM 2873 O O . ARG B 1 174 ? 33.469 20.734 15.312 1 86.88 174 ARG B O 1
ATOM 2880 N N . GLU B 1 175 ? 31.656 21.656 14.516 1 88.69 175 GLU B N 1
ATOM 2881 C CA . GLU B 1 175 ? 32.031 23.016 14.898 1 88.69 175 GLU B CA 1
ATOM 2882 C C . GLU B 1 175 ? 32.094 23.156 16.422 1 88.69 175 GLU B C 1
ATOM 2884 O O . GLU B 1 175 ? 33 23.812 16.953 1 88.69 175 GLU B O 1
ATOM 2889 N N . ARG B 1 176 ? 31.078 22.609 17.109 1 88.94 176 ARG B N 1
ATOM 2890 C CA . ARG B 1 176 ? 31.078 22.641 18.562 1 88.94 176 ARG B CA 1
ATOM 2891 C C . ARG B 1 176 ? 32.312 21.953 19.141 1 88.94 176 ARG B C 1
ATOM 2893 O O . ARG B 1 176 ? 32.906 22.438 20.094 1 88.94 176 ARG B O 1
ATOM 2900 N N . ARG B 1 177 ? 32.625 20.859 18.594 1 88.94 177 ARG B N 1
ATOM 2901 C CA . ARG B 1 177 ? 33.812 20.109 19.047 1 88.94 177 ARG B CA 1
ATOM 2902 C C . ARG B 1 177 ? 35.094 20.906 18.797 1 88.94 177 ARG B C 1
ATOM 2904 O O . ARG B 1 177 ? 36 20.922 19.641 1 88.94 177 ARG B O 1
ATOM 2911 N N . LYS B 1 178 ? 35.188 21.484 17.625 1 88.19 178 LYS B N 1
ATOM 2912 C CA . LYS B 1 178 ? 36.344 22.312 17.297 1 88.19 178 LYS B CA 1
ATOM 2913 C C . LYS B 1 178 ? 36.5 23.484 18.281 1 88.19 178 LYS B C 1
ATOM 2915 O O . LYS B 1 178 ? 37.594 23.766 18.766 1 88.19 178 LYS B O 1
ATOM 2920 N N . THR B 1 179 ? 35.438 24.141 18.562 1 89.19 179 THR B N 1
ATOM 2921 C CA . THR B 1 179 ? 35.438 25.266 19.484 1 89.19 179 THR B CA 1
ATOM 2922 C C . THR B 1 179 ? 35.844 24.828 20.875 1 89.19 179 THR B C 1
ATOM 2924 O O . THR B 1 179 ? 36.625 25.516 21.562 1 89.19 179 THR B O 1
ATOM 2927 N N . LYS B 1 180 ? 35.344 23.719 21.328 1 89.12 180 LYS B N 1
ATOM 2928 C CA . LYS B 1 180 ? 35.719 23.188 22.641 1 89.12 180 LYS B CA 1
ATOM 2929 C C . LYS B 1 180 ? 37.188 22.844 22.703 1 89.12 180 LYS B C 1
ATOM 2931 O O . LYS B 1 180 ? 37.844 23.094 23.703 1 89.12 180 LYS B O 1
ATOM 2936 N N . LYS B 1 181 ? 37.75 22.25 21.703 1 88.12 181 LYS B N 1
ATOM 2937 C CA . LYS B 1 181 ? 39.156 21.922 21.656 1 88.12 181 LYS B CA 1
ATOM 2938 C C . LYS B 1 181 ? 40.031 23.172 21.703 1 88.12 181 LYS B C 1
ATOM 2940 O O . LYS B 1 181 ? 41.062 23.203 22.375 1 88.12 181 LYS B O 1
ATOM 2945 N N . GLN B 1 182 ? 39.594 24.203 20.984 1 87.5 182 GLN B N 1
ATOM 2946 C CA . GLN B 1 182 ? 40.312 25.469 20.984 1 87.5 182 GLN B CA 1
ATOM 2947 C C . GLN B 1 182 ? 40.312 26.109 22.375 1 87.5 182 GLN B C 1
ATOM 2949 O O . GLN B 1 182 ? 41.344 26.641 22.828 1 87.5 182 GLN B O 1
ATOM 2954 N N . GLN B 1 183 ? 39.188 26.047 23.062 1 88.38 183 GLN B N 1
ATOM 2955 C CA . GLN B 1 183 ? 39.062 26.594 24.406 1 88.38 183 GLN B CA 1
ATOM 2956 C C . GLN B 1 183 ? 39.938 25.812 25.391 1 88.38 183 GLN B C 1
ATOM 2958 O O . GLN B 1 183 ? 40.594 26.406 26.25 1 88.38 183 GLN B O 1
ATOM 2963 N N . GLU B 1 184 ? 40.031 24.562 25.281 1 86.81 184 GLU B N 1
ATOM 2964 C CA . GLU B 1 184 ? 40.875 23.734 26.125 1 86.81 184 GLU B CA 1
ATOM 2965 C C . GLU B 1 184 ? 42.344 24 25.891 1 86.81 184 GLU B C 1
ATOM 2967 O O . GLU B 1 184 ? 43.125 24.062 26.844 1 86.81 184 GLU B O 1
ATOM 2972 N N . GLN B 1 185 ? 42.75 24.188 24.672 1 85.38 185 GLN B N 1
ATOM 2973 C CA . GLN B 1 185 ? 44.125 24.516 24.344 1 85.38 185 GLN B CA 1
ATOM 2974 C C . GLN B 1 185 ? 44.5 25.906 24.844 1 85.38 185 GLN B C 1
ATOM 2976 O O . GLN B 1 185 ? 45.625 26.109 25.297 1 85.38 185 GLN B O 1
ATOM 2981 N N . GLY B 1 186 ? 43.562 26.766 24.719 1 82.94 186 GLY B N 1
ATOM 2982 C CA . GLY B 1 186 ? 43.781 28.094 25.25 1 82.94 186 GLY B CA 1
ATOM 2983 C C . GLY B 1 186 ? 43.969 28.125 26.766 1 82.94 186 GLY B C 1
ATOM 2984 O O . GLY B 1 186 ? 44.844 28.828 27.266 1 82.94 186 GLY B O 1
ATOM 2985 N N . GLN B 1 187 ? 43.25 27.328 27.5 1 86 187 GLN B N 1
ATOM 2986 C CA . GLN B 1 187 ? 43.344 27.234 28.953 1 86 187 GLN B CA 1
ATOM 2987 C C . GLN B 1 187 ? 44.656 26.578 29.375 1 86 187 GLN B C 1
ATOM 2989 O O . GLN B 1 187 ? 45.281 27 30.359 1 86 187 GLN B O 1
ATOM 2994 N N . GLN B 1 188 ? 45.125 25.641 28.672 1 83.31 188 GLN B N 1
ATOM 2995 C CA . GLN B 1 188 ? 46.406 24.969 28.969 1 83.31 188 GLN B CA 1
ATOM 2996 C C . GLN B 1 188 ? 47.562 25.891 28.688 1 83.31 188 GLN B C 1
ATOM 2998 O O . GLN B 1 188 ? 48.562 25.906 29.438 1 83.31 188 GLN B O 1
ATOM 3003 N N . GLY B 1 189 ? 47.5 26.609 27.672 1 78.75 189 GLY B N 1
ATOM 3004 C CA . GLY B 1 189 ? 48.531 27.578 27.359 1 78.75 189 GLY B CA 1
ATOM 3005 C C . GLY B 1 189 ? 48.656 28.672 28.406 1 78.75 189 GLY B C 1
ATOM 3006 O O . GLY B 1 189 ? 49.75 29.078 28.75 1 78.75 189 GLY B O 1
ATOM 3007 N N . GLU B 1 190 ? 47.656 29.203 29 1 79.25 190 GLU B N 1
ATOM 3008 C CA . GLU B 1 190 ? 47.656 30.219 30.047 1 79.25 190 GLU B CA 1
ATOM 3009 C C . GLU B 1 190 ? 48.219 29.672 31.359 1 79.25 190 GLU B C 1
ATOM 3011 O O . GLU B 1 190 ? 48.938 30.375 32.094 1 79.25 190 GLU B O 1
ATOM 3016 N N . LYS B 1 191 ? 48.062 28.469 31.703 1 84.5 191 LYS B N 1
ATOM 3017 C CA . LYS B 1 191 ? 48.594 27.859 32.906 1 84.5 191 LYS B CA 1
ATOM 3018 C C . LYS B 1 191 ? 50.094 27.688 32.812 1 84.5 191 LYS B C 1
ATOM 3020 O O . LYS B 1 191 ? 50.812 27.906 33.812 1 84.5 191 LYS B O 1
ATOM 3025 N N . HIS B 1 192 ? 50.5 27.438 31.719 1 80.56 192 HIS B N 1
ATOM 3026 C CA . HIS B 1 192 ? 51.938 27.25 31.531 1 80.56 192 HIS B CA 1
ATOM 3027 C C . HIS B 1 192 ? 52.688 28.594 31.562 1 80.56 192 HIS B C 1
ATOM 3029 O O . HIS B 1 192 ? 53.844 28.656 32 1 80.56 192 HIS B O 1
ATOM 3035 N N . SER B 1 193 ? 52.094 29.547 31.25 1 83.25 193 SER B N 1
ATOM 3036 C CA . SER B 1 193 ? 52.719 30.875 31.266 1 83.25 193 SER B CA 1
ATOM 3037 C C . SER B 1 193 ? 52.75 31.438 32.688 1 83.25 193 SER B C 1
ATOM 3039 O O . SER B 1 193 ? 53.625 32.25 33 1 83.25 193 SER B O 1
ATOM 3041 N N . SER B 1 194 ? 51.938 31.094 33.5 1 82.44 194 SER B N 1
ATOM 3042 C CA . SER B 1 194 ? 51.875 31.578 34.875 1 82.44 194 SER B CA 1
ATOM 3043 C C . SER B 1 194 ? 52.875 30.844 35.781 1 82.44 194 SER B C 1
ATOM 3045 O O . SER B 1 194 ? 53.406 31.406 36.719 1 82.44 194 SER B O 1
ATOM 3047 N N . GLU B 1 195 ? 53.312 29.766 35.531 1 75.12 195 GLU B N 1
ATOM 3048 C CA . GLU B 1 195 ? 54.25 29 36.344 1 75.12 195 GLU B CA 1
ATOM 3049 C C . GLU B 1 195 ? 55.719 29.328 35.969 1 75.12 195 GLU B C 1
ATOM 3051 O O . GLU B 1 195 ? 56.625 29 36.688 1 75.12 195 GLU B O 1
ATOM 3056 N N . GLY B 1 196 ? 55.844 29.859 34.906 1 70.38 196 GLY B N 1
ATOM 3057 C CA . GLY B 1 196 ? 57.188 30.203 34.469 1 70.38 196 GLY B CA 1
ATOM 3058 C C . GLY B 1 196 ? 57.656 31.578 34.938 1 70.38 196 GLY B C 1
ATOM 3059 O O . GLY B 1 196 ? 58.75 32 34.656 1 70.38 196 GLY B O 1
ATOM 3060 N N . GLY B 1 197 ? 56.75 32.25 35.438 1 65.62 197 GLY B N 1
ATOM 3061 C CA . GLY B 1 197 ? 57.094 33.594 35.875 1 65.62 197 GLY B CA 1
ATOM 3062 C C . GLY B 1 197 ? 57.5 33.656 37.344 1 65.62 197 GLY B C 1
ATOM 3063 O O . GLY B 1 197 ? 57.656 34.75 37.906 1 65.62 197 GLY B O 1
ATOM 3064 N N . THR B 1 198 ? 57.531 32.562 38.156 1 57.44 198 THR B N 1
ATOM 3065 C CA . THR B 1 198 ? 58.25 32.688 39.438 1 57.44 198 THR B CA 1
ATOM 3066 C C . THR B 1 198 ? 59.656 32.125 39.312 1 57.44 198 THR B C 1
ATOM 3068 O O . THR B 1 198 ? 59.875 31.141 38.594 1 57.44 198 THR B O 1
#

Solvent-accessible surface area (backbone atoms only — not comparable to full-atom values): 18244 Å² total; per-residue (Å²): 111,69,66,60,53,50,49,51,52,50,49,51,49,50,52,21,48,51,42,19,22,52,46,32,32,49,49,10,52,49,32,38,54,49,19,48,28,47,68,74,37,33,59,66,66,44,51,14,68,62,28,47,52,45,10,70,75,70,66,25,36,71,59,56,57,84,67,40,38,30,59,49,37,44,41,23,21,47,38,34,3,50,9,50,14,20,37,22,16,24,42,43,91,47,65,52,16,46,26,22,49,28,26,22,28,38,42,17,17,51,47,30,44,48,29,38,71,76,30,29,87,55,32,9,23,21,46,39,45,54,53,17,53,52,23,43,51,51,20,50,50,31,32,61,37,40,68,51,51,71,56,53,36,57,20,49,51,42,44,51,51,50,51,48,50,49,48,51,48,53,51,48,51,51,50,53,51,52,51,51,52,52,52,53,52,52,55,53,54,54,55,56,57,60,63,67,71,111,111,66,66,60,52,51,49,50,53,50,51,51,49,49,51,20,48,51,43,20,23,52,47,34,32,49,50,9,52,49,32,38,52,50,19,48,27,47,68,75,36,32,58,66,67,44,52,13,68,62,28,47,53,45,10,70,76,70,66,26,36,71,60,56,57,85,67,40,38,30,61,49,37,44,41,23,20,46,36,35,3,50,10,50,14,21,37,24,16,26,43,43,93,49,65,53,16,46,25,23,48,28,27,22,29,37,43,17,17,52,47,29,44,49,29,39,72,76,31,29,87,54,32,9,22,21,48,39,45,54,53,16,53,52,23,43,52,51,19,50,50,31,34,61,36,39,67,51,50,72,54,54,36,57,18,48,50,42,44,52,50,50,51,50,48,50,49,49,51,52,50,49,52,51,51,52,51,51,53,51,52,52,53,51,52,52,55,54,53,55,54,57,58,60,63,66,70,112

Organism: Agaricus bisporus var. burnettii (strain JB137-S8 / ATCC MYA-4627 / FGSC 10392) (NCBI:txid597362)

Sequence (396 aa):
MSRQVSRMFENNNEKKQNRARRIVLAKGAFDFLFALSIMFLPKLAYDGIVPALVAKYTGLQFVFRDRDPGGVYFLASLIMGCAFAALSAGMSDQEDAHKTVATLNGMFAYFGLLGCIFSPKSFGSSVLLLASLQDVAWFFMIVLGGGYSVADTLGLKNALGKLKEKKREINAERERRKTKKQQEQGQQGEKHSSEGGTMSRQVSRMFENNNEKKQNRARRIVLAKGAFDFLFALSIMFLPKLAYDGIVPALVAKYTGLQFVFRDRDPGGVYFLASLIMGCAFAALSAGMSDQEDAHKTVATLNGMFAYFGLLGCIFSPKSFGSSVLLLASLQDVAWFFMIVLGGGYSVADTLGLKNALGKLKEKKREINAERERRKTKKQQEQGQQGEKHSSEGGT